Protein 3QR3 (pdb70)

Secondary structure (DSSP, 8-state):
---SEEEEEEESTTTTB-TTS-B-GGG---S-TTSSSSS-S--HHHHHHHHHHHH---EEEEEE-HHHHTTT-TT-PPPHHHHHHHHHHHHHHHHTT-EEEEEE-STTEETTEETTTTSS-HHHHHHHHHHHHHHHTT-TTEEEE--S---SS-HHHHHHHHHHHHHHHHHTT--SS-EEEE-SGGGBTTTTTTTSHHHHHTT---TTS--TTEEEEEE---STTSSS-SSS----SIIIIIHHHHHHHHHTT--EEEEEE---SSHHHHHHHHHHHHHHHTTTTTEEEEEEEEEET--TTSTT----EESSS-EE--HHIIIII----/---SEEEEEEESTTTTB-TTS-B-GGG---S-TTSSSSS-S--HHHHHHHHHHHH---EEEEEE-HHHHTTT-TT-PPPHHHHHHHHHHHHHHHHTT-EEEEEE-STTEETTEETTTTSS-HHHHHHHHHHHHHHHTT-TTEEEE--S---SS-HHHHHHHHHHHHHHHHHTT--SS-EEEE-SGGGBTTTTTTTSHHHHHTT---TTS--TTEEEEEE---STTSSS-SSS----SIIIIIHHHHHHHHHTT--EEEEEE---SSHHHHHHHHHHHHHHHTTTTTEEEEEEEEEET--TTSTT----EESSS-EE--HHIIIII----

Solvent-accessible surface area: 22667 Å² total; per-residue (Å²): 156,22,3,127,4,0,0,0,0,1,0,0,0,9,34,26,23,79,69,62,0,40,8,64,30,54,75,26,10,0,0,8,97,87,34,79,56,24,76,32,24,20,44,0,65,10,6,0,90,9,0,33,112,89,0,32,2,56,0,0,4,0,1,0,1,1,1,19,0,4,82,82,83,51,32,12,123,28,39,90,85,7,18,60,49,0,28,88,0,0,57,10,0,10,98,47,50,2,35,0,0,0,1,0,11,0,20,0,22,27,83,46,19,31,0,30,49,83,26,6,76,28,67,60,0,20,31,2,0,42,49,0,0,71,92,1,27,110,58,59,81,0,0,0,5,0,5,1,21,0,16,110,14,78,24,107,50,0,10,54,0,0,48,81,0,0,47,18,0,17,111,31,38,0,94,61,0,22,0,0,0,0,0,19,60,98,0,12,5,36,22,1,67,101,41,26,0,1,62,19,0,30,129,3,41,11,85,118,50,35,44,85,47,2,7,0,5,0,3,24,17,1,8,92,88,52,48,7,86,81,37,96,10,86,51,39,6,36,129,61,3,0,38,63,1,1,68,43,0,109,140,72,140,26,58,0,0,0,0,8,0,1,3,0,48,45,126,34,0,39,99,20,0,44,64,0,8,98,43,0,38,124,14,42,80,4,2,13,0,2,0,0,23,0,0,1,10,32,50,80,51,56,56,0,10,0,23,5,84,64,65,79,108,64,59,90,22,21,47,0,0,48,60,10,0,18,72,119,125,143,27,2,129,5,0,0,0,0,1,0,0,0,8,48,26,24,79,70,61,0,39,8,66,30,100,137,26,88,0,0,8,95,87,35,79,56,61,77,109,54,25,43,0,64,11,6,0,89,9,0,34,112,89,0,32,1,56,0,0,4,0,1,0,1,0,1,17,0,4,83,80,84,50,31,12,122,28,38,90,86,7,18,63,51,0,26,89,0,0,55,11,0,10,95,46,50,2,35,0,0,0,1,0,10,0,20,0,21,27,85,45,19,32,0,29,50,83,26,5,77,30,68,60,0,20,32,1,0,42,46,0,0,71,91,2,26,110,57,60,82,1,0,0,5,0,5,1,22,0,17,110,13,76,4,50,51,0,7,7,0,0,18,61,0,0,47,19,0,16,110,32,38,0,93,61,0,22,0,0,0,0,0,18,59,96,1,11,4,34,22,2,66,80,23,2,0,1,16,4,0,29,60,3,40,12,85,119,50,35,43,86,49,2,6,0,4,0,3,24,18,1,7,91,86,51,49,7,88,84,36,96,10,86,51,38,5,36,130,60,3,0,38,63,1,1,68,44,0,107,119,9,136,16,58,0,0,2,0,8,0,1,3,1,48,46,129,32,0,41,97,20,0,44,64,0,9,98,44,0,39,127,14,36,79,4,1,13,0,2,0,0,23,0,0,1,11,32,85,98,120,58,57,1,9,0,22,5,84,66,66,80,109,64,61,89,22,24,46,0,0,48,61,11,0,18,74,117,122

Sequence (658 aa):
MGVRFAGVNIAGFDFGCTTDGTCVTSKVYPPLKNFTGSNNYPDGIGQMQHFVNEDGMTIFRLPVGWQYLVNNNNLGGNLDSTSISKYDQLVQGCLSLGAYCCIVDIHNYARWNGGIIGQGGPTNAQFTSLWSQLASKYASQSRVWFGIMNEPHDVNINTWAATVQEVVTAIRNAGATSQFISLPGNDWQSAGAFISDGSAAALSQVTNPDGSTTNLIFDVHKYLDSDNSGTHAECTTNNIDGAFSPLATWLRQNNRQAILTETGGGNVQSCIQQDMCQQIQYLNQNSDVYLGYVGWGAGSFDSTYVLTETPTSSGNSWTDTSLVSSCCLARKGMGVRFAGVNIAGFDFGCTTDGTCVTSKVYPPLKNFTGSNNYPDGIGQMQHFVNEDGMTIFRLPVGWQYLVNNNNLGGNLDSTSISSKYDQLVQGCLSLGAYCCCIVDIHNYARWNGGIIGQGGPTNAQFTSLWSQLASKYASQSRVWFGIMNEPHDVNINTWAATVQEVVTAIRNAGATSQFISLPGNDWQSAGAFISDGSAAALSQVTNPDGSTTNLIFDVHKYLDSDNSGTHAECTTNNIDGAFSPLATWLRQNNRQAILTETGGGNVQSCIQDMCQQIQYLNQNSDVYLGYVGWGAGSFDSTYVLTETPTSSGNSWTDTSLVSSCLARKG

Radius of gyration: 28.32 Å; Cα contacts (8 Å, |Δi|>4): 1655; chains: 2; bounding box: 91×45×60 Å

B-factor: mean 22.94, std 7.59, range [8.27, 87.85]

Nearest PDB structures (foldseek):
  3qr3-assembly2_B  TM=1.003E+00  e=1.257E-78  Trichoderma reesei
  5d8z-assembly2_B  TM=9.867E-01  e=8.898E-56  Ganoderma lucidum
  5hpc-assembly1_A  TM=9.092E-01  e=4.263E-28  Xanthomonas citri pv. citri str. 306
  4w7w-assembly1_A  TM=8.686E-01  e=7.029E-28  Xanthomonas citri pv. citri str. 306
  5hnn-assembly2_B  TM=8.645E-01  e=1.233E-27  Xanthomonas citri pv. citri str. 306

Foldseek 3Di:
DFFQFFAAEQEFLQAQADLLQERDRVGGQFLPQCLPPPSHGHPSLVQLLCQVPFFVGAEYEYEHEPCQQCVNPQLDDGDPSSCVSSVVSVVSSVVSVHQYEDEHEGLCHHNNAHECHGGPDLNSLLSSLLNVLLVCLVPASYAYRSYFFHEPDDLLRVLVSVLSNLASSVVSNNPRHAYEQAGYPRQALLCCPVVCNCVNNVCRPYPVRHCPRYAYEGEAEFPPVRPQQAQAGDALCCVRGVVVSLVVCVVVVGAHEHAEYFHALDDRCLVSLQSNRVVNTVSNSRYNYHYYDHENNDDPPRRGYQHWDDDPNDTHTRNSCVRHRGDND/DFFQFFAAEQEFLQAQADLLQERDRVGGQFLPQCLPPPSHGHPSLLQLLCQVPFFVGAEYEYEHEPCQQCVNPQLDDGDPSSCVSSVVSVVSNVVSVHQYEDEHEGLCHHNNAHECHGGPDLNSLLSSLLNVLLVCLVPASYEYHSYFFHEPDDLLRVLVSVLSNLASSVVSNNPRHAYEQAGYPRQALLCCPVVCNVVNNVCRPYPVRHCPRYAYEGEAEFPPVRPQQAQAGDALCCVRGVVVSLVVQVVVVHAHEHAEYFHALDDRCLVSLQSNSVVNGVSNSRYNYHYYDHENNDDPPRRGYQHWDDDPNDTHTRNSCVRHRGDND

GO terms:
  GO:0008810 cellulase activity (F, EXP)

Structure (mmCIF, N/CA/C/O backbone):
data_3QR3
#
_entry.id   3QR3
#
_cell.length_a   82.953
_cell.length_b   84.593
_cell.length_c   90.113
_cell.angle_alpha   90.00
_cell.angle_beta   90.00
_cell.angle_gamma   90.00
#
_symmetry.space_group_name_H-M   'P 21 21 21'
#
loop_
_entity.id
_entity.type
_entity.pdbx_description
1 polymer 'Endoglucanase EG-II'
2 non-polymer 'SULFATE ION'
3 non-polymer 'MAGNESIUM ION'
4 water water
#
loop_
_atom_site.group_PDB
_atom_site.id
_atom_site.type_symbol
_atom_site.label_atom_id
_atom_site.label_alt_id
_atom_site.label_comp_id
_atom_site.label_asym_id
_atom_site.label_entity_id
_atom_site.label_seq_id
_atom_site.pdbx_PDB_ins_code
_atom_site.Cartn_x
_atom_site.Cartn_y
_atom_site.Cartn_z
_atom_site.occupancy
_atom_site.B_iso_or_equiv
_atom_site.auth_seq_id
_atom_site.auth_comp_id
_atom_site.auth_asym_id
_atom_site.auth_atom_id
_atom_site.pdbx_PDB_model_num
ATOM 1 N N . MET A 1 1 ? 8.408 37.436 39.851 1.00 47.18 0 MET A N 1
ATOM 2 C CA . MET A 1 1 ? 9.275 38.509 40.332 1.00 57.81 0 MET A CA 1
ATOM 3 C C . MET A 1 1 ? 10.244 39.002 39.249 1.00 59.04 0 MET A C 1
ATOM 4 O O . MET A 1 1 ? 11.283 39.598 39.547 1.00 54.24 0 MET A O 1
ATOM 6 N N . GLY A 1 2 ? 9.907 38.730 37.994 1.00 29.90 1 GLY A N 1
ATOM 7 C CA . GLY A 1 2 ? 10.590 39.346 36.867 1.00 25.35 1 GLY A CA 1
ATOM 8 C C . GLY A 1 2 ? 10.127 38.758 35.545 1.00 28.71 1 GLY A C 1
ATOM 9 O O . GLY A 1 2 ? 9.373 37.780 35.526 1.00 21.77 1 GLY A O 1
ATOM 10 N N . VAL A 1 3 ? 10.576 39.341 34.435 1.00 20.74 2 VAL A N 1
ATOM 11 C CA . VAL A 1 3 ? 10.188 38.837 33.129 1.00 18.07 2 VAL A CA 1
ATOM 12 C C . VAL A 1 3 ? 10.660 37.402 32.991 1.00 20.03 2 VAL A C 1
ATOM 13 O O . VAL A 1 3 ? 11.643 36.990 33.605 1.00 21.81 2 VAL A O 1
ATOM 17 N N . ARG A 1 4 ? 9.961 36.633 32.179 1.00 15.33 3 ARG A N 1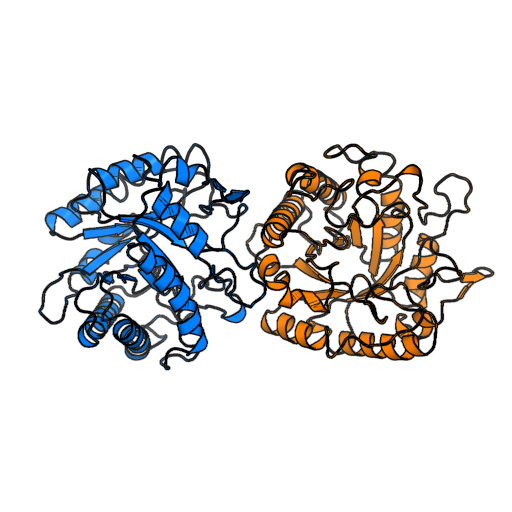
ATOM 18 C CA . ARG A 1 4 ? 10.309 35.228 32.037 1.00 17.14 3 ARG A CA 1
ATOM 19 C C . ARG A 1 4 ? 11.691 35.002 31.406 1.00 25.61 3 ARG A C 1
ATOM 20 O O . ARG A 1 4 ? 12.456 34.146 31.854 1.00 24.49 3 ARG A O 1
ATOM 28 N N . PHE A 1 5 ? 12.014 35.780 30.375 1.00 18.84 4 PHE A N 1
ATOM 29 C CA . PHE A 1 5 ? 13.222 35.546 29.606 1.00 22.12 4 PHE A CA 1
ATOM 30 C C . PHE A 1 5 ? 14.241 36.673 29.733 1.00 19.73 4 PHE A C 1
ATOM 31 O O . PHE A 1 5 ? 13.919 37.849 29.581 1.00 22.70 4 PHE A O 1
ATOM 39 N N . ALA A 1 6 ? 15.471 36.291 30.053 1.00 18.85 5 ALA A N 1
ATOM 40 C CA . ALA A 1 6 ? 16.585 37.220 30.134 1.00 20.20 5 ALA A CA 1
ATOM 41 C C . ALA A 1 6 ? 17.708 36.566 29.368 1.00 19.64 5 ALA A C 1
ATOM 42 O O . ALA A 1 6 ? 17.984 35.384 29.574 1.00 18.42 5 ALA A O 1
ATOM 44 N N . GLY A 1 7 ? 18.337 37.313 28.468 1.00 17.03 6 GLY A N 1
ATOM 45 C CA . GLY A 1 7 ? 19.443 36.765 27.710 1.00 18.93 6 GLY A CA 1
ATOM 46 C C . GLY A 1 7 ? 20.137 37.800 26.861 1.00 16.88 6 GLY A C 1
ATOM 47 O O . GLY A 1 7 ? 20.043 39.009 27.118 1.00 13.24 6 GLY A O 1
ATOM 48 N N . VAL A 1 8 ? 20.833 37.320 25.835 1.00 15.98 7 VAL A N 1
ATOM 49 C CA . VAL A 1 8 ? 21.672 38.180 25.019 1.00 16.50 7 VAL A CA 1
ATOM 50 C C . VAL A 1 8 ? 21.691 37.706 23.571 1.00 17.54 7 VAL A C 1
ATOM 51 O O . VAL A 1 8 ? 21.408 36.543 23.269 1.00 17.57 7 VAL A O 1
ATOM 55 N N . ASN A 1 9 ? 22.002 38.633 22.679 1.00 14.29 8 ASN A N 1
ATOM 56 C CA . ASN A 1 9 ? 22.233 38.321 21.278 1.00 13.51 8 ASN A CA 1
ATOM 57 C C . ASN A 1 9 ? 23.632 37.751 21.089 1.00 20.18 8 ASN A C 1
ATOM 58 O O . ASN A 1 9 ? 24.602 38.356 21.536 1.00 19.72 8 ASN A O 1
ATOM 63 N N . ILE A 1 10 ? 23.718 36.583 20.452 1.00 18.54 9 ILE A N 1
ATOM 64 C CA . ILE A 1 10 ? 24.989 35.933 20.126 1.00 18.03 9 ILE A CA 1
ATOM 65 C C . ILE A 1 10 ? 25.224 36.155 18.639 1.00 18.50 9 ILE A C 1
ATOM 66 O O . ILE A 1 10 ? 24.800 35.356 17.812 1.00 14.91 9 ILE A O 1
ATOM 71 N N . ALA A 1 11 ? 25.873 37.267 18.311 1.00 18.67 10 ALA A N 1
ATOM 72 C CA . ALA A 1 11 ? 25.955 37.747 16.931 1.00 22.33 10 ALA A CA 1
ATOM 73 C C . ALA A 1 11 ? 27.131 37.154 16.144 1.00 17.98 10 ALA A C 1
ATOM 74 O O . ALA A 1 11 ? 28.051 36.574 16.720 1.00 19.29 10 ALA A O 1
ATOM 76 N N . GLY A 1 12 ? 27.101 37.323 14.824 1.00 17.28 11 GLY A N 1
ATOM 77 C CA . GLY A 1 12 ? 28.180 36.857 13.969 1.00 15.59 11 GLY A CA 1
ATOM 78 C C . GLY A 1 12 ? 27.713 36.287 12.639 1.00 19.77 11 GLY A C 1
ATOM 79 O O . GLY A 1 12 ? 28.301 36.584 11.582 1.00 17.94 11 GLY A O 1
ATOM 80 N N . PHE A 1 13 ? 26.660 35.471 12.666 1.00 18.04 12 PHE A N 1
ATOM 81 C CA . PHE A 1 13 ? 26.084 34.966 11.413 1.00 14.84 12 PHE A CA 1
ATOM 82 C C . PHE A 1 13 ? 25.488 36.132 10.611 1.00 23.88 12 PHE A C 1
ATOM 83 O O . PHE A 1 13 ? 25.122 35.985 9.433 1.00 19.02 12 PHE A O 1
ATOM 91 N N . ASP A 1 14 ? 25.410 37.296 11.247 1.00 16.43 13 ASP A N 1
ATOM 92 C CA . ASP A 1 14 ? 24.855 38.479 10.602 1.00 18.83 13 ASP A CA 1
ATOM 93 C C . ASP A 1 14 ? 25.914 39.515 10.235 1.00 18.25 13 ASP A C 1
ATOM 94 O O . ASP A 1 14 ? 25.586 40.571 9.688 1.00 19.32 13 ASP A O 1
ATOM 99 N N . PHE A 1 15 ? 27.176 39.258 10.559 1.00 19.35 14 PHE A N 1
ATOM 100 C CA . PHE A 1 15 ? 28.203 40.219 10.179 1.00 14.93 14 PHE A CA 1
ATOM 101 C C . PHE A 1 15 ? 28.206 40.289 8.661 1.00 22.10 14 PHE A C 1
ATOM 102 O O . PHE A 1 15 ? 28.080 39.270 7.988 1.00 18.22 14 PHE A O 1
ATOM 110 N N . GLY A 1 16 ? 28.322 41.498 8.129 1.00 20.96 15 GLY A N 1
ATOM 111 C CA . GLY A 1 16 ? 28.217 41.694 6.698 1.00 24.04 15 GLY A CA 1
ATOM 112 C C . GLY A 1 16 ? 26.829 42.145 6.266 1.00 27.07 15 GLY A C 1
ATOM 113 O O . GLY A 1 16 ? 26.629 42.427 5.089 1.00 27.40 15 GLY A O 1
ATOM 114 N N . CYS A 1 17 ? 25.876 42.212 7.201 1.00 19.94 16 CYS A N 1
ATOM 115 C CA . CYS A 1 17 ? 24.543 42.731 6.891 1.00 18.34 16 CYS A CA 1
ATOM 116 C C . CYS A 1 17 ? 24.479 44.227 7.182 1.00 25.29 16 CYS A C 1
ATOM 117 O O . CYS A 1 17 ? 24.891 44.680 8.248 1.00 25.80 16 CYS A O 1
ATOM 120 N N . THR A 1 18 ? 23.958 44.995 6.238 1.00 21.06 17 THR A N 1
ATOM 121 C CA . THR A 1 18 ? 23.771 46.427 6.448 1.00 19.86 17 THR A CA 1
ATOM 122 C C . THR A 1 18 ? 22.278 46.763 6.469 1.00 19.15 17 THR A C 1
ATOM 123 O O . THR A 1 18 ? 21.450 45.906 6.178 1.00 19.13 17 THR A O 1
ATOM 127 N N . THR A 1 19 ? 21.937 48.007 6.805 1.00 19.89 18 THR A N 1
ATOM 128 C CA . THR A 1 19 ? 20.550 48.372 7.064 1.00 20.99 18 THR A CA 1
ATOM 129 C C . THR A 1 19 ? 19.675 48.426 5.808 1.00 21.35 18 THR A C 1
ATOM 130 O O . THR A 1 19 ? 18.466 48.607 5.909 1.00 22.00 18 THR A O 1
ATOM 134 N N . ASP A 1 20 ? 20.279 48.259 4.631 1.00 21.48 19 ASP A N 1
ATOM 135 C CA . ASP A 1 20 ? 19.518 48.210 3.378 1.00 17.76 19 ASP A CA 1
ATOM 136 C C . ASP A 1 20 ? 19.085 46.787 3.046 1.00 19.93 19 ASP A C 1
ATOM 137 O O . ASP A 1 20 ? 18.515 46.542 1.977 1.00 23.13 19 ASP A O 1
ATOM 142 N N . GLY A 1 21 ? 19.366 45.840 3.938 1.00 17.66 20 GLY A N 1
ATOM 143 C CA . GLY A 1 21 ? 19.025 44.451 3.664 1.00 18.53 20 GLY A CA 1
ATOM 144 C C . GLY A 1 21 ? 20.044 43.713 2.802 1.00 23.68 20 GLY A C 1
ATOM 145 O O . GLY A 1 21 ? 19.796 42.601 2.343 1.00 18.24 20 GLY A O 1
ATOM 146 N N . THR A 1 22 ? 21.195 44.330 2.562 1.00 17.72 21 THR A N 1
ATOM 147 C CA . THR A 1 22 ? 22.279 43.619 1.893 1.00 18.47 21 THR A CA 1
ATOM 148 C C . THR A 1 22 ? 23.115 42.874 2.919 1.00 25.47 21 THR A C 1
ATOM 149 O O . THR A 1 22 ? 23.704 43.485 3.815 1.00 22.58 21 THR A O 1
ATOM 153 N N . CYS A 1 23 ? 23.157 41.552 2.793 1.00 25.18 22 CYS A N 1
ATOM 154 C CA . CYS A 1 23 ? 24.081 40.742 3.583 1.00 22.37 22 CYS A CA 1
ATOM 155 C C . CYS A 1 23 ? 25.126 40.108 2.662 1.00 27.55 22 CYS A C 1
ATOM 156 O O . CYS A 1 23 ? 24.796 39.275 1.819 1.00 25.33 22 CYS A O 1
ATOM 159 N N . VAL A 1 24 ? 26.380 40.514 2.816 1.00 25.39 23 VAL A N 1
ATOM 160 C CA . VAL A 1 24 ? 27.477 39.953 2.035 1.00 17.88 23 VAL A CA 1
ATOM 161 C C . VAL A 1 24 ? 27.922 38.664 2.698 1.00 21.66 23 VAL A C 1
ATOM 162 O O . VAL A 1 24 ? 28.561 38.693 3.750 1.00 17.99 23 VAL A O 1
ATOM 166 N N . THR A 1 25 ? 27.604 37.524 2.098 1.00 17.80 24 THR A N 1
ATOM 167 C CA . THR A 1 25 ? 27.819 36.254 2.798 1.00 22.52 24 THR A CA 1
ATOM 168 C C . THR A 1 25 ? 29.285 35.921 3.051 1.00 25.97 24 THR A C 1
ATOM 169 O O . THR A 1 25 ? 29.610 35.179 3.975 1.00 20.56 24 THR A O 1
ATOM 173 N N . SER A 1 26 ? 30.178 36.465 2.234 1.00 22.37 25 SER A N 1
ATOM 174 C CA . SER A 1 26 ? 31.591 36.206 2.450 1.00 23.21 25 SER A CA 1
ATOM 175 C C . SER A 1 26 ? 32.083 36.853 3.751 1.00 23.93 25 SER A C 1
ATOM 176 O O . SER A 1 26 ? 33.143 36.495 4.267 1.00 21.26 25 SER A O 1
ATOM 179 N N . LYS A 1 27 ? 31.313 37.793 4.290 1.00 20.71 26 LYS A N 1
ATOM 180 C CA . LYS A 1 27 ? 31.756 38.518 5.482 1.00 20.21 26 LYS A CA 1
ATOM 181 C C . LYS A 1 27 ? 31.178 38.023 6.812 1.00 22.66 26 LYS A C 1
ATOM 182 O O . LYS A 1 27 ? 31.406 38.652 7.854 1.00 23.77 26 LYS A O 1
ATOM 188 N N . VAL A 1 28 ? 30.444 36.912 6.807 1.00 18.76 27 VAL A N 1
ATOM 189 C CA . VAL A 1 28 ? 29.949 36.381 8.088 1.00 19.90 27 VAL A CA 1
ATOM 190 C C . VAL A 1 28 ? 31.135 35.986 8.967 1.00 21.13 27 VAL A C 1
ATOM 191 O O . VAL A 1 28 ? 32.189 35.620 8.460 1.00 19.74 27 VAL A O 1
ATOM 195 N N . TYR A 1 29 ? 30.967 36.087 10.280 1.00 17.72 28 TYR A N 1
ATOM 196 C CA . TYR A 1 29 ? 32.004 35.667 11.224 1.00 15.82 28 TYR A CA 1
ATOM 197 C C . TYR A 1 29 ? 31.262 34.965 12.355 1.00 18.88 28 TYR A C 1
ATOM 198 O O . TYR A 1 29 ? 31.095 35.523 13.439 1.00 20.19 28 TYR A O 1
ATOM 207 N N . PRO A 1 30 ? 30.778 33.742 12.086 1.00 21.03 29 PRO A N 1
ATOM 208 C CA . PRO A 1 30 ? 29.861 33.071 13.015 1.00 15.35 29 PRO A CA 1
ATOM 209 C C . PRO A 1 30 ? 30.534 32.718 14.333 1.00 21.12 29 PRO A C 1
ATOM 210 O O . PRO A 1 30 ? 31.722 32.381 14.345 1.00 23.08 29 PRO A O 1
ATOM 214 N N . PRO A 1 31 ? 29.783 32.818 15.444 1.00 15.94 30 PRO A N 1
ATOM 215 C CA . PRO A 1 31 ? 30.289 32.492 16.782 1.00 13.84 30 PRO A CA 1
ATOM 216 C C . PRO A 1 31 ? 30.239 30.984 17.070 1.00 16.16 30 PRO A C 1
ATOM 217 O O . PRO A 1 31 ? 29.677 30.558 18.079 1.00 17.29 30 PRO A O 1
ATOM 221 N N . LEU A 1 32 ? 30.805 30.195 16.165 1.00 17.78 31 LEU A N 1
ATOM 222 C CA . LEU A 1 32 ? 31.014 28.770 16.390 1.00 19.90 31 LEU A CA 1
ATOM 223 C C . LEU A 1 32 ? 32.520 28.542 16.360 1.00 21.15 31 LEU A C 1
ATOM 224 O O . LEU A 1 32 ? 33.174 28.799 15.337 1.00 20.21 31 LEU A O 1
ATOM 229 N N . LYS A 1 33 ? 33.062 28.073 17.475 1.00 19.48 32 LYS A N 1
ATOM 230 C CA . LYS A 1 33 ? 34.510 28.010 17.649 1.00 22.92 32 LYS A CA 1
ATOM 231 C C . LYS A 1 33 ? 35.218 27.317 16.487 1.00 24.60 32 LYS A C 1
ATOM 232 O O . LYS A 1 33 ? 36.217 27.825 15.977 1.00 18.32 32 LYS A O 1
ATOM 238 N N . ASN A 1 34 ? 34.699 26.166 16.066 1.00 22.16 33 ASN A N 1
ATOM 239 C CA . ASN A 1 34 ? 35.350 25.400 15.005 1.00 26.83 33 ASN A CA 1
ATOM 240 C C . ASN A 1 34 ? 34.606 25.500 13.677 1.00 24.75 33 ASN A C 1
ATOM 241 O O . ASN A 1 34 ? 34.472 24.512 12.958 1.00 27.73 33 ASN A O 1
ATOM 246 N N . PHE A 1 35 ? 34.139 26.701 13.355 1.00 21.08 34 PHE A N 1
ATOM 247 C CA . PHE A 1 35 ? 33.401 26.958 12.110 1.00 23.69 34 PHE A CA 1
ATOM 248 C C . PHE A 1 35 ? 34.179 26.591 10.835 1.00 26.91 34 PHE A C 1
ATOM 249 O O . PHE A 1 35 ? 33.582 26.185 9.835 1.00 22.42 34 PHE A O 1
ATOM 257 N N . THR A 1 36 ? 35.502 26.753 10.860 1.00 22.06 35 THR A N 1
ATOM 258 C CA . THR A 1 36 ? 36.308 26.466 9.678 1.00 25.31 35 THR A CA 1
ATOM 259 C C . THR A 1 36 ? 37.358 25.379 9.875 1.00 33.17 35 THR A C 1
ATOM 260 O O . THR A 1 36 ? 38.019 24.984 8.914 1.00 33.19 35 THR A O 1
ATOM 264 N N . GLY A 1 37 ? 37.535 24.904 11.103 1.00 30.90 36 GLY A N 1
ATOM 265 C CA . GLY A 1 37 ? 38.601 23.954 11.368 1.00 32.20 36 GLY A CA 1
ATOM 266 C C . GLY A 1 37 ? 39.814 24.616 12.007 1.00 30.35 36 GLY A C 1
ATOM 267 O O . GLY A 1 37 ? 40.699 23.934 12.514 1.00 29.33 36 GLY A O 1
ATOM 268 N N . SER A 1 38 ? 39.857 25.946 11.983 1.00 23.94 37 SER A N 1
ATOM 269 C CA . SER A 1 38 ? 40.908 26.686 12.683 1.00 27.90 37 SER A CA 1
ATOM 270 C C . SER A 1 38 ? 40.713 26.574 14.192 1.00 26.66 37 SER A C 1
ATOM 271 O O . SER A 1 38 ? 41.643 26.796 14.975 1.00 23.40 37 SER A O 1
ATOM 274 N N . ASN A 1 39 ? 39.486 26.243 14.593 1.00 25.20 38 ASN A N 1
ATOM 275 C CA . ASN A 1 39 ? 39.118 26.151 16.009 1.00 17.89 38 ASN A CA 1
ATOM 276 C C . ASN A 1 39 ? 39.393 27.422 16.803 1.00 21.74 38 ASN A C 1
ATOM 277 O O . ASN A 1 39 ? 39.662 27.363 18.006 1.00 19.49 38 ASN A O 1
ATOM 282 N N . ASN A 1 40 ? 39.324 28.574 16.145 1.00 19.90 39 ASN A N 1
ATOM 283 C CA . ASN A 1 40 ? 39.500 29.824 16.874 1.00 20.57 39 ASN A CA 1
ATOM 284 C C . ASN A 1 40 ? 38.571 30.934 16.402 1.00 21.55 39 ASN A C 1
ATOM 285 O O . ASN A 1 40 ? 38.888 32.118 16.534 1.00 19.50 39 ASN A O 1
ATOM 290 N N . TYR A 1 41 ? 37.420 30.557 15.851 1.00 18.23 40 TYR A N 1
ATOM 291 C CA . TYR A 1 41 ? 36.342 31.524 15.699 1.00 19.53 40 TYR A CA 1
ATOM 292 C C . TYR A 1 41 ? 35.767 31.766 17.099 1.00 18.15 40 TYR A C 1
ATOM 293 O O . TYR A 1 41 ? 36.053 31.006 18.023 1.00 17.06 40 TYR A O 1
ATOM 302 N N . PRO A 1 42 ? 34.970 32.833 17.271 1.00 21.20 41 PRO A N 1
ATOM 303 C CA . PRO A 1 42 ? 34.409 33.132 18.596 1.00 18.44 41 PRO A CA 1
ATOM 304 C C . PRO A 1 42 ? 33.568 31.970 19.130 1.00 20.77 41 PRO A C 1
ATOM 305 O O . PRO A 1 42 ? 32.908 31.280 18.348 1.00 18.91 41 PRO A O 1
ATOM 309 N N . ASP A 1 43 ? 33.616 31.761 20.445 1.00 15.67 42 ASP A N 1
ATOM 310 C CA . ASP A 1 43 ? 33.033 30.584 21.074 1.00 20.16 42 ASP A CA 1
ATOM 311 C C . ASP A 1 43 ? 31.629 30.885 21.608 1.00 19.47 42 ASP A C 1
ATOM 312 O O . ASP A 1 43 ? 31.414 30.990 22.814 1.00 18.53 42 ASP A O 1
ATOM 317 N N . GLY A 1 44 ? 30.678 31.028 20.696 1.00 22.18 43 GLY A N 1
ATOM 318 C CA . GLY A 1 44 ? 29.316 31.381 21.065 1.00 17.16 43 GLY A CA 1
ATOM 319 C C . GLY A 1 44 ? 28.655 30.370 21.979 1.00 17.49 43 GLY A C 1
ATOM 320 O O . GLY A 1 44 ? 27.902 30.728 22.879 1.00 19.64 43 GLY A O 1
ATOM 321 N N . ILE A 1 45 ? 28.932 29.096 21.754 1.00 16.91 44 ILE A N 1
ATOM 322 C CA . ILE A 1 45 ? 28.302 28.053 22.540 1.00 22.21 44 ILE A CA 1
ATOM 323 C C . ILE A 1 45 ? 28.858 28.044 23.956 1.00 24.51 44 ILE A C 1
ATOM 324 O O . ILE A 1 45 ? 28.111 27.898 24.916 1.00 22.47 44 ILE A O 1
ATOM 329 N N . GLY A 1 46 ? 30.173 28.214 24.077 1.00 21.23 45 GLY A N 1
ATOM 330 C CA . GLY A 1 46 ? 30.803 28.373 25.372 1.00 23.83 45 GLY A CA 1
ATOM 331 C C . GLY A 1 46 ? 30.294 29.607 26.098 1.00 23.58 45 GLY A C 1
ATOM 332 O O . GLY A 1 46 ? 30.121 29.584 27.315 1.00 21.38 45 GLY A O 1
ATOM 333 N N . GLN A 1 47 ? 30.054 30.688 25.359 1.00 14.22 46 GLN A N 1
ATOM 334 C CA . GLN A 1 47 ? 29.488 31.891 25.972 1.00 18.93 46 GLN A CA 1
ATOM 335 C C . GLN A 1 47 ? 28.101 31.590 26.528 1.00 18.72 46 GLN A C 1
ATOM 336 O O . GLN A 1 47 ? 27.803 31.893 27.689 1.00 19.23 46 GLN A O 1
ATOM 342 N N . MET A 1 48 ? 27.250 30.996 25.701 1.00 16.30 47 MET A N 1
ATOM 343 C CA . MET A 1 48 ? 25.887 30.674 26.138 1.00 20.88 47 MET A CA 1
ATOM 344 C C . MET A 1 48 ? 25.882 29.806 27.401 1.00 19.75 47 MET A C 1
ATOM 345 O O . MET A 1 48 ? 25.074 30.014 28.303 1.00 19.08 47 MET A O 1
ATOM 350 N N . GLN A 1 49 ? 26.792 28.840 27.467 1.00 21.39 48 GLN A N 1
ATOM 351 C CA . GLN A 1 49 ? 26.840 27.945 28.621 1.00 20.62 48 GLN A CA 1
ATOM 352 C C . GLN A 1 49 ? 27.149 28.736 29.897 1.00 20.23 48 GLN A C 1
ATOM 353 O O . GLN A 1 49 ? 26.531 28.522 30.938 1.00 21.61 48 GLN A O 1
ATOM 359 N N . HIS A 1 50 ? 28.102 29.655 29.802 1.00 18.91 49 HIS A N 1
ATOM 360 C CA . HIS A 1 50 ? 28.395 30.578 30.893 1.00 23.01 49 HIS A CA 1
ATOM 361 C C . HIS A 1 50 ? 27.172 31.422 31.274 1.00 18.50 49 HIS A C 1
ATOM 362 O O . HIS A 1 50 ? 26.835 31.548 32.450 1.00 21.34 49 HIS A O 1
ATOM 369 N N . PHE A 1 51 ? 26.525 32.015 30.279 1.00 19.77 50 PHE A N 1
ATOM 370 C CA . PHE A 1 51 ? 25.356 32.852 30.523 1.00 18.24 50 PHE A CA 1
ATOM 371 C C . PHE A 1 51 ? 24.252 32.086 31.243 1.00 18.25 50 PHE A C 1
ATOM 372 O O . PHE A 1 51 ? 23.603 32.621 32.138 1.00 19.31 50 PHE A O 1
ATOM 380 N N . VAL A 1 52 ? 24.049 30.829 30.859 1.00 17.43 51 VAL A N 1
ATOM 381 C CA . VAL A 1 52 ? 22.988 30.023 31.451 1.00 19.49 51 VAL A CA 1
ATOM 382 C C . VAL A 1 52 ? 23.383 29.564 32.855 1.00 25.80 51 VAL A C 1
ATOM 383 O O . VAL A 1 52 ? 22.591 29.659 33.795 1.00 24.43 51 VAL A O 1
ATOM 387 N N . ASN A 1 53 ? 24.611 29.079 32.998 1.00 22.65 52 ASN A N 1
ATOM 388 C CA . ASN A 1 53 ? 25.051 28.478 34.257 1.00 22.74 52 ASN A CA 1
ATOM 389 C C . ASN A 1 53 ? 25.367 29.489 35.350 1.00 28.90 52 ASN A C 1
ATOM 390 O O . ASN A 1 53 ? 25.071 29.254 36.521 1.00 24.65 52 ASN A O 1
ATOM 395 N N . GLU A 1 54 ? 25.960 30.613 34.961 1.00 21.04 53 GLU A N 1
ATOM 396 C CA . GLU A 1 54 ? 26.428 31.599 35.924 1.00 20.73 53 GLU A CA 1
ATOM 397 C C . GLU A 1 54 ? 25.514 32.830 36.030 1.00 29.16 53 GLU A C 1
ATOM 398 O O . GLU A 1 54 ? 25.411 33.445 37.092 1.00 25.18 53 GLU A O 1
ATOM 404 N N . ASP A 1 55 ? 24.825 33.169 34.942 1.00 19.51 54 ASP A N 1
ATOM 405 C CA . ASP A 1 55 ? 24.088 34.430 34.866 1.00 18.04 54 ASP A CA 1
ATOM 406 C C . ASP A 1 55 ? 22.579 34.264 34.775 1.00 19.98 54 ASP A C 1
ATOM 407 O O . ASP A 1 55 ? 21.862 35.229 34.513 1.00 19.85 54 ASP A O 1
ATOM 412 N N . GLY A 1 56 ? 22.101 33.041 34.978 1.00 18.94 55 GLY A N 1
ATOM 413 C CA . GLY A 1 56 ? 20.676 32.782 35.072 1.00 21.86 55 GLY A CA 1
ATOM 414 C C . GLY A 1 56 ? 19.877 33.147 33.832 1.00 23.10 55 GLY A C 1
ATOM 415 O O . GLY A 1 56 ? 18.676 33.419 33.912 1.00 19.97 55 GLY A O 1
ATOM 416 N N . MET A 1 57 ? 20.533 33.142 32.679 1.00 23.65 56 MET A N 1
ATOM 417 C CA . MET A 1 57 ? 19.858 33.504 31.438 1.00 18.79 56 MET A CA 1
ATOM 418 C C . MET A 1 57 ? 19.105 32.339 30.820 1.00 21.33 56 MET A C 1
ATOM 419 O O . MET A 1 57 ? 19.529 31.185 30.912 1.00 19.16 56 MET A O 1
ATOM 424 N N . THR A 1 58 ? 17.990 32.653 30.172 1.00 16.66 57 THR A N 1
ATOM 425 C CA . THR A 1 58 ? 17.083 31.620 29.673 1.00 22.97 57 THR A CA 1
ATOM 426 C C . THR A 1 58 ? 16.705 31.791 28.202 1.00 20.63 57 THR A C 1
ATOM 427 O O . THR A 1 58 ? 15.938 30.997 27.645 1.00 19.97 57 THR A O 1
ATOM 431 N N . ILE A 1 59 ? 17.238 32.821 27.560 1.00 18.67 58 ILE A N 1
ATOM 432 C CA . ILE A 1 59 ? 16.972 33.007 26.140 1.00 17.85 58 ILE A CA 1
ATOM 433 C C . ILE A 1 59 ? 18.197 33.563 25.412 1.00 18.39 58 ILE A C 1
ATOM 434 O O . ILE A 1 59 ? 18.982 34.314 25.984 1.00 19.69 58 ILE A O 1
ATOM 439 N N . PHE A 1 60 ? 18.376 33.154 24.162 1.00 14.58 59 PHE A N 1
ATOM 440 C CA . PHE A 1 60 ? 19.385 33.764 23.292 1.00 16.86 59 PHE A CA 1
ATOM 441 C C . PHE A 1 60 ? 18.781 34.054 21.939 1.00 16.72 59 PHE A C 1
ATOM 442 O O . PHE A 1 60 ? 17.891 33.346 21.482 1.00 17.77 59 PHE A O 1
ATOM 450 N N . ARG A 1 61 ? 19.254 35.122 21.317 1.00 19.08 60 ARG A N 1
ATOM 451 C CA . ARG A 1 61 ? 18.814 35.490 19.989 1.00 14.18 60 ARG A CA 1
ATOM 452 C C . ARG A 1 61 ? 19.995 35.279 19.059 1.00 15.64 60 ARG A C 1
ATOM 453 O O . ARG A 1 61 ? 21.124 35.677 19.378 1.00 16.76 60 ARG A O 1
ATOM 461 N N . LEU A 1 62 ? 19.737 34.645 17.918 1.00 14.37 61 LEU A N 1
ATOM 462 C CA . LEU A 1 62 ? 20.806 34.238 17.005 1.00 17.45 61 LEU A CA 1
ATOM 463 C C . LEU A 1 62 ? 20.606 34.873 15.636 1.00 17.94 61 LEU A C 1
ATOM 464 O O . LEU A 1 62 ? 19.995 34.270 14.737 1.00 14.24 61 LEU A O 1
ATOM 469 N N . PRO A 1 63 ? 21.113 36.101 15.472 1.00 16.56 62 PRO A N 1
ATOM 470 C CA . PRO A 1 63 ? 20.958 36.858 14.230 1.00 16.26 62 PRO A CA 1
ATOM 471 C C . PRO A 1 63 ? 21.647 36.162 13.082 1.00 18.59 62 PRO A C 1
ATOM 472 O O . PRO A 1 63 ? 22.770 35.687 13.249 1.00 15.68 62 PRO A O 1
ATOM 476 N N . VAL A 1 64 ? 20.987 36.111 11.928 1.00 15.85 63 VAL A N 1
ATOM 477 C CA . VAL A 1 64 ? 21.606 35.535 10.740 1.00 18.06 63 VAL A CA 1
ATOM 478 C C . VAL A 1 64 ? 21.050 36.195 9.489 1.00 16.54 63 VAL A C 1
ATOM 479 O O . VAL A 1 64 ? 19.876 36.589 9.442 1.00 15.04 63 VAL A O 1
ATOM 483 N N . GLY A 1 65 ? 21.902 36.334 8.483 1.00 15.75 64 GLY A N 1
ATOM 484 C CA . GLY A 1 65 ? 21.490 36.945 7.236 1.00 17.19 64 GLY A CA 1
ATOM 485 C C . GLY A 1 65 ? 20.633 36.005 6.412 1.00 18.08 64 GLY A C 1
ATOM 486 O O . GLY A 1 65 ? 20.931 34.817 6.289 1.00 17.44 64 GLY A O 1
ATOM 487 N N . TRP A 1 66 ? 19.547 36.539 5.863 1.00 15.23 65 TRP A N 1
ATOM 488 C CA . TRP A 1 66 ? 18.715 35.805 4.912 1.00 19.11 65 TRP A CA 1
ATOM 489 C C . TRP A 1 66 ? 19.588 35.217 3.796 1.00 17.56 65 TRP A C 1
ATOM 490 O O . TRP A 1 66 ? 19.497 34.031 3.482 1.00 18.80 65 TRP A O 1
ATOM 501 N N . GLN A 1 67 ? 20.448 36.048 3.220 1.00 16.20 66 GLN A N 1
ATOM 502 C CA . GLN A 1 67 ? 21.286 35.626 2.093 1.00 19.74 66 GLN A CA 1
ATOM 503 C C . GLN A 1 67 ? 22.150 34.439 2.473 1.00 21.41 66 GLN A C 1
ATOM 504 O O . GLN A 1 67 ? 22.417 33.564 1.654 1.00 17.13 66 GLN A O 1
ATOM 510 N N . TYR A 1 68 ? 22.584 34.405 3.726 1.00 17.82 67 TYR A N 1
ATOM 511 C CA . TYR A 1 68 ? 23.419 33.307 4.188 1.00 19.40 67 TYR A CA 1
ATOM 512 C C . TYR A 1 68 ? 22.663 31.972 4.151 1.00 20.43 67 TYR A C 1
ATOM 513 O O . TYR A 1 68 ? 23.186 30.956 3.685 1.00 18.47 67 TYR A O 1
ATOM 522 N N . LEU A 1 69 ? 21.432 31.977 4.654 1.00 16.50 68 LEU A N 1
ATOM 523 C CA . LEU A 1 69 ? 20.675 30.738 4.811 1.00 16.18 68 LEU A CA 1
ATOM 524 C C . LEU A 1 69 ? 20.345 30.093 3.474 1.00 16.87 68 LEU A C 1
ATOM 525 O O . LEU A 1 69 ? 20.305 28.870 3.365 1.00 17.68 68 LEU A O 1
ATOM 530 N N . VAL A 1 70 ? 20.108 30.914 2.457 1.00 17.24 69 VAL A N 1
ATOM 531 C CA . VAL A 1 70 ? 19.782 30.393 1.140 1.00 18.09 69 VAL A CA 1
ATOM 532 C C . VAL A 1 70 ? 20.966 30.528 0.180 1.00 21.90 69 VAL A C 1
ATOM 533 O O . VAL A 1 70 ? 20.816 30.356 -1.021 1.00 22.55 69 VAL A O 1
ATOM 537 N N . ASN A 1 71 ? 22.141 30.831 0.725 1.00 22.19 70 ASN A N 1
ATOM 538 C CA . ASN A 1 71 ? 23.329 31.098 -0.088 1.00 19.52 70 ASN A CA 1
ATOM 539 C C . ASN A 1 71 ? 23.028 31.970 -1.310 1.00 20.34 70 ASN A C 1
ATOM 540 O O . ASN A 1 71 ? 23.348 31.601 -2.445 1.00 21.97 70 ASN A O 1
ATOM 545 N N . ASN A 1 72 ? 22.415 33.126 -1.072 1.00 19.24 71 ASN A N 1
ATOM 546 C CA . ASN A 1 72 ? 22.116 34.100 -2.131 1.00 20.56 71 ASN A CA 1
ATOM 547 C C . ASN A 1 72 ? 21.094 33.674 -3.185 1.00 20.57 71 ASN A C 1
ATOM 548 O O . ASN A 1 72 ? 20.893 34.387 -4.168 1.00 24.92 71 ASN A O 1
ATOM 553 N N . ASN A 1 73 ? 20.445 32.527 -2.979 1.00 20.13 72 ASN A N 1
ATOM 554 C CA A ASN A 1 73 ? 19.385 32.077 -3.888 0.39 23.42 72 ASN A CA 1
ATOM 555 C CA B ASN A 1 73 ? 19.389 32.065 -3.878 0.61 23.44 72 ASN A CA 1
ATOM 556 C C . ASN A 1 73 ? 18.018 32.499 -3.386 1.00 22.08 72 ASN A C 1
ATOM 557 O O . ASN A 1 73 ? 17.366 31.771 -2.639 1.00 18.35 72 ASN A O 1
ATOM 566 N N . LEU A 1 74 ? 17.595 33.684 -3.799 1.00 20.68 73 LEU A N 1
ATOM 567 C CA . LEU A 1 74 ? 16.334 34.223 -3.338 1.00 21.92 73 LEU A CA 1
ATOM 568 C C . LEU A 1 74 ? 15.197 33.264 -3.677 1.00 24.72 73 LEU A C 1
ATOM 569 O O . LEU A 1 74 ? 15.036 32.863 -4.826 1.00 24.75 73 LEU A O 1
ATOM 574 N N . GLY A 1 75 ? 14.418 32.889 -2.6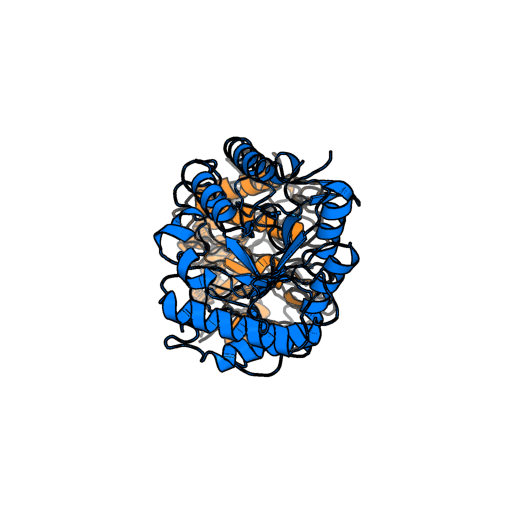67 1.00 20.90 74 GLY A N 1
ATOM 575 C CA . GLY A 1 75 ? 13.279 32.012 -2.867 1.00 23.06 74 GLY A CA 1
ATOM 576 C C . GLY A 1 75 ? 13.677 30.552 -3.007 1.00 24.38 74 GLY A C 1
ATOM 577 O O . GLY A 1 75 ? 12.826 29.694 -3.220 1.00 27.52 74 GLY A O 1
ATOM 578 N N . GLY A 1 76 ? 14.967 30.263 -2.880 1.00 21.38 75 GLY A N 1
ATOM 579 C CA . GLY A 1 76 ? 15.453 28.900 -3.049 1.00 21.76 75 GLY A CA 1
ATOM 580 C C . GLY A 1 76 ? 15.407 28.041 -1.798 1.00 28.07 75 GLY A C 1
ATOM 581 O O . GLY A 1 76 ? 14.927 28.471 -0.749 1.00 23.18 75 GLY A O 1
ATOM 582 N N . ASN A 1 77 ? 15.891 26.809 -1.913 1.00 20.49 76 ASN A N 1
ATOM 583 C CA . ASN A 1 77 ? 15.974 25.919 -0.768 1.00 25.44 76 ASN A CA 1
ATOM 584 C C . ASN A 1 77 ? 17.067 26.413 0.170 1.00 27.57 76 ASN A C 1
ATOM 585 O O . ASN A 1 77 ? 18.037 27.025 -0.273 1.00 23.97 76 ASN A O 1
ATOM 590 N N . LEU A 1 78 ? 16.903 26.185 1.467 1.00 23.50 77 LEU A N 1
ATOM 591 C CA . LEU A 1 78 ? 17.984 26.487 2.402 1.00 23.55 77 LEU A CA 1
ATOM 592 C C . LEU A 1 78 ? 19.238 25.768 1.910 1.00 27.26 77 LEU A C 1
ATOM 593 O O . LEU A 1 78 ? 19.172 24.597 1.510 1.00 23.15 77 LEU A O 1
ATOM 598 N N . ASP A 1 79 ? 20.371 26.465 1.927 1.00 25.02 78 ASP A N 1
ATOM 599 C CA . ASP A 1 79 ? 21.652 25.878 1.521 1.00 24.06 78 ASP A CA 1
ATOM 600 C C . ASP A 1 79 ? 22.092 24.885 2.587 1.00 25.67 78 ASP A C 1
ATOM 601 O O . ASP A 1 79 ? 22.125 25.217 3.770 1.00 27.36 78 ASP A O 1
ATOM 606 N N . SER A 1 80 ? 22.426 23.664 2.178 1.00 22.86 79 SER A N 1
ATOM 607 C CA . SER A 1 80 ? 22.683 22.598 3.140 1.00 22.55 79 SER A CA 1
ATOM 608 C C . SER A 1 80 ? 23.852 22.916 4.077 1.00 27.79 79 SER A C 1
ATOM 609 O O . SER A 1 80 ? 23.797 22.611 5.269 1.00 22.74 79 SER A O 1
ATOM 612 N N . THR A 1 81 ? 24.901 23.540 3.557 1.00 21.97 80 THR A N 1
ATOM 613 C CA . THR A 1 81 ? 26.007 23.914 4.424 1.00 24.52 80 THR A CA 1
ATOM 614 C C . THR A 1 81 ? 25.582 24.981 5.415 1.00 17.46 80 THR A C 1
ATOM 615 O O . THR A 1 81 ? 25.811 24.857 6.619 1.00 23.10 80 THR A O 1
ATOM 619 N N . SER A 1 82 ? 24.977 26.043 4.903 1.00 17.98 81 SER A N 1
ATOM 620 C CA . SER A 1 82 ? 24.607 27.178 5.742 1.00 22.10 81 SER A CA 1
ATOM 621 C C . SER A 1 82 ? 23.697 26.758 6.888 1.00 22.30 81 SER A C 1
ATOM 622 O O . SER A 1 82 ? 23.938 27.116 8.047 1.00 20.20 81 SER A O 1
ATOM 625 N N . ILE A 1 83 ? 22.653 25.995 6.575 1.00 18.63 82 ILE A N 1
ATOM 626 C CA . ILE A 1 83 ? 21.680 25.628 7.608 1.00 21.90 82 ILE A CA 1
ATOM 627 C C . ILE A 1 83 ? 22.316 24.657 8.601 1.00 21.85 82 ILE A C 1
ATOM 628 O O . ILE A 1 83 ? 22.034 24.700 9.786 1.00 23.39 82 ILE A O 1
ATOM 633 N N . SER A 1 84 ? 23.208 23.806 8.108 1.00 23.37 83 SER A N 1
ATOM 634 C CA . SER A 1 84 ? 23.945 22.876 8.955 1.00 27.17 83 SER A CA 1
ATOM 635 C C . SER A 1 84 ? 24.819 23.608 9.988 1.00 23.04 83 SER A C 1
ATOM 636 O O . SER A 1 84 ? 24.851 23.252 11.166 1.00 21.93 83 SER A O 1
ATOM 639 N N . LYS A 1 85 ? 25.540 24.626 9.533 1.00 24.58 84 LYS A N 1
ATOM 640 C CA . LYS A 1 85 ? 26.363 25.438 10.422 1.00 17.09 84 LYS A CA 1
ATOM 641 C C . LYS A 1 85 ? 25.487 26.223 11.403 1.00 20.91 84 LYS A C 1
ATOM 642 O O . LYS A 1 85 ? 25.713 26.199 12.605 1.00 19.13 84 LYS A O 1
ATOM 648 N N . TYR A 1 86 ? 24.486 26.926 10.888 1.00 18.70 85 TYR A N 1
ATOM 649 C CA . TYR A 1 86 ? 23.606 27.713 11.751 1.00 19.33 85 TYR A CA 1
ATOM 650 C C . TYR A 1 86 ? 22.886 26.838 12.770 1.00 17.62 85 TYR A C 1
ATOM 651 O O . TYR A 1 86 ? 22.731 27.215 13.933 1.00 16.01 85 TYR A O 1
ATOM 660 N N . ASP A 1 87 ? 22.474 25.649 12.350 1.00 18.07 86 ASP A N 1
ATOM 661 C CA . ASP A 1 87 ? 21.772 24.753 13.272 1.00 17.07 86 ASP A CA 1
ATOM 662 C C . ASP A 1 87 ? 22.643 24.322 14.449 1.00 19.73 86 ASP A C 1
ATOM 663 O O . ASP A 1 87 ? 22.129 24.018 15.529 1.00 18.83 86 ASP A O 1
ATOM 668 N N . GLN A 1 88 ? 23.961 24.295 14.260 1.00 17.58 87 GLN A N 1
ATOM 669 C CA . GLN A 1 88 ? 24.840 23.939 15.369 1.00 20.84 87 GLN A CA 1
ATOM 670 C C . GLN A 1 88 ? 24.700 24.960 16.488 1.00 15.94 87 GLN A C 1
ATOM 671 O O . GLN A 1 88 ? 24.716 24.609 17.665 1.00 19.37 87 GLN A O 1
ATOM 677 N N . LEU A 1 89 ? 24.578 26.227 16.120 1.00 15.57 88 LEU A N 1
ATOM 678 C CA . LEU A 1 89 ? 24.433 27.279 17.121 1.00 16.14 88 LEU A CA 1
ATOM 679 C C . LEU A 1 89 ? 23.039 27.185 17.775 1.00 15.43 88 LEU A C 1
ATOM 680 O O . LEU A 1 89 ? 22.892 27.311 18.993 1.00 15.33 88 LEU A O 1
ATOM 685 N N . VAL A 1 90 ? 22.030 26.928 16.958 1.00 17.42 89 VAL A N 1
ATOM 686 C CA . VAL A 1 90 ? 20.665 26.733 17.457 1.00 22.42 89 VAL A CA 1
ATOM 687 C C . VAL A 1 90 ? 20.559 25.580 18.464 1.00 20.64 89 VAL A C 1
ATOM 688 O O . VAL A 1 90 ? 19.994 25.745 19.542 1.00 19.51 89 VAL A O 1
ATOM 692 N N . GLN A 1 91 ? 21.102 24.415 18.111 1.00 18.01 90 GLN A N 1
ATOM 693 C CA . GLN A 1 91 ? 21.073 23.271 19.016 1.00 17.22 90 GLN A CA 1
ATOM 694 C C . GLN A 1 91 ? 21.895 23.511 20.281 1.00 18.97 90 GLN A C 1
ATOM 695 O O . GLN A 1 91 ? 21.534 23.041 21.353 1.00 22.87 90 GLN A O 1
ATOM 701 N N . GLY A 1 92 ? 22.983 24.264 20.166 1.00 22.66 91 GLY A N 1
ATOM 702 C CA . GLY A 1 92 ? 23.793 24.562 21.331 1.00 21.43 91 GLY A CA 1
ATOM 703 C C . GLY A 1 92 ? 22.984 25.365 22.328 1.00 28.14 91 GLY A C 1
ATOM 704 O O . GLY A 1 92 ? 23.048 25.156 23.542 1.00 27.88 91 GLY A O 1
ATOM 705 N N . CYS A 1 93 ? 22.207 26.295 21.795 1.00 20.97 92 CYS A N 1
ATOM 706 C CA . CYS A 1 93 ? 21.330 27.126 22.605 1.00 21.24 92 CYS A CA 1
ATOM 707 C C . CYS A 1 93 ? 20.225 26.270 23.238 1.00 21.06 92 CYS A C 1
ATOM 708 O O . CYS A 1 93 ? 19.969 26.345 24.440 1.00 20.83 92 CYS A O 1
ATOM 711 N N . LEU A 1 94 ? 19.591 25.433 22.426 1.00 21.34 93 LEU A N 1
ATOM 712 C CA . LEU A 1 94 ? 18.483 24.598 22.905 1.00 27.84 93 LEU A CA 1
ATOM 713 C C . LEU A 1 94 ? 18.942 23.544 23.921 1.00 23.64 93 LEU A C 1
ATOM 714 O O . LEU A 1 94 ? 18.195 23.179 24.819 1.00 22.21 93 LEU A O 1
ATOM 719 N N . SER A 1 95 ? 20.171 23.066 23.768 1.00 26.34 94 SER A N 1
ATOM 720 C CA . SER A 1 95 ? 20.724 22.034 24.646 1.00 23.01 94 SER A CA 1
ATOM 721 C C . SER A 1 95 ? 20.893 22.516 26.072 1.00 26.30 94 SER A C 1
ATOM 722 O O . SER A 1 95 ? 20.985 21.716 27.003 1.00 27.33 94 SER A O 1
ATOM 725 N N . LEU A 1 96 ? 20.943 23.832 26.233 1.00 23.15 95 LEU A N 1
ATOM 726 C CA . LEU A 1 96 ? 21.092 24.452 27.540 1.00 21.18 95 LEU A CA 1
ATOM 727 C C . LEU A 1 96 ? 19.739 24.690 28.208 1.00 29.00 95 LEU A C 1
ATOM 728 O O . LEU A 1 96 ? 19.670 25.296 29.274 1.00 23.32 95 LEU A O 1
ATOM 733 N N . GLY A 1 97 ? 18.667 24.220 27.572 1.00 19.70 96 GLY A N 1
ATOM 734 C CA . GLY A 1 97 ? 17.320 24.426 28.081 1.00 26.13 96 GLY A CA 1
ATOM 735 C C . GLY A 1 97 ? 16.757 25.814 27.788 1.00 25.68 96 GLY A C 1
ATOM 736 O O . GLY A 1 97 ? 15.641 26.138 28.187 1.00 26.05 96 GLY A O 1
ATOM 737 N N . ALA A 1 98 ? 17.529 26.643 27.094 1.00 22.65 97 ALA A N 1
ATOM 738 C CA . ALA A 1 98 ? 17.088 28.000 26.774 1.00 21.43 97 ALA A CA 1
ATOM 739 C C . ALA A 1 98 ? 16.097 28.009 25.620 1.00 21.01 97 ALA A C 1
ATOM 740 O O . ALA A 1 98 ? 15.974 27.030 24.889 1.00 20.02 97 ALA A O 1
ATOM 742 N N . TYR A 1 99 ? 15.382 29.121 25.484 1.00 18.20 98 TYR A N 1
ATOM 743 C CA . TYR A 1 99 ? 14.650 29.444 24.267 1.00 15.42 98 TYR A CA 1
ATOM 744 C C . TYR A 1 99 ? 15.612 30.116 23.313 1.00 19.28 98 TYR A C 1
ATOM 745 O O . TYR A 1 99 ? 16.517 30.836 23.745 1.00 18.77 98 TYR A O 1
ATOM 754 N N . CYS A 1 100 ? 15.413 29.890 22.018 1.00 18.25 99 CYS A N 1
ATOM 755 C CA A CYS A 1 100 ? 16.363 30.353 21.020 0.52 15.21 99 CYS A CA 1
ATOM 756 C CA B CYS A 1 100 ? 16.362 30.343 21.013 0.48 15.14 99 CYS A CA 1
ATOM 757 C C . CYS A 1 100 ? 15.667 31.075 19.877 1.00 19.83 99 CYS A C 1
ATOM 758 O O . CYS A 1 100 ? 14.894 30.478 19.127 1.00 15.65 99 CYS A O 1
ATOM 763 N N . ILE A 1 101 ? 15.954 32.367 19.751 1.00 16.52 100 ILE A N 1
ATOM 764 C CA . ILE A 1 101 ? 15.314 33.187 18.730 1.00 15.18 100 ILE A CA 1
ATOM 765 C C . ILE A 1 101 ? 16.106 33.179 17.433 1.00 19.12 100 ILE A C 1
ATOM 766 O O . ILE A 1 101 ? 17.261 33.641 17.380 1.00 17.62 100 ILE A O 1
ATOM 771 N N . VAL A 1 102 ? 15.491 32.627 16.395 1.00 17.75 101 VAL A N 1
ATOM 772 C CA . VAL A 1 102 ? 16.059 32.663 15.055 1.00 16.95 101 VAL A CA 1
ATOM 773 C C . VAL A 1 102 ? 15.693 34.019 14.473 1.00 17.71 101 VAL A C 1
ATOM 774 O O . VAL A 1 102 ? 14.517 34.324 14.291 1.00 18.35 101 VAL A O 1
ATOM 778 N N . ASP A 1 103 ? 16.695 34.855 14.230 1.00 19.40 102 ASP A N 1
ATOM 779 C CA . ASP A 1 103 ? 16.450 36.242 13.818 1.00 18.81 102 ASP A CA 1
ATOM 780 C C . ASP A 1 103 ? 17.003 36.495 12.428 1.00 16.59 102 ASP A C 1
ATOM 781 O O . ASP A 1 103 ? 18.216 36.431 12.217 1.00 18.97 102 ASP A O 1
ATOM 786 N N . ILE A 1 104 ? 16.113 36.767 11.478 1.00 17.93 103 ILE A N 1
ATOM 787 C CA . ILE A 1 104 ? 16.530 37.103 10.118 1.00 15.45 103 ILE A CA 1
ATOM 788 C C . ILE A 1 104 ? 16.898 38.585 10.094 1.00 16.13 103 ILE A C 1
ATOM 789 O O . ILE A 1 104 ? 16.036 39.439 10.219 1.00 17.03 103 ILE A O 1
ATOM 794 N N . HIS A 1 105 ? 18.188 38.884 9.961 1.00 14.54 104 HIS A N 1
ATOM 795 C CA . HIS A 1 105 ? 18.683 40.231 10.240 1.00 15.53 104 HIS A CA 1
ATOM 796 C C . HIS A 1 105 ? 18.668 41.088 8.961 1.00 17.07 104 HIS A C 1
ATOM 797 O O . HIS A 1 105 ? 19.717 41.517 8.485 1.00 19.32 104 HIS A O 1
ATOM 804 N N . ASN A 1 106 ? 17.483 41.343 8.406 1.00 18.70 105 ASN A N 1
ATOM 805 C CA . ASN A 1 106 ? 17.416 41.928 7.063 1.00 16.69 105 ASN A CA 1
ATOM 806 C C . ASN A 1 106 ? 16.655 43.238 6.838 1.00 15.62 105 ASN A C 1
ATOM 807 O O . ASN A 1 106 ? 16.525 43.681 5.701 1.00 17.02 105 ASN A O 1
ATOM 812 N N . TYR A 1 107 ? 16.153 43.845 7.904 1.00 15.18 106 TYR A N 1
ATOM 813 C CA . TYR A 1 107 ? 15.526 45.158 7.818 1.00 18.49 106 TYR A CA 1
ATOM 814 C C . TYR A 1 107 ? 14.385 45.187 6.796 1.00 19.66 106 TYR A C 1
ATOM 815 O O . TYR A 1 107 ? 14.146 46.210 6.154 1.00 14.01 106 TYR A O 1
ATOM 824 N N . ALA A 1 108 ? 13.701 44.052 6.662 1.00 13.78 107 ALA A N 1
ATOM 825 C CA . ALA A 1 108 ? 12.546 43.896 5.768 1.00 14.98 107 ALA A CA 1
ATOM 826 C C . ALA A 1 108 ? 12.946 44.026 4.306 1.00 18.22 107 ALA A C 1
ATOM 827 O O . ALA A 1 108 ? 12.119 44.326 3.450 1.00 19.40 107 ALA A O 1
ATOM 829 N N . ARG A 1 109 ? 14.216 43.772 4.027 1.00 16.71 108 ARG A N 1
ATOM 830 C CA . ARG A 1 109 ? 14.765 44.032 2.712 1.00 20.68 108 ARG A CA 1
ATOM 831 C C . ARG A 1 109 ? 15.667 42.908 2.219 1.00 19.49 108 ARG A C 1
ATOM 832 O O . ARG A 1 109 ? 16.192 42.116 3.000 1.00 17.25 108 ARG A O 1
ATOM 840 N N . TRP A 1 110 ? 15.834 42.845 0.905 1.00 18.39 109 TRP A N 1
ATOM 841 C CA . TRP A 1 110 ? 16.849 41.999 0.303 1.00 20.66 109 TRP A CA 1
ATOM 842 C C . TRP A 1 110 ? 17.598 42.862 -0.705 1.00 20.04 109 TRP A C 1
ATOM 843 O O . TRP A 1 110 ? 17.020 43.295 -1.704 1.00 17.76 109 TRP A O 1
ATOM 854 N N . ASN A 1 111 ? 18.869 43.147 -0.417 1.00 20.69 110 ASN A N 1
ATOM 855 C CA . ASN A 1 111 ? 19.694 43.973 -1.304 1.00 23.78 110 ASN A CA 1
ATOM 856 C C . ASN A 1 111 ? 19.009 45.274 -1.733 1.00 23.99 110 ASN A C 1
ATOM 857 O O . ASN A 1 111 ? 19.004 45.630 -2.910 1.00 23.88 110 ASN A O 1
ATOM 862 N N . GLY A 1 112 ? 18.437 45.986 -0.774 1.00 17.68 111 GLY A N 1
ATOM 863 C CA . GLY A 1 112 ? 17.839 47.277 -1.058 1.00 21.26 111 GLY A CA 1
ATOM 864 C C . GLY A 1 112 ? 16.363 47.239 -1.428 1.00 19.36 111 GLY A C 1
ATOM 865 O O . GLY A 1 112 ? 15.712 48.281 -1.455 1.00 23.86 111 GLY A O 1
ATOM 866 N N . GLY A 1 113 ? 15.834 46.054 -1.722 1.00 19.00 112 GLY A N 1
ATOM 867 C CA . GLY A 1 113 ? 14.429 45.927 -2.101 1.00 17.30 112 GLY A CA 1
ATOM 868 C C . GLY A 1 113 ? 13.556 45.513 -0.924 1.00 18.75 112 GLY A C 1
ATOM 869 O O . GLY A 1 113 ? 13.896 44.591 -0.186 1.00 20.28 112 GLY A O 1
ATOM 870 N N . ILE A 1 114 ? 12.426 46.183 -0.742 1.00 17.97 113 ILE A N 1
ATOM 871 C CA . ILE A 1 114 ? 11.551 45.890 0.395 1.00 19.52 113 ILE A CA 1
ATOM 872 C C . ILE A 1 114 ? 10.647 44.695 0.109 1.00 20.72 113 ILE A C 1
ATOM 873 O O . ILE A 1 114 ? 9.984 44.640 -0.919 1.00 19.83 113 ILE A O 1
ATOM 878 N N . ILE A 1 115 ? 10.640 43.731 1.019 1.00 18.87 114 ILE A N 1
ATOM 879 C CA . ILE A 1 115 ? 9.789 42.559 0.883 1.00 18.32 114 ILE A CA 1
ATOM 880 C C . ILE A 1 115 ? 8.335 42.984 0.654 1.00 19.53 114 ILE A C 1
ATOM 881 O O . ILE A 1 115 ? 7.756 43.707 1.463 1.00 18.13 114 ILE A O 1
ATOM 886 N N . GLY A 1 116 ? 7.768 42.547 -0.464 1.00 15.84 115 GLY A N 1
ATOM 887 C CA . GLY A 1 116 ? 6.376 42.805 -0.780 1.00 21.21 115 GLY A CA 1
ATOM 888 C C . GLY A 1 116 ? 6.096 44.224 -1.236 1.00 20.21 115 GLY A C 1
ATOM 889 O O . GLY A 1 116 ? 4.948 44.586 -1.466 1.00 21.62 115 GLY A O 1
ATOM 890 N N . GLN A 1 117 ? 7.142 45.031 -1.360 1.00 19.09 116 GLN A N 1
ATOM 891 C CA . GLN A 1 117 ? 6.980 46.435 -1.725 1.00 21.97 116 GLN A CA 1
ATOM 892 C C . GLN A 1 117 ? 8.054 46.875 -2.728 1.00 19.29 116 GLN A C 1
ATOM 893 O O . GLN A 1 117 ? 8.659 47.942 -2.589 1.00 18.14 116 GLN A O 1
ATOM 899 N N . GLY A 1 118 ? 8.271 46.046 -3.746 1.00 18.71 117 GLY A N 1
ATOM 900 C CA . GLY A 1 118 ? 9.263 46.346 -4.766 1.00 24.98 117 GLY A CA 1
ATOM 901 C C . GLY A 1 118 ? 10.431 45.372 -4.772 1.00 24.00 117 GLY A C 1
ATOM 902 O O . GLY A 1 118 ? 11.036 45.141 -5.810 1.00 26.51 117 GLY A O 1
ATOM 903 N N . GLY A 1 119 ? 10.747 44.806 -3.608 1.00 19.24 118 GLY A N 1
ATOM 904 C CA . GLY A 1 119 ? 11.800 43.807 -3.493 1.00 21.48 118 GLY A CA 1
ATOM 905 C C . GLY A 1 119 ? 11.209 42.418 -3.663 1.00 26.66 118 GLY A C 1
ATOM 906 O O . GLY A 1 119 ? 10.308 42.231 -4.473 1.00 26.06 118 GLY A O 1
ATOM 907 N N . PRO A 1 120 ? 11.707 41.434 -2.899 1.00 21.39 119 PRO A N 1
ATOM 908 C CA . PRO A 1 120 ? 11.163 40.070 -2.960 1.00 19.41 119 PRO A CA 1
ATOM 909 C C . PRO A 1 120 ? 9.641 40.057 -2.792 1.00 21.51 119 PRO A C 1
ATOM 910 O O . PRO A 1 120 ? 9.096 40.956 -2.170 1.00 20.94 119 PRO A O 1
ATOM 914 N N . THR A 1 121 ? 8.969 39.062 -3.358 1.00 19.82 120 THR A N 1
ATOM 915 C CA . THR A 1 121 ? 7.524 38.925 -3.194 1.00 22.45 120 THR A CA 1
ATOM 916 C C . THR A 1 121 ? 7.281 38.280 -1.854 1.00 21.41 120 THR A C 1
ATOM 917 O O . THR A 1 121 ? 8.213 37.708 -1.277 1.00 20.46 120 THR A O 1
ATOM 921 N N . ASN A 1 122 ? 6.047 38.363 -1.355 1.00 20.06 121 ASN A N 1
ATOM 922 C CA . ASN A 1 122 ? 5.708 37.707 -0.096 1.00 23.43 121 ASN A CA 1
ATOM 923 C C . ASN A 1 122 ? 6.062 36.229 -0.171 1.00 21.83 121 ASN A C 1
ATOM 924 O O . ASN A 1 122 ? 6.561 35.663 0.795 1.00 17.97 121 ASN A O 1
ATOM 929 N N . ALA A 1 123 ? 5.804 35.605 -1.323 1.00 16.87 122 ALA A N 1
ATOM 930 C CA . ALA A 1 123 ? 6.066 34.171 -1.467 1.00 20.27 122 ALA A CA 1
ATOM 931 C C . ALA A 1 123 ? 7.555 33.833 -1.349 1.00 19.14 122 ALA A C 1
ATOM 932 O O . ALA A 1 123 ? 7.925 32.757 -0.864 1.00 20.60 122 ALA A O 1
ATOM 934 N N . GLN A 1 124 ? 8.418 34.734 -1.799 1.00 20.42 123 GLN A N 1
ATOM 935 C CA . GLN A 1 124 ? 9.854 34.459 -1.732 1.00 14.69 123 GLN A CA 1
ATOM 936 C C . GLN A 1 124 ? 10.353 34.526 -0.274 1.00 18.75 123 GLN A C 1
ATOM 937 O O . GLN A 1 124 ? 11.357 33.908 0.080 1.00 21.74 123 GLN A O 1
ATOM 943 N N . PHE A 1 125 ? 9.633 35.276 0.557 1.00 19.90 124 PHE A N 1
ATOM 944 C CA . PHE A 1 125 ? 9.968 35.436 1.972 1.00 16.14 124 PHE A CA 1
ATOM 945 C C . PHE A 1 125 ? 9.305 34.344 2.807 1.00 18.94 124 PHE A C 1
ATOM 946 O O . PHE A 1 125 ? 9.928 33.794 3.711 1.00 19.20 124 PHE A O 1
ATOM 954 N N . THR A 1 126 ? 8.050 34.015 2.504 1.00 15.89 125 THR A N 1
ATOM 955 C CA . THR A 1 126 ? 7.357 32.987 3.278 1.00 17.90 125 THR A CA 1
ATOM 956 C C . THR A 1 126 ? 8.016 31.631 3.001 1.00 19.17 125 THR A C 1
ATOM 957 O O . THR A 1 126 ? 8.045 30.746 3.856 1.00 18.54 125 THR A O 1
ATOM 961 N N . SER A 1 127 ? 8.539 31.473 1.791 1.00 18.97 126 SER A N 1
ATOM 962 C CA . SER A 1 127 ? 9.297 30.276 1.435 1.00 21.89 126 SER A CA 1
ATOM 963 C C . SER A 1 127 ? 10.488 30.045 2.377 1.00 20.28 126 SER A C 1
ATOM 964 O O . SER A 1 127 ? 10.801 28.907 2.734 1.00 20.50 126 SER A O 1
ATOM 967 N N . LEU A 1 128 ? 11.149 31.126 2.776 1.00 17.98 127 LEU A N 1
ATOM 968 C CA . LEU A 1 128 ? 12.239 31.021 3.743 1.00 19.47 127 LEU A CA 1
ATOM 969 C C . LEU A 1 128 ? 11.686 30.512 5.076 1.00 21.30 127 LEU A C 1
ATOM 970 O O . LEU A 1 128 ? 12.170 29.531 5.630 1.00 16.09 127 LEU A O 1
ATOM 975 N N . TRP A 1 129 ? 10.640 31.163 5.569 1.00 20.33 128 TRP A N 1
ATOM 976 C CA . TRP A 1 129 ? 10.094 30.815 6.873 1.00 20.03 128 TRP A CA 1
ATOM 977 C C . TRP A 1 129 ? 9.394 29.460 6.893 1.00 19.69 128 TRP A C 1
ATOM 978 O O . TRP A 1 129 ? 9.395 28.770 7.908 1.00 18.90 128 TRP A O 1
ATOM 989 N N . SER A 1 130 ? 8.819 29.062 5.767 1.00 16.71 129 SER A N 1
ATOM 990 C CA . SER A 1 130 ? 8.150 27.768 5.705 1.00 21.39 129 SER A CA 1
ATOM 991 C C . SER A 1 130 ? 9.183 26.658 5.922 1.00 22.30 129 SER A C 1
ATOM 992 O O . SER A 1 130 ? 8.946 25.687 6.647 1.00 19.40 129 SER A O 1
ATOM 995 N N . GLN A 1 131 ? 10.349 26.819 5.307 1.00 17.87 130 GLN A N 1
ATOM 996 C CA . GLN A 1 131 ? 11.415 25.842 5.457 1.00 20.40 130 GLN A CA 1
ATOM 997 C C . GLN A 1 131 ? 11.973 25.792 6.873 1.00 18.11 130 GLN A C 1
ATOM 998 O O . GLN A 1 131 ? 12.188 24.711 7.418 1.00 20.72 130 GLN A O 1
ATOM 1004 N N . LEU A 1 132 ? 12.213 26.955 7.468 1.00 20.30 131 LEU A N 1
ATOM 1005 C CA . LEU A 1 132 ? 12.696 26.998 8.844 1.00 20.29 131 LEU A CA 1
ATOM 1006 C C . LEU A 1 132 ? 11.676 26.373 9.797 1.00 20.26 131 LEU A C 1
ATOM 1007 O O . LEU A 1 132 ? 12.033 25.614 10.687 1.00 21.91 131 LEU A O 1
ATOM 1012 N N . ALA A 1 133 ? 10.405 26.692 9.597 1.00 14.69 132 ALA A N 1
ATOM 1013 C CA . ALA A 1 133 ? 9.348 26.144 10.437 1.00 17.84 132 ALA A CA 1
ATOM 1014 C C . ALA A 1 133 ? 9.289 24.624 10.314 1.00 17.59 132 ALA A C 1
ATOM 1015 O O . ALA A 1 133 ? 9.139 23.922 11.307 1.00 21.03 132 ALA A O 1
ATOM 1017 N N . SER A 1 134 ? 9.393 24.117 9.090 1.00 21.20 133 SER A N 1
ATOM 1018 C CA . SER A 1 134 ? 9.403 22.674 8.875 1.00 22.15 133 SER A CA 1
ATOM 1019 C C . SER A 1 134 ? 10.582 22.023 9.601 1.00 23.77 133 SER A C 1
ATOM 1020 O O . SER A 1 134 ? 10.432 20.983 10.249 1.00 24.76 133 SER A O 1
ATOM 1023 N N . LYS A 1 135 ? 11.755 22.643 9.506 1.00 20.64 134 LYS A N 1
ATOM 1024 C CA . LYS A 1 135 ? 12.934 22.103 10.177 1.00 20.46 134 LYS A CA 1
ATOM 1025 C C . LYS A 1 135 ? 12.733 22.065 11.690 1.00 22.98 134 LYS A C 1
ATOM 1026 O O . LYS A 1 135 ? 13.089 21.094 12.346 1.00 23.45 134 LYS A O 1
ATOM 1032 N N . TYR A 1 136 ? 12.146 23.124 12.237 1.00 16.94 135 TYR A N 1
ATOM 1033 C CA . TYR A 1 136 ? 12.086 23.291 13.683 1.00 20.23 135 TYR A CA 1
ATOM 1034 C C . TYR A 1 136 ? 10.729 22.970 14.307 1.00 21.89 135 TYR A C 1
ATOM 1035 O O . TYR A 1 136 ? 10.526 23.193 15.497 1.00 20.62 135 TYR A O 1
ATOM 1044 N N . ALA A 1 137 ? 9.814 22.435 13.504 1.00 19.28 136 ALA A N 1
ATOM 1045 C CA . ALA A 1 137 ? 8.441 22.202 13.956 1.00 22.36 136 ALA A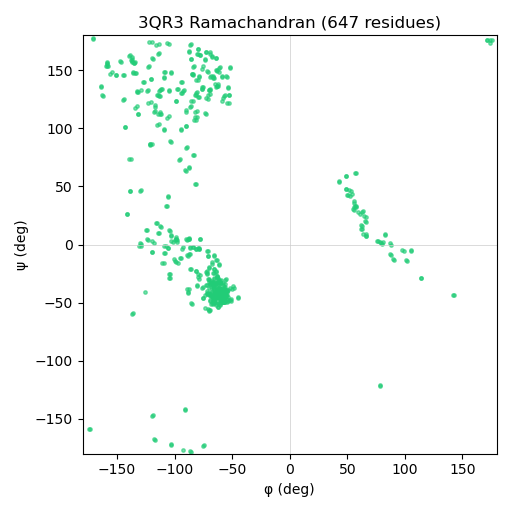 CA 1
ATOM 1046 C C . ALA A 1 137 ? 8.351 21.450 15.285 1.00 24.15 136 ALA A C 1
ATOM 1047 O O . ALA A 1 137 ? 7.499 21.758 16.113 1.00 24.55 136 ALA A O 1
ATOM 1049 N N . SER A 1 138 ? 9.229 20.472 15.489 1.00 23.60 137 SER A N 1
ATOM 1050 C CA . SER A 1 138 ? 9.142 19.613 16.668 1.00 28.34 137 SER A CA 1
ATOM 1051 C C . SER A 1 138 ? 9.870 20.185 17.881 1.00 27.91 137 SER A C 1
ATOM 1052 O O . SER A 1 138 ? 9.837 19.591 18.951 1.00 25.56 137 SER A O 1
ATOM 1055 N N . GLN A 1 139 ? 10.522 21.335 17.720 1.00 25.52 138 GLN A N 1
ATOM 1056 C CA . GLN A 1 139 ? 11.280 21.937 18.825 1.00 20.41 138 GLN A CA 1
ATOM 1057 C C . GLN A 1 139 ? 10.595 23.194 19.356 1.00 26.72 138 GLN A C 1
ATOM 1058 O O . GLN A 1 139 ? 10.728 24.276 18.784 1.00 21.64 138 GLN A O 1
ATOM 1064 N N . SER A 1 140 ? 9.852 23.042 20.451 1.00 22.03 139 SER A N 1
ATOM 1065 C CA . SER A 1 140 ? 8.973 24.105 20.928 1.00 20.30 139 SER A CA 1
ATOM 1066 C C . SER A 1 140 ? 9.708 25.314 21.518 1.00 20.82 139 SER A C 1
ATOM 1067 O O . SER A 1 140 ? 9.090 26.346 21.786 1.00 19.71 139 SER A O 1
ATOM 1070 N N . ARG A 1 141 ? 11.015 25.203 21.723 1.00 15.64 140 ARG A N 1
ATOM 1071 C CA . ARG A 1 141 ? 11.752 26.319 22.324 1.00 17.25 140 ARG A CA 1
ATOM 1072 C C . ARG A 1 141 ? 12.478 27.175 21.283 1.00 19.35 140 ARG A C 1
ATOM 1073 O O . ARG A 1 141 ? 13.215 28.105 21.624 1.00 19.51 140 ARG A O 1
ATOM 1081 N N . VAL A 1 142 ? 12.267 26.855 20.012 1.00 14.64 141 VAL A N 1
ATOM 1082 C CA . VAL A 1 142 ? 12.711 27.734 18.941 1.00 17.20 141 VAL A CA 1
ATOM 1083 C C . VAL A 1 142 ? 11.668 28.846 18.800 1.00 19.42 141 VAL A C 1
ATOM 1084 O O . VAL A 1 142 ? 10.467 28.592 18.762 1.00 21.69 141 VAL A O 1
ATOM 1088 N N . TRP A 1 143 ? 12.136 30.081 18.751 1.00 20.91 142 TRP A N 1
ATOM 1089 C CA . TRP A 1 143 ? 11.257 31.244 18.714 1.00 15.27 142 TRP A CA 1
ATOM 1090 C C . TRP A 1 143 ? 11.483 31.870 17.338 1.00 17.87 142 TRP A C 1
ATOM 1091 O O . TRP A 1 143 ? 12.634 32.100 16.957 1.00 17.35 142 TRP A O 1
ATOM 1102 N N . PHE A 1 144 ? 10.414 32.115 16.577 1.00 16.56 143 PHE A N 1
ATOM 1103 C CA . PHE A 1 144 ? 10.562 32.592 15.195 1.00 17.65 143 PHE A CA 1
ATOM 1104 C C . PHE A 1 144 ? 10.607 34.128 15.107 1.00 19.33 143 PHE A C 1
ATOM 1105 O O . PHE A 1 144 ? 9.575 34.797 15.200 1.00 17.08 143 PHE A O 1
ATOM 1113 N N . GLY A 1 145 ? 11.812 34.671 14.945 1.00 13.96 144 GLY A N 1
ATOM 1114 C CA . GLY A 1 145 ? 12.030 36.111 14.868 1.00 15.60 144 GLY A CA 1
ATOM 1115 C C . GLY A 1 145 ? 11.933 36.606 13.436 1.00 20.26 144 GLY A C 1
ATOM 1116 O O . GLY A 1 145 ? 12.943 36.767 12.717 1.00 18.87 144 GLY A O 1
ATOM 1117 N N . ILE A 1 146 ? 10.697 36.846 13.023 1.00 13.06 145 ILE A N 1
ATOM 1118 C CA . ILE A 1 146 ? 10.355 37.062 11.614 1.00 15.38 145 ILE A CA 1
ATOM 1119 C C . ILE A 1 146 ? 11.291 37.996 10.851 1.00 15.42 145 ILE A C 1
ATOM 1120 O O . ILE A 1 146 ? 11.711 37.688 9.729 1.00 17.63 145 ILE A O 1
ATOM 1125 N N . MET A 1 147 ? 11.628 39.129 11.453 1.00 17.60 146 MET A N 1
ATOM 1126 C CA . MET A 1 147 ? 12.439 40.121 10.766 1.00 18.71 146 MET A CA 1
ATOM 1127 C C . MET A 1 147 ? 13.032 41.142 11.723 1.00 20.62 146 MET A C 1
ATOM 1128 O O . MET A 1 147 ? 12.352 41.658 12.597 1.00 18.33 146 MET A O 1
ATOM 1133 N N . ASN A 1 148 ? 14.313 41.433 11.533 1.00 16.31 147 ASN A N 1
ATOM 1134 C CA . ASN A 1 148 ? 14.987 42.441 12.324 1.00 17.73 147 ASN A CA 1
ATOM 1135 C C . ASN A 1 148 ? 14.756 43.839 11.741 1.00 17.53 147 ASN A C 1
ATOM 1136 O O . ASN A 1 148 ? 15.028 44.086 10.564 1.00 18.91 147 ASN A O 1
ATOM 1141 N N . GLU A 1 149 ? 14.223 44.732 12.565 1.00 14.63 148 GLU A N 1
ATOM 1142 C CA . GLU A 1 149 ? 14.177 46.173 12.280 1.00 16.10 148 GLU A CA 1
ATOM 1143 C C . GLU A 1 149 ? 13.662 46.623 10.907 1.00 19.22 148 GLU A C 1
ATOM 1144 O O . GLU A 1 149 ? 14.377 47.314 10.167 1.00 16.27 148 GLU A O 1
ATOM 1150 N N . PRO A 1 150 ? 12.406 46.258 10.573 1.00 16.64 149 PRO A N 1
ATOM 1151 C CA . PRO A 1 150 ? 11.785 46.921 9.429 1.00 15.87 149 PRO A CA 1
ATOM 1152 C C . PRO A 1 150 ? 11.833 48.419 9.648 1.00 19.09 149 PRO A C 1
ATOM 1153 O O . PRO A 1 150 ? 11.704 48.876 10.792 1.00 17.11 149 PRO A O 1
ATOM 1157 N N . HIS A 1 151 ? 12.021 49.170 8.569 1.00 13.65 150 HIS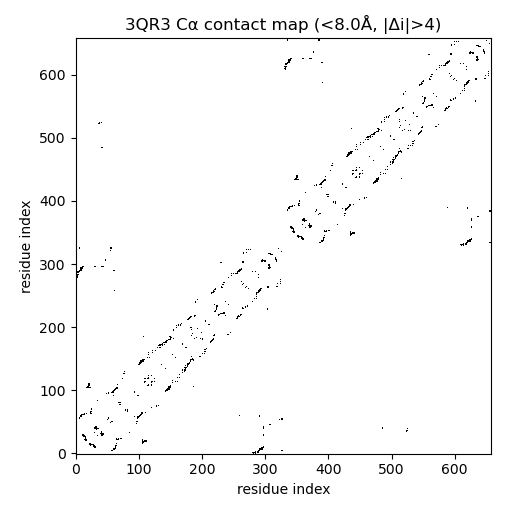 A N 1
ATOM 1158 C CA . HIS A 1 151 ? 12.018 50.623 8.644 1.00 17.91 150 HIS A CA 1
ATOM 1159 C C . HIS A 1 151 ? 11.623 51.216 7.299 1.00 15.93 150 HIS A C 1
ATOM 1160 O O . HIS A 1 151 ? 11.922 50.648 6.249 1.00 17.85 150 HIS A O 1
ATOM 1167 N N . ASP A 1 152 ? 10.963 52.366 7.344 1.00 19.80 151 ASP A N 1
ATOM 1168 C CA . ASP A 1 152 ? 10.552 53.052 6.135 1.00 22.63 151 ASP A CA 1
ATOM 1169 C C . ASP A 1 152 ? 9.824 52.105 5.183 1.00 23.22 151 ASP A C 1
ATOM 1170 O O . ASP A 1 152 ? 10.070 52.119 3.985 1.00 26.79 151 ASP A O 1
ATOM 1175 N N . VAL A 1 153 ? 8.941 51.267 5.722 1.00 19.32 152 VAL A N 1
ATOM 1176 C CA . VAL A 1 153 ? 8.071 50.455 4.874 1.00 15.86 152 VAL A CA 1
ATOM 1177 C C . VAL A 1 153 ? 6.611 50.885 5.062 1.00 21.25 152 VAL A C 1
ATOM 1178 O O . VAL A 1 153 ? 6.292 51.599 6.011 1.00 20.79 152 VAL A O 1
ATOM 1182 N N . ASN A 1 154 ? 5.740 50.477 4.141 1.00 22.63 153 ASN A N 1
ATOM 1183 C CA . ASN A 1 154 ? 4.297 50.648 4.313 1.00 18.47 153 ASN A CA 1
ATOM 1184 C C . ASN A 1 154 ? 3.832 49.649 5.359 1.00 18.83 153 ASN A C 1
ATOM 1185 O O . ASN A 1 154 ? 3.877 48.438 5.128 1.00 20.01 153 ASN A O 1
ATOM 1190 N N . ILE A 1 155 ? 3.402 50.145 6.515 1.00 17.03 154 ILE A N 1
ATOM 1191 C CA . ILE A 1 155 ? 3.071 49.262 7.620 1.00 18.39 154 ILE A CA 1
ATOM 1192 C C . ILE A 1 155 ? 1.869 48.365 7.331 1.00 21.96 154 ILE A C 1
ATOM 1193 O O . ILE A 1 155 ? 1.778 47.259 7.870 1.00 21.64 154 ILE A O 1
ATOM 1198 N N . ASN A 1 156 ? 0.946 48.830 6.492 1.00 16.01 155 ASN A N 1
ATOM 1199 C CA . ASN A 1 156 ? -0.236 48.034 6.178 1.00 21.90 155 ASN A CA 1
ATOM 1200 C C . ASN A 1 156 ? 0.168 46.829 5.348 1.00 20.47 155 ASN A C 1
ATOM 1201 O O . ASN A 1 156 ? -0.215 45.697 5.633 1.00 16.65 155 ASN A O 1
ATOM 1206 N N . THR A 1 157 ? 0.960 47.082 4.317 1.00 18.97 156 THR A N 1
ATOM 1207 C CA . THR A 1 157 ? 1.458 46.000 3.484 1.00 17.50 156 THR A CA 1
ATOM 1208 C C . THR A 1 157 ? 2.365 45.061 4.281 1.00 15.59 156 THR A C 1
ATOM 1209 O O . THR A 1 157 ? 2.256 43.840 4.162 1.00 16.68 156 THR A O 1
ATOM 1213 N N . TRP A 1 158 ? 3.241 45.628 5.110 1.00 16.78 157 TRP A N 1
ATOM 1214 C CA . TRP A 1 158 ? 4.107 44.803 5.972 1.00 18.04 157 TRP A CA 1
ATOM 1215 C C . TRP A 1 158 ? 3.315 43.851 6.891 1.00 21.21 157 TRP A C 1
ATOM 1216 O O . TRP A 1 158 ? 3.650 42.669 7.004 1.00 19.37 157 TRP A O 1
ATOM 1227 N N . ALA A 1 159 ? 2.266 44.355 7.542 1.00 16.63 158 ALA A N 1
ATOM 1228 C CA . ALA A 1 159 ? 1.435 43.507 8.403 1.00 18.04 158 ALA A CA 1
ATOM 1229 C C . ALA A 1 159 ? 0.830 42.317 7.654 1.00 20.10 158 ALA A C 1
ATOM 1230 O O . ALA A 1 159 ? 0.717 41.223 8.205 1.00 20.60 158 ALA A O 1
ATOM 1232 N N . ALA A 1 160 ? 0.420 42.539 6.406 1.00 20.68 159 ALA A N 1
ATOM 1233 C CA . ALA A 1 160 ? -0.075 41.460 5.556 1.00 16.39 159 ALA A CA 1
ATOM 1234 C C . ALA A 1 160 ? 1.022 40.427 5.312 1.00 17.01 159 ALA A C 1
ATOM 1235 O O . ALA A 1 160 ? 0.787 39.220 5.409 1.00 19.80 159 ALA A O 1
ATOM 1237 N N . THR A 1 161 ? 2.221 40.912 4.996 1.00 19.57 160 THR A N 1
ATOM 1238 C CA . THR A 1 161 ? 3.384 40.043 4.805 1.00 18.80 160 THR A CA 1
ATOM 1239 C C . THR A 1 161 ? 3.612 39.221 6.064 1.00 15.35 160 THR A C 1
ATOM 1240 O O . THR A 1 161 ? 3.782 37.990 6.010 1.00 16.13 160 THR A O 1
ATOM 1244 N N . VAL A 1 162 ? 3.607 39.901 7.207 1.00 14.59 161 VAL A N 1
ATOM 1245 C CA . VAL A 1 162 ? 3.802 39.215 8.480 1.00 13.82 161 VAL A CA 1
ATOM 1246 C C . VAL A 1 162 ? 2.739 38.134 8.691 1.00 17.26 161 VAL A C 1
ATOM 1247 O O . VAL A 1 162 ? 3.052 37.029 9.143 1.00 12.47 161 VAL A O 1
ATOM 1251 N N . GLN A 1 163 ? 1.484 38.450 8.362 1.00 17.61 162 GLN A N 1
ATOM 1252 C CA . GLN A 1 163 ? 0.398 37.470 8.465 1.00 14.62 162 GLN A CA 1
ATOM 1253 C C . GLN A 1 163 ? 0.661 36.238 7.589 1.00 17.55 162 GLN A C 1
ATOM 1254 O O . GLN A 1 163 ? 0.458 35.100 8.016 1.00 15.94 162 GLN A O 1
ATOM 1260 N N . GLU A 1 164 ? 1.106 36.461 6.356 1.00 14.46 163 GLU A N 1
ATOM 1261 C CA . GLU A 1 164 ? 1.438 35.348 5.470 1.00 21.47 163 GLU A CA 1
ATOM 1262 C C . GLU A 1 164 ? 2.554 34.473 6.075 1.00 17.81 163 GLU A C 1
ATOM 1263 O O . GLU A 1 164 ? 2.540 33.250 5.963 1.00 16.95 163 GLU A O 1
ATOM 1269 N N . VAL A 1 165 ? 3.529 35.099 6.711 1.00 15.28 164 VAL A N 1
ATOM 1270 C CA . VAL A 1 165 ? 4.596 34.329 7.360 1.00 16.23 164 VAL A CA 1
ATOM 1271 C C . VAL A 1 165 ? 4.060 33.498 8.528 1.00 15.56 164 VAL A C 1
ATOM 1272 O O . VAL A 1 165 ? 4.317 32.298 8.619 1.00 16.81 164 VAL A O 1
ATOM 1276 N N . VAL A 1 166 ? 3.298 34.125 9.415 1.00 16.14 165 VAL A N 1
ATOM 1277 C CA . VAL A 1 166 ? 2.698 33.375 10.523 1.00 19.66 165 VAL A CA 1
ATOM 1278 C C . VAL A 1 166 ? 1.885 32.177 10.012 1.00 19.22 165 VAL A C 1
ATOM 1279 O O . VAL A 1 166 ? 1.981 31.068 10.541 1.00 19.35 165 VAL A O 1
ATOM 1283 N N . THR A 1 167 ? 1.103 32.392 8.964 1.00 18.44 166 THR A N 1
ATOM 1284 C CA . THR A 1 167 ? 0.321 31.300 8.399 1.00 24.86 166 THR A CA 1
ATOM 1285 C C . THR A 1 167 ? 1.231 30.189 7.889 1.00 17.70 166 THR A C 1
ATOM 1286 O O . THR A 1 167 ? 0.965 29.006 8.106 1.00 19.28 166 THR A O 1
ATOM 1290 N N . ALA A 1 168 ? 2.318 30.571 7.227 1.00 19.60 167 ALA A N 1
ATOM 1291 C CA . ALA A 1 168 ? 3.248 29.576 6.699 1.00 25.79 167 ALA A CA 1
ATOM 1292 C C . ALA A 1 168 ? 3.899 28.771 7.817 1.00 21.55 167 ALA A C 1
ATOM 1293 O O . ALA A 1 168 ? 4.077 27.556 7.703 1.00 20.17 167 ALA A O 1
ATOM 1295 N N . ILE A 1 169 ? 4.257 29.452 8.898 1.00 16.72 168 ILE A N 1
ATOM 1296 C CA . ILE A 1 169 ? 4.961 28.795 9.988 1.00 19.15 168 ILE A CA 1
ATOM 1297 C C . ILE A 1 169 ? 4.045 27.761 10.648 1.00 19.34 168 ILE A C 1
ATOM 1298 O O . ILE A 1 169 ? 4.458 26.640 10.917 1.00 21.47 168 ILE A O 1
ATOM 1303 N N . ARG A 1 170 ? 2.798 28.148 10.892 1.00 16.84 169 ARG A N 1
ATOM 1304 C CA . ARG A 1 170 ? 1.829 27.262 11.528 1.00 20.97 169 ARG A CA 1
ATOM 1305 C C . ARG A 1 170 ? 1.459 26.078 10.625 1.00 22.79 169 ARG A C 1
ATOM 1306 O O . ARG A 1 170 ? 1.383 24.937 11.087 1.00 21.84 169 ARG A O 1
ATOM 1314 N N . ASN A 1 171 ? 1.219 26.362 9.344 1.00 19.16 170 ASN A N 1
ATOM 1315 C CA . ASN A 1 171 ? 0.888 25.326 8.370 1.00 25.70 170 ASN A CA 1
ATOM 1316 C C . ASN A 1 171 ? 2.014 24.320 8.149 1.00 25.76 170 ASN A C 1
ATOM 1317 O O . ASN A 1 171 ? 1.765 23.200 7.709 1.00 21.97 170 ASN A O 1
ATOM 1322 N N . ALA A 1 172 ? 3.248 24.717 8.451 1.00 19.60 171 ALA A N 1
ATOM 1323 C CA . ALA A 1 172 ? 4.390 23.813 8.310 1.00 20.26 171 ALA A CA 1
ATOM 1324 C C . ALA A 1 172 ? 4.523 22.880 9.510 1.00 28.14 171 ALA A C 1
ATOM 1325 O O . ALA A 1 172 ? 5.403 22.021 9.542 1.00 27.09 171 ALA A O 1
ATOM 1327 N N . GLY A 1 173 ? 3.663 23.061 10.506 1.00 21.51 172 GLY A N 1
ATOM 1328 C CA . GLY A 1 173 ? 3.680 22.193 11.674 1.00 20.47 172 GLY A CA 1
ATOM 1329 C C . GLY A 1 173 ? 4.270 22.817 12.928 1.00 19.94 172 GLY A C 1
ATOM 1330 O O . GLY A 1 173 ? 4.248 22.203 13.996 1.00 22.74 172 GLY A O 1
ATOM 1331 N N . ALA A 1 174 ? 4.798 24.036 12.817 1.00 23.63 173 ALA A N 1
ATOM 1332 C CA . ALA A 1 174 ? 5.349 24.716 13.994 1.00 18.83 173 ALA A CA 1
ATOM 1333 C C . ALA A 1 174 ? 4.240 25.427 14.759 1.00 24.53 173 ALA A C 1
ATOM 1334 O O . ALA A 1 174 ? 4.091 26.651 14.686 1.00 21.34 173 ALA A O 1
ATOM 1336 N N . THR A 1 175 ? 3.467 24.647 15.503 1.00 21.51 174 THR A N 1
ATOM 1337 C CA . THR A 1 175 ? 2.232 25.139 16.088 1.00 26.98 174 THR A CA 1
ATOM 1338 C C . THR A 1 175 ? 2.377 25.511 17.555 1.00 22.76 174 THR A C 1
ATOM 1339 O O . THR A 1 175 ? 1.507 26.184 18.104 1.00 23.16 174 THR A O 1
ATOM 1343 N N . SER A 1 176 ? 3.468 25.084 18.187 1.00 18.42 175 SER A N 1
ATOM 1344 C CA . SER A 1 176 ? 3.641 25.323 19.619 1.00 22.38 175 SER A CA 1
ATOM 1345 C C . SER A 1 176 ? 4.502 26.553 19.921 1.00 27.63 175 SER A C 1
ATOM 1346 O O . SER A 1 176 ? 4.502 27.047 21.041 1.00 22.17 175 SER A O 1
ATOM 1349 N N . GLN A 1 177 ? 5.233 27.042 18.923 1.00 20.50 176 GLN A N 1
ATOM 1350 C CA . GLN A 1 177 ? 6.308 28.002 19.167 1.00 20.78 176 GLN A CA 1
ATOM 1351 C C . GLN A 1 177 ? 5.835 29.447 19.283 1.00 19.39 176 GLN A C 1
ATOM 1352 O O . GLN A 1 177 ? 4.812 29.818 18.714 1.00 16.84 176 GLN A O 1
ATOM 1358 N N . PHE A 1 178 ? 6.596 30.263 20.011 1.00 15.77 177 PHE A N 1
ATOM 1359 C CA . PHE A 1 178 ? 6.439 31.716 19.957 1.00 15.19 177 PHE A CA 1
ATOM 1360 C C . PHE A 1 178 ? 6.838 32.249 18.582 1.00 19.03 177 PHE A C 1
ATOM 1361 O O . PHE A 1 178 ? 7.791 31.757 17.958 1.00 18.07 177 PHE A O 1
ATOM 1369 N N . ILE A 1 179 ? 6.135 33.281 18.130 1.00 17.50 178 ILE A N 1
ATOM 1370 C CA . ILE A 1 179 ? 6.474 33.964 16.888 1.00 17.24 178 ILE A CA 1
ATOM 1371 C C . ILE A 1 179 ? 6.492 35.474 17.148 1.00 20.65 178 ILE A C 1
ATOM 1372 O O . ILE A 1 179 ? 5.570 36.007 17.745 1.00 17.99 178 ILE A O 1
ATOM 1377 N N . SER A 1 180 ? 7.553 36.152 16.716 1.00 20.11 179 SER A N 1
ATOM 1378 C CA . SER A 1 180 ? 7.668 37.601 16.868 1.00 16.69 179 SER A CA 1
ATOM 1379 C C . SER A 1 180 ? 6.884 38.354 15.810 1.00 21.09 179 SER A C 1
ATOM 1380 O O . SER A 1 180 ? 6.867 37.954 14.645 1.00 24.09 179 SER A O 1
ATOM 1383 N N . LEU A 1 181 ? 6.260 39.461 16.212 1.00 15.26 180 LEU A N 1
ATOM 1384 C CA . LEU A 1 181 ? 5.649 40.395 15.270 1.00 20.94 180 LEU A CA 1
ATOM 1385 C C . LEU A 1 181 ? 6.414 41.726 15.325 1.00 18.99 180 LEU A C 1
ATOM 1386 O O . LEU A 1 181 ? 6.251 42.498 16.270 1.00 17.22 180 LEU A O 1
ATOM 1391 N N . PRO A 1 182 ? 7.269 41.995 14.321 1.00 22.00 181 PRO A N 1
ATOM 1392 C CA . PRO A 1 182 ? 8.055 43.237 14.355 1.00 19.06 181 PRO A CA 1
ATOM 1393 C C . PRO A 1 182 ? 7.427 44.397 13.585 1.00 18.58 181 PRO A C 1
ATOM 1394 O O . PRO A 1 182 ? 6.900 44.202 12.485 1.00 21.05 181 PRO A O 1
ATOM 1398 N N . GLY A 1 183 ? 7.509 45.597 14.151 1.00 17.89 182 GLY A N 1
ATOM 1399 C CA . GLY A 1 183 ? 6.919 46.776 13.543 1.00 15.05 182 GLY A CA 1
ATOM 1400 C C . GLY A 1 183 ? 7.916 47.700 12.861 1.00 26.39 182 GLY A C 1
ATOM 1401 O O . GLY A 1 183 ? 9.101 47.365 12.720 1.00 18.58 182 GLY A O 1
ATOM 1402 N N . ASN A 1 184 ? 7.426 48.873 12.454 1.0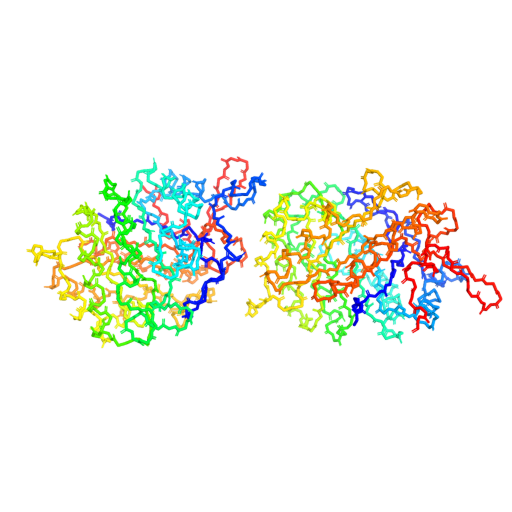0 19.16 183 ASN A N 1
ATOM 1403 C CA . ASN A 1 184 ? 8.201 49.878 11.720 1.00 19.17 183 ASN A CA 1
ATOM 1404 C C . ASN A 1 184 ? 9.173 50.645 12.618 1.00 18.48 183 ASN A C 1
ATOM 1405 O O . ASN A 1 184 ? 9.331 50.329 13.796 1.00 16.70 183 ASN A O 1
ATOM 1410 N N . ASP A 1 185 ? 9.815 51.665 12.059 1.00 16.98 184 ASP A N 1
ATOM 1411 C CA . ASP A 1 185 ? 10.735 52.507 12.820 1.00 23.09 184 ASP A CA 1
ATOM 1412 C C . ASP A 1 185 ? 11.811 51.703 13.556 1.00 21.22 184 ASP A C 1
ATOM 1413 O O . ASP A 1 185 ? 12.083 51.942 14.728 1.00 18.01 184 ASP A O 1
ATOM 1418 N N . TRP A 1 186 ? 12.421 50.758 12.852 1.00 21.63 185 TRP A N 1
ATOM 1419 C CA . TRP A 1 186 ? 13.499 49.952 13.404 1.00 16.89 185 TRP A CA 1
ATOM 1420 C C . TRP A 1 186 ? 13.029 49.217 14.659 1.00 17.57 185 TRP A C 1
ATOM 1421 O O . TRP A 1 186 ? 13.803 49.000 15.593 1.00 15.20 185 TRP A O 1
ATOM 1432 N N . GLN A 1 187 ? 11.756 48.837 14.676 1.00 17.46 186 GLN A N 1
ATOM 1433 C CA . GLN A 1 187 ? 11.184 48.146 15.831 1.00 18.57 186 GLN A CA 1
ATOM 1434 C C . GLN A 1 187 ? 11.192 48.955 17.127 1.00 16.20 186 GLN A C 1
ATOM 1435 O O . GLN A 1 187 ? 11.010 48.395 18.205 1.00 14.05 186 GLN A O 1
ATOM 1441 N N . SER A 1 188 ? 11.383 50.262 17.042 1.00 15.54 187 SER A N 1
ATOM 1442 C CA . SER A 1 188 ? 11.456 51.058 18.266 1.00 17.66 187 SER A CA 1
ATOM 1443 C C . SER A 1 188 ? 10.223 50.934 19.151 1.00 17.07 187 SER A C 1
ATOM 1444 O O . SER A 1 188 ? 9.084 51.119 18.702 1.00 17.69 187 SER A O 1
ATOM 1447 N N . ALA A 1 189 ? 10.460 50.617 20.419 1.00 16.39 188 ALA A N 1
ATOM 1448 C CA . ALA A 1 189 ? 9.392 50.533 21.400 1.00 15.45 188 ALA A CA 1
ATOM 1449 C C . ALA A 1 189 ? 8.710 51.892 21.560 1.00 17.76 188 ALA A C 1
ATOM 1450 O O . ALA A 1 189 ? 7.534 51.969 21.898 1.00 18.27 188 ALA A O 1
ATOM 1452 N N . GLY A 1 190 ? 9.459 52.964 21.327 1.00 19.26 189 GLY A N 1
ATOM 1453 C CA . GLY A 1 190 ? 8.917 54.309 21.464 1.00 21.64 189 GLY A CA 1
ATOM 1454 C C . GLY A 1 190 ? 7.911 54.694 20.389 1.00 24.22 189 GLY A C 1
ATOM 1455 O O . GLY A 1 190 ? 7.004 55.492 20.633 1.00 23.63 189 GLY A O 1
ATOM 1456 N N . ALA A 1 191 ? 8.058 54.125 19.198 1.00 21.40 190 ALA A N 1
ATOM 1457 C CA . ALA A 1 191 ? 7.205 54.486 18.064 1.00 19.18 190 ALA A CA 1
ATOM 1458 C C . ALA A 1 191 ? 6.167 53.410 17.755 1.00 18.69 190 ALA A C 1
ATOM 1459 O O . ALA A 1 191 ? 5.344 53.579 16.857 1.00 18.44 190 ALA A O 1
ATOM 1461 N N . PHE A 1 192 ? 6.223 52.307 18.496 1.00 17.11 191 PHE A N 1
ATOM 1462 C CA . PHE A 1 192 ? 5.460 51.111 18.157 1.00 20.18 191 PHE A CA 1
ATOM 1463 C C . PHE A 1 192 ? 3.955 51.374 18.047 1.00 21.43 191 PHE A C 1
ATOM 1464 O O . PHE A 1 192 ? 3.296 50.877 17.133 1.00 21.02 191 PHE A O 1
ATOM 1472 N N . ILE A 1 193 ? 3.413 52.168 18.961 1.00 18.32 192 ILE A N 1
ATOM 1473 C CA . ILE A 1 193 ? 1.982 52.473 18.916 1.00 20.05 192 ILE A CA 1
ATOM 1474 C C . ILE A 1 193 ? 1.710 53.657 17.995 1.00 21.22 192 ILE A C 1
ATOM 1475 O O . ILE A 1 193 ? 0.859 53.586 17.106 1.00 21.48 192 ILE A O 1
ATOM 1480 N N . SER A 1 194 ? 2.447 54.743 18.199 1.00 17.06 193 SER A N 1
ATOM 1481 C CA . SER A 1 194 ? 2.188 55.981 17.467 1.00 19.95 193 SER A CA 1
ATOM 1482 C C . SER A 1 194 ? 2.358 55.859 15.945 1.00 24.22 193 SER A C 1
ATOM 1483 O O . SER A 1 194 ? 1.685 56.563 15.204 1.00 20.62 193 SER A O 1
ATOM 1486 N N . ASP A 1 195 ? 3.250 54.986 15.473 1.00 21.22 194 ASP A N 1
ATOM 1487 C CA . ASP A 1 195 ? 3.442 54.835 14.022 1.00 21.66 194 ASP A CA 1
ATOM 1488 C C . ASP A 1 195 ? 2.486 53.823 13.392 1.00 19.23 194 ASP A C 1
ATOM 1489 O O . ASP A 1 195 ? 2.592 53.520 12.198 1.00 17.69 194 ASP A O 1
ATOM 1494 N N . GLY A 1 196 ? 1.561 53.299 14.198 1.00 18.74 195 GLY A N 1
ATOM 1495 C CA . GLY A 1 196 ? 0.512 52.431 13.686 1.00 16.34 195 GLY A CA 1
ATOM 1496 C C . GLY A 1 196 ? 0.861 50.954 13.597 1.00 16.61 195 GLY A C 1
ATOM 1497 O O . GLY A 1 196 ? 0.044 50.152 13.163 1.00 17.74 195 GLY A O 1
ATOM 1498 N N . SER A 1 197 ? 2.071 50.592 14.009 1.00 15.29 196 SER A N 1
ATOM 1499 C CA . SER A 1 197 ? 2.516 49.198 13.957 1.00 19.88 196 SER A CA 1
ATOM 1500 C C . SER A 1 197 ? 1.722 48.321 14.912 1.00 15.67 196 SER A C 1
ATOM 1501 O O . SER A 1 197 ? 1.316 47.215 14.568 1.00 19.21 196 SER A O 1
ATOM 1504 N N . ALA A 1 198 ? 1.526 48.806 16.134 1.00 16.44 197 ALA A N 1
ATOM 1505 C CA . ALA A 1 198 ? 0.760 48.052 17.114 1.00 22.08 197 ALA A CA 1
ATOM 1506 C C . ALA A 1 198 ? -0.620 47.678 16.561 1.00 19.54 197 ALA A C 1
ATOM 1507 O O . ALA A 1 198 ? -1.022 46.509 16.599 1.00 19.70 197 ALA A O 1
ATOM 1509 N N . ALA A 1 199 ? -1.330 48.659 16.015 1.00 18.54 198 ALA A N 1
ATOM 1510 C CA . ALA A 1 199 ? -2.690 48.398 15.525 1.00 22.26 198 ALA A CA 1
ATOM 1511 C C . ALA A 1 199 ? -2.683 47.422 14.351 1.00 21.36 198 ALA A C 1
ATOM 1512 O O . ALA A 1 199 ? -3.448 46.449 14.332 1.00 18.06 198 ALA A O 1
ATOM 1514 N N . ALA A 1 200 ? -1.816 47.673 13.375 1.00 19.70 199 ALA A N 1
ATOM 1515 C CA . ALA A 1 200 ? -1.755 46.807 12.202 1.00 16.29 199 ALA A CA 1
ATOM 1516 C C . ALA A 1 200 ? -1.389 45.366 12.586 1.00 19.26 199 ALA A C 1
ATOM 1517 O O . ALA A 1 200 ? -2.022 44.414 12.137 1.00 11.61 199 ALA A O 1
ATOM 1519 N N . LEU A 1 201 ? -0.360 45.208 13.415 1.00 17.45 200 LEU A N 1
ATOM 1520 C CA . LEU A 1 201 ? 0.103 43.872 13.784 1.00 15.28 200 LEU A CA 1
ATOM 1521 C C . LEU A 1 201 ? -0.861 43.140 14.719 1.00 15.46 200 LEU A C 1
ATOM 1522 O O . LEU A 1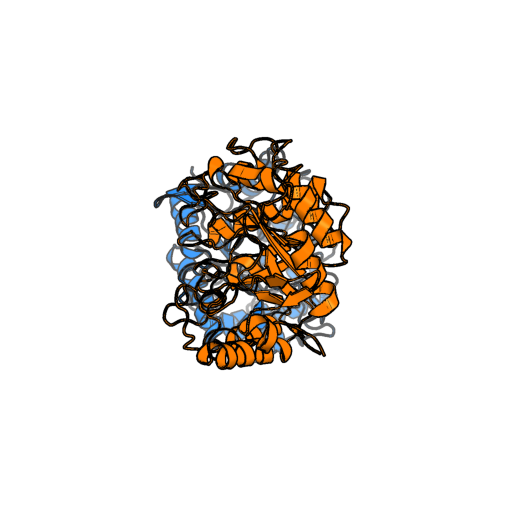 201 ? -0.845 41.908 14.801 1.00 15.10 200 LEU A O 1
ATOM 1527 N N . SER A 1 202 ? -1.692 43.895 15.433 1.00 16.02 201 SER A N 1
ATOM 1528 C CA . SER A 1 202 ? -2.705 43.292 16.292 1.00 15.81 201 SER A CA 1
ATOM 1529 C C . SER A 1 202 ? -3.719 42.444 15.523 1.00 20.56 201 SER A C 1
ATOM 1530 O O . SER A 1 202 ? -4.426 41.630 16.122 1.00 19.59 201 SER A O 1
ATOM 1533 N N . GLN A 1 203 ? -3.793 42.633 14.206 1.00 18.83 202 GLN A N 1
ATOM 1534 C CA . GLN A 1 203 ? -4.779 41.929 13.380 1.00 19.47 202 GLN A CA 1
ATOM 1535 C C . GLN A 1 203 ? -4.260 40.567 12.912 1.00 27.50 202 GLN A C 1
ATOM 1536 O O . GLN A 1 203 ? -5.003 39.780 12.327 1.00 23.79 202 GLN A O 1
ATOM 1542 N N . VAL A 1 204 ? -2.981 40.297 13.161 1.00 17.16 203 VAL A N 1
ATOM 1543 C CA . VAL A 1 204 ? -2.363 39.048 12.725 1.00 15.69 203 VAL A CA 1
ATOM 1544 C C . VAL A 1 204 ? -2.813 37.918 13.641 1.00 17.74 203 VAL A C 1
ATOM 1545 O O . VAL A 1 204 ? -2.822 38.075 14.845 1.00 16.32 203 VAL A O 1
ATOM 1549 N N . THR A 1 205 ? -3.207 36.785 13.068 1.00 18.45 204 THR A N 1
ATOM 1550 C CA . THR A 1 205 ? -3.674 35.670 13.870 1.00 16.50 204 THR A CA 1
ATOM 1551 C C . THR A 1 205 ? -3.122 34.347 13.379 1.00 13.97 204 THR A C 1
ATOM 1552 O O . THR A 1 205 ? -2.699 34.238 12.242 1.00 15.89 204 THR A O 1
ATOM 1556 N N . ASN A 1 206 ? -3.167 33.342 14.245 1.00 15.41 205 ASN A N 1
ATOM 1557 C CA . ASN A 1 206 ? -2.957 31.956 13.853 1.00 15.52 205 ASN A CA 1
ATOM 1558 C C . ASN A 1 206 ? -4.128 31.509 12.981 1.00 21.94 205 ASN A C 1
ATOM 1559 O O . ASN A 1 206 ? -5.183 32.138 12.998 1.00 21.21 205 ASN A O 1
ATOM 1564 N N . PRO A 1 207 ? -3.953 30.413 12.232 1.00 21.67 206 PRO A N 1
ATOM 1565 C CA . PRO A 1 207 ? -5.033 29.866 11.399 1.00 21.65 206 PRO A CA 1
ATOM 1566 C C . PRO A 1 207 ? -6.352 29.699 12.149 1.00 31.27 206 PRO A C 1
ATOM 1567 O O . PRO A 1 207 ? -7.411 29.909 11.549 1.00 28.04 206 PRO A O 1
ATOM 1571 N N . ASP A 1 208 ? -6.298 29.332 13.427 1.00 28.97 207 ASP A N 1
ATOM 1572 C CA . ASP A 1 208 ? -7.524 29.122 14.202 1.00 29.12 207 ASP A CA 1
ATOM 1573 C C . ASP A 1 208 ? -8.175 30.427 14.663 1.00 26.02 207 ASP A C 1
ATOM 1574 O O . ASP A 1 208 ? -9.157 30.405 15.394 1.00 30.68 207 ASP A O 1
ATOM 1579 N N . GLY A 1 209 ? -7.623 31.560 14.240 1.00 28.51 208 GLY A N 1
ATOM 1580 C CA . GLY A 1 209 ? -8.165 32.856 14.615 1.00 22.19 208 GLY A CA 1
ATOM 1581 C C . GLY A 1 209 ? -7.655 33.449 15.924 1.00 26.66 208 GLY A C 1
ATOM 1582 O O . GLY A 1 209 ? -7.959 34.602 16.245 1.00 24.75 208 GLY A O 1
ATOM 1583 N N . SER A 1 210 ? -6.891 32.673 16.689 1.00 28.63 209 SER A N 1
ATOM 1584 C CA . SER A 1 210 ? -6.328 33.155 17.957 1.00 30.35 209 SER A CA 1
ATOM 1585 C C . SER A 1 210 ? -5.083 34.016 17.730 1.00 21.87 209 SER A C 1
ATOM 1586 O O . SER A 1 210 ? -4.546 34.056 16.623 1.00 22.42 209 SER A O 1
ATOM 1589 N N . THR A 1 211 ? -4.632 34.707 18.777 1.00 22.76 210 THR A N 1
ATOM 1590 C CA . THR A 1 211 ? -3.350 35.411 18.733 1.00 21.46 210 THR A CA 1
ATOM 1591 C C . THR A 1 211 ? -2.353 34.739 19.662 1.00 24.75 210 THR A C 1
ATOM 1592 O O . THR A 1 211 ? -1.292 35.297 19.990 1.00 21.70 210 THR A O 1
ATOM 1596 N N . THR A 1 212 ? -2.690 33.522 20.067 1.00 22.29 211 THR A N 1
ATOM 1597 C CA . THR A 1 212 ? -1.861 32.755 20.988 1.00 23.55 211 THR A CA 1
ATOM 1598 C C . THR A 1 212 ? -0.405 32.643 20.517 1.00 18.55 211 THR A C 1
ATOM 1599 O O . THR A 1 212 ? -0.125 32.261 19.370 1.00 17.58 211 THR A O 1
ATOM 1603 N N . ASN A 1 213 ? 0.510 32.990 21.413 1.00 19.53 212 ASN A N 1
ATOM 1604 C CA . ASN A 1 213 ? 1.950 32.873 21.172 1.00 15.06 212 ASN A CA 1
ATOM 1605 C C . ASN A 1 213 ? 2.503 33.783 20.078 1.00 17.19 212 ASN A C 1
ATOM 1606 O O . ASN A 1 213 ? 3.592 33.552 19.540 1.00 24.67 212 ASN A O 1
ATOM 1611 N N . LEU A 1 214 ? 1.755 34.832 19.764 1.00 17.87 213 LEU A N 1
ATOM 1612 C CA . LEU A 1 214 ? 2.197 35.827 18.806 1.00 17.33 213 LEU A CA 1
ATOM 1613 C C . LEU A 1 214 ? 2.562 37.034 19.635 1.00 15.07 213 LEU A C 1
ATOM 1614 O O . LEU A 1 214 ? 1.697 37.690 20.213 1.00 19.12 213 LEU A O 1
ATOM 1619 N N . ILE A 1 215 ? 3.861 37.305 19.715 1.00 16.87 214 ILE A N 1
ATOM 1620 C CA . ILE A 1 215 ? 4.384 38.259 20.673 1.00 12.94 214 ILE A CA 1
ATOM 1621 C C . ILE A 1 215 ? 4.926 39.470 19.946 1.00 19.07 214 ILE A C 1
ATOM 1622 O O . ILE A 1 215 ? 5.659 39.324 18.973 1.00 16.80 214 ILE A O 1
ATOM 1627 N N . PHE A 1 216 ? 4.568 40.667 20.404 1.00 14.86 215 PHE A N 1
ATOM 1628 C CA . PHE A 1 216 ? 5.105 41.866 19.775 1.00 15.41 215 PHE A CA 1
ATOM 1629 C C . PHE A 1 216 ? 6.597 41.984 20.083 1.00 17.75 215 PHE A C 1
ATOM 1630 O O . PHE A 1 216 ? 7.018 41.815 21.217 1.00 17.94 215 PHE A O 1
ATOM 1638 N N . ASP A 1 217 ? 7.393 42.265 19.060 1.00 16.22 216 ASP A N 1
ATOM 1639 C CA . ASP A 1 217 ? 8.857 42.261 19.198 1.00 18.44 216 ASP A CA 1
ATOM 1640 C C . ASP A 1 217 ? 9.354 43.698 19.060 1.00 17.18 216 ASP A C 1
ATOM 1641 O O . ASP A 1 217 ? 9.259 44.275 17.981 1.00 14.48 216 ASP A O 1
ATOM 1646 N N . VAL A 1 218 ? 9.869 44.286 20.139 1.00 16.91 217 VAL A N 1
ATOM 1647 C CA . VAL A 1 218 ? 10.394 45.653 20.061 1.00 14.32 217 VAL A CA 1
ATOM 1648 C C . VAL A 1 218 ? 11.876 45.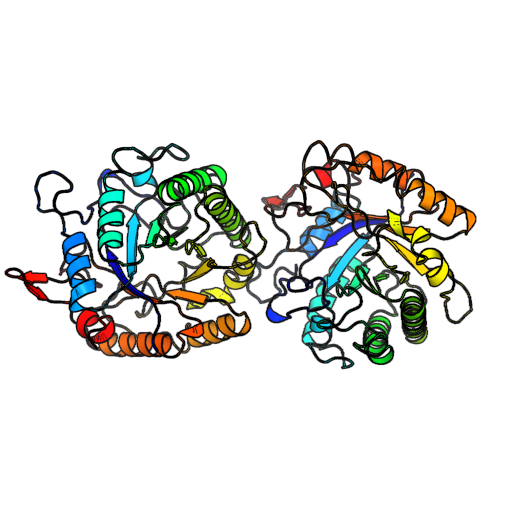743 20.407 1.00 17.75 217 VAL A C 1
ATOM 1649 O O . VAL A 1 218 ? 12.424 44.841 21.032 1.00 12.85 217 VAL A O 1
ATOM 1653 N N . HIS A 1 219 ? 12.503 46.842 19.977 1.00 14.25 218 HIS A N 1
ATOM 1654 C CA . HIS A 1 219 ? 13.882 47.180 20.286 1.00 15.16 218 HIS A CA 1
ATOM 1655 C C . HIS A 1 219 ? 13.908 48.550 20.951 1.00 21.65 218 HIS A C 1
ATOM 1656 O O . HIS A 1 219 ? 13.046 49.382 20.691 1.00 17.70 218 HIS A O 1
ATOM 1663 N N . LYS A 1 220 ? 14.907 48.806 21.786 1.00 14.86 219 LYS A N 1
ATOM 1664 C CA . LYS A 1 220 ? 15.080 50.153 22.321 1.00 16.54 219 LYS A CA 1
ATOM 1665 C C . LYS A 1 220 ? 16.476 50.329 22.882 1.00 20.08 219 LYS A C 1
ATOM 1666 O O . LYS A 1 220 ? 16.934 49.521 23.693 1.00 21.32 219 LYS A O 1
ATOM 1672 N N . TYR A 1 221 ? 17.149 51.387 22.443 1.00 16.61 220 TYR A N 1
ATOM 1673 C CA . TYR A 1 221 ? 18.464 51.728 22.963 1.00 18.79 220 TYR A CA 1
ATOM 1674 C C . TYR A 1 221 ? 18.385 52.925 23.899 1.00 21.02 220 TYR A C 1
ATOM 1675 O O . TYR A 1 221 ? 17.327 53.541 24.060 1.00 17.72 220 TYR A O 1
ATOM 1684 N N . LEU A 1 222 ? 19.497 53.226 24.552 1.00 16.65 221 LEU A N 1
ATOM 1685 C CA . LEU A 1 222 ? 19.461 54.161 25.668 1.00 22.07 221 LEU A CA 1
ATOM 1686 C C . LEU A 1 222 ? 20.306 55.401 25.418 1.00 23.37 221 LEU A C 1
ATOM 1687 O O . LEU A 1 222 ? 20.388 56.277 26.275 1.00 25.27 221 LEU A O 1
ATOM 1692 N N . ASP A 1 223 ? 20.921 55.482 24.244 1.00 21.22 222 ASP A N 1
ATOM 1693 C CA . ASP A 1 223 ? 21.703 56.662 23.907 1.00 24.86 222 ASP A CA 1
ATOM 1694 C C . ASP A 1 223 ? 20.827 57.764 23.311 1.00 23.39 222 ASP A C 1
ATOM 1695 O O . ASP A 1 223 ? 19.640 57.556 23.049 1.00 26.43 222 ASP A O 1
ATOM 1700 N N . SER A 1 224 ? 21.423 58.937 23.113 1.00 23.13 223 SER A N 1
ATOM 1701 C CA . SER A 1 224 ? 20.684 60.144 22.733 1.00 28.03 223 SER A CA 1
ATOM 1702 C C . SER A 1 224 ? 19.827 60.035 21.462 1.00 30.87 223 SER A C 1
ATOM 1703 O O . SER A 1 224 ? 18.794 60.701 21.354 1.00 33.29 223 SER A O 1
ATOM 1706 N N . ASP A 1 225 ? 20.242 59.208 20.503 1.00 29.44 224 ASP A N 1
ATOM 1707 C CA . ASP A 1 225 ? 19.485 59.068 19.255 1.00 24.67 224 ASP A CA 1
ATOM 1708 C C . ASP A 1 225 ? 18.900 57.667 19.042 1.00 27.91 224 ASP A C 1
ATOM 1709 O O . ASP A 1 225 ? 18.546 57.301 17.922 1.00 25.61 224 ASP A O 1
ATOM 1714 N N . ASN A 1 226 ? 18.804 56.885 20.113 1.00 25.83 225 ASN A N 1
ATOM 1715 C CA . ASN A 1 226 ? 18.196 55.557 20.035 1.00 18.10 225 ASN A CA 1
ATOM 1716 C C . ASN A 1 226 ? 18.832 54.649 18.989 1.00 24.39 225 ASN A C 1
ATOM 1717 O O . ASN A 1 226 ? 18.142 53.866 18.345 1.00 25.98 225 ASN A O 1
ATOM 1722 N N . SER A 1 227 ? 20.148 54.762 18.822 1.00 23.47 226 SER A N 1
ATOM 1723 C CA . SER A 1 227 ? 20.860 54.032 17.780 1.00 24.44 226 SER A CA 1
ATOM 1724 C C . SER A 1 227 ? 21.736 52.914 18.347 1.00 23.63 226 SER A C 1
ATOM 1725 O O . SER A 1 227 ? 22.195 52.041 17.617 1.00 24.18 226 SER A O 1
ATOM 1728 N N . GLY A 1 228 ? 21.990 52.960 19.650 1.00 21.65 227 GLY A N 1
ATOM 1729 C CA . GLY A 1 228 ? 22.918 52.023 20.261 1.00 22.02 227 GLY A CA 1
ATOM 1730 C C . GLY A 1 228 ? 24.346 52.132 19.737 1.00 23.55 227 GLY A C 1
ATOM 1731 O O . GLY A 1 228 ? 25.086 51.146 19.742 1.00 21.56 227 GLY A O 1
ATOM 1732 N N . THR A 1 229 ? 24.741 53.324 19.289 1.00 19.90 228 THR A N 1
ATOM 1733 C CA . THR A 1 229 ? 26.091 53.523 18.751 1.00 25.03 228 THR A CA 1
ATOM 1734 C C . THR A 1 229 ? 26.998 54.341 19.671 1.00 29.68 228 THR A C 1
ATOM 1735 O O . THR A 1 229 ? 28.184 54.480 19.402 1.00 24.77 228 THR A O 1
ATOM 1739 N N . HIS A 1 230 ? 26.442 54.889 20.747 1.00 26.40 229 HIS A N 1
ATOM 1740 C CA . HIS A 1 230 ? 27.235 55.654 21.702 1.00 27.88 229 HIS A CA 1
ATOM 1741 C C . HIS A 1 230 ? 27.368 54.872 22.994 1.00 26.32 229 HIS A C 1
ATOM 1742 O O . HIS A 1 230 ? 26.467 54.122 23.367 1.00 24.53 229 HIS A O 1
ATOM 1749 N N . ALA A 1 231 ? 28.495 55.056 23.670 1.00 18.94 230 ALA A N 1
ATOM 1750 C CA . ALA A 1 231 ? 28.746 54.409 24.950 1.00 27.53 230 ALA A CA 1
ATOM 1751 C C . ALA A 1 231 ? 27.799 54.913 26.033 1.00 29.03 230 ALA A C 1
ATOM 1752 O O . ALA A 1 231 ? 27.259 54.121 26.803 1.00 27.54 230 ALA A O 1
ATOM 1754 N N . GLU A 1 232 ? 27.580 56.226 26.077 1.00 22.08 231 GLU A N 1
ATOM 1755 C CA . GLU A 1 232 ? 26.843 56.830 27.187 1.00 21.58 231 GLU A CA 1
ATOM 1756 C C . GLU A 1 232 ? 25.334 56.642 27.046 1.00 26.42 231 GLU A C 1
ATOM 1757 O O . GLU A 1 232 ? 24.806 56.653 25.938 1.00 28.88 231 GLU A O 1
ATOM 1763 N N . CYS A 1 233 ? 24.650 56.448 28.172 1.00 20.44 232 CYS A N 1
ATOM 1764 C CA . CYS A 1 233 ? 23.193 56.377 28.168 1.00 23.24 232 CYS A CA 1
ATOM 1765 C C . CYS A 1 233 ? 22.586 57.681 28.682 1.00 29.59 232 CYS A C 1
ATOM 1766 O O . CYS A 1 233 ? 23.162 58.356 29.534 1.00 24.66 232 CYS A O 1
ATOM 1769 N N . THR A 1 234 ? 21.422 58.030 28.150 1.00 26.19 233 THR A N 1
ATOM 1770 C CA . THR A 1 234 ? 20.800 59.312 28.438 1.00 20.68 233 THR A CA 1
ATOM 1771 C C . THR A 1 234 ? 19.341 59.138 28.862 1.00 24.32 233 THR A C 1
ATOM 1772 O O . THR A 1 234 ? 18.655 60.116 29.162 1.00 26.58 233 THR A O 1
ATOM 1776 N N . THR A 1 235 ? 18.863 57.898 28.884 1.00 19.60 234 THR A N 1
ATOM 1777 C CA . THR A 1 235 ? 17.463 57.644 29.233 1.00 24.63 234 THR A CA 1
ATOM 1778 C C . THR A 1 235 ? 17.283 56.210 29.717 1.00 25.23 234 THR A C 1
ATOM 1779 O O . THR A 1 235 ? 18.065 55.321 29.358 1.00 21.92 234 THR A O 1
ATOM 1783 N N . ASN A 1 236 ? 16.264 55.992 30.544 1.00 19.43 235 ASN A N 1
ATOM 1784 C CA . ASN A 1 236 ? 15.867 54.640 30.926 1.00 19.61 235 ASN A CA 1
ATOM 1785 C C . ASN A 1 236 ? 14.628 54.164 30.156 1.00 17.58 235 ASN A C 1
ATOM 1786 O O . ASN A 1 236 ? 14.137 53.055 30.378 1.00 15.97 235 ASN A O 1
ATOM 1791 N N . ASN A 1 237 ? 14.135 55.013 29.252 1.00 18.28 236 ASN A N 1
ATOM 1792 C CA . ASN A 1 237 ? 13.046 54.664 28.331 1.00 18.52 236 ASN A CA 1
ATOM 1793 C C . ASN A 1 237 ? 11.678 54.402 28.953 1.00 22.59 236 ASN A C 1
ATOM 1794 O O . ASN A 1 237 ? 10.763 53.956 28.266 1.00 20.23 236 ASN A O 1
ATOM 1799 N N . ILE A 1 238 ? 11.530 54.656 30.244 1.00 21.21 237 ILE A N 1
ATOM 1800 C CA . ILE A 1 238 ? 10.267 54.345 30.903 1.00 18.69 237 ILE A CA 1
ATOM 1801 C C . ILE A 1 238 ? 9.116 55.279 30.503 1.00 22.37 237 ILE A C 1
ATOM 1802 O O . ILE A 1 238 ? 8.060 54.818 30.056 1.00 21.17 237 ILE A O 1
ATOM 1807 N N . ASP A 1 239 ? 9.315 56.581 30.669 1.00 23.25 238 ASP A N 1
ATOM 1808 C CA . ASP A 1 239 ? 8.272 57.548 30.336 1.00 26.12 238 ASP A CA 1
ATOM 1809 C C . ASP A 1 239 ? 7.985 57.564 28.841 1.00 23.17 238 ASP A C 1
ATOM 1810 O O . ASP A 1 239 ? 6.835 57.617 28.423 1.00 28.03 238 ASP A O 1
ATOM 1815 N N . GLY A 1 240 ? 9.043 57.511 28.039 1.00 25.02 239 GLY A N 1
ATOM 1816 C CA . GLY A 1 240 ? 8.919 57.664 26.603 1.00 27.98 239 GLY A CA 1
ATOM 1817 C C . GLY A 1 240 ? 8.488 56.422 25.846 1.00 35.00 239 GLY A C 1
ATOM 1818 O O . GLY A 1 240 ? 7.951 56.528 24.747 1.00 39.79 239 GLY A O 1
ATOM 1819 N N . ALA A 1 241 ? 8.708 55.242 26.414 1.00 26.65 240 ALA A N 1
ATOM 1820 C CA . ALA A 1 241 ? 8.393 54.027 25.677 1.00 22.47 240 ALA A CA 1
ATOM 1821 C C . ALA A 1 241 ? 7.678 52.953 26.488 1.00 21.96 240 ALA A C 1
ATOM 1822 O O . ALA A 1 241 ? 6.577 52.534 26.141 1.00 21.25 240 ALA A O 1
ATOM 1824 N N . PHE A 1 242 ? 8.302 52.494 27.566 1.00 19.25 241 PHE A N 1
ATOM 1825 C CA . PHE A 1 242 ? 7.828 51.262 28.183 1.00 17.33 241 PHE A CA 1
ATOM 1826 C C . PHE A 1 242 ? 6.600 51.401 29.091 1.00 21.06 241 PHE A C 1
ATOM 1827 O O . PHE A 1 242 ? 5.867 50.440 29.272 1.00 16.50 241 PHE A O 1
ATOM 1835 N N . SER A 1 243 ? 6.375 52.582 29.658 1.00 19.99 242 SER A N 1
ATOM 1836 C CA . SER A 1 243 ? 5.151 52.806 30.434 1.00 23.83 242 SER A CA 1
ATOM 1837 C C . SER A 1 243 ? 3.912 52.834 29.520 1.00 22.62 242 SER A C 1
ATOM 1838 O O . SER A 1 243 ? 2.979 52.049 29.718 1.00 22.42 242 SER A O 1
ATOM 1841 N N . PRO A 1 244 ? 3.904 53.716 28.502 1.00 23.75 243 PRO A N 1
ATOM 1842 C CA . PRO A 1 244 ? 2.773 53.731 27.562 1.00 22.52 243 PRO A CA 1
ATOM 1843 C C . PRO A 1 244 ? 2.571 52.372 26.899 1.00 23.79 243 PRO A C 1
ATOM 1844 O O . PRO A 1 244 ? 1.436 51.969 26.648 1.00 20.81 243 PRO A O 1
ATOM 1848 N N . LEU A 1 245 ? 3.658 51.668 26.597 1.00 18.35 244 LEU A N 1
ATOM 1849 C CA . LEU A 1 245 ? 3.520 50.365 25.954 1.00 19.74 244 LEU A CA 1
ATOM 1850 C C . LEU A 1 245 ? 2.896 49.345 26.911 1.00 17.77 244 LEU A C 1
ATOM 1851 O O . LEU A 1 245 ? 2.011 48.588 26.527 1.00 18.77 244 LEU A O 1
ATOM 1856 N N . ALA A 1 246 ? 3.361 49.322 28.158 1.00 19.48 245 ALA A N 1
ATOM 1857 C CA . ALA A 1 246 ? 2.799 48.410 29.157 1.00 16.46 245 ALA A CA 1
ATOM 1858 C C . ALA A 1 246 ? 1.281 48.580 29.279 1.00 19.05 245 ALA A C 1
ATOM 1859 O O . ALA A 1 246 ? 0.528 47.600 29.298 1.00 18.80 245 ALA A O 1
ATOM 1861 N N . THR A 1 247 ? 0.847 49.831 29.378 1.00 17.76 246 THR A N 1
ATOM 1862 C CA . THR A 1 247 ? -0.571 50.154 29.491 1.00 24.06 246 THR A CA 1
ATOM 1863 C C . THR A 1 247 ? -1.343 49.602 28.306 1.00 25.10 246 THR A C 1
ATOM 1864 O O . THR A 1 247 ? -2.368 48.935 28.477 1.00 25.29 246 THR A O 1
ATOM 1868 N N . TRP A 1 248 ? -0.839 49.885 27.105 1.00 22.98 247 TRP A N 1
ATOM 1869 C CA . TRP A 1 248 ? -1.461 49.407 25.876 1.00 21.07 247 TRP A CA 1
ATOM 1870 C C . TRP A 1 248 ? -1.527 47.875 25.836 1.00 22.20 247 TRP A C 1
ATOM 1871 O O . TRP A 1 248 ? -2.575 47.289 25.557 1.00 20.36 247 TRP A O 1
ATOM 1882 N N . LEU A 1 249 ? -0.403 47.233 26.125 1.00 13.39 248 LEU A N 1
ATOM 1883 C CA . LEU A 1 249 ? -0.347 45.781 26.148 1.00 17.69 248 LEU A CA 1
ATOM 1884 C C . LEU A 1 249 ? -1.349 45.198 27.128 1.00 21.03 248 LEU A C 1
ATOM 1885 O O . LEU A 1 249 ? -2.011 44.196 26.844 1.00 19.34 248 LEU A O 1
ATOM 1890 N N . ARG A 1 250 ? -1.441 45.815 28.301 1.00 21.92 249 ARG A N 1
ATOM 1891 C CA . ARG A 1 250 ? -2.222 45.240 29.383 1.00 19.12 249 ARG A CA 1
ATOM 1892 C C . ARG A 1 250 ? -3.709 45.367 29.077 1.00 20.89 249 ARG A C 1
ATOM 1893 O O . ARG A 1 250 ? -4.481 44.431 29.295 1.00 22.58 249 ARG A O 1
ATOM 1901 N N . GLN A 1 251 ? -4.107 46.528 28.571 1.00 20.01 250 GLN A N 1
ATOM 1902 C CA . GLN A 1 251 ? -5.497 46.732 28.166 1.00 26.07 250 GLN A CA 1
ATOM 1903 C C . GLN A 1 251 ? -5.909 45.774 27.061 1.00 30.72 250 GLN A C 1
ATOM 1904 O O . GLN A 1 251 ? -7.078 45.380 26.976 1.00 25.45 250 GLN A O 1
ATOM 1910 N N . ASN A 1 252 ? -4.952 45.391 26.219 1.00 22.32 251 ASN A N 1
ATOM 1911 C CA . ASN A 1 252 ? -5.254 44.517 25.087 1.00 21.25 251 ASN A CA 1
ATOM 1912 C C . ASN A 1 252 ? -4.949 43.057 25.347 1.00 25.47 251 ASN A C 1
ATOM 1913 O O . ASN A 1 252 ? -5.104 42.222 24.453 1.00 18.37 251 ASN A O 1
ATOM 1918 N N . ASN A 1 253 ? -4.534 42.752 26.576 1.00 19.45 252 ASN A N 1
ATOM 1919 C CA . ASN A 1 253 ? -4.189 41.382 26.944 1.00 25.81 252 ASN A CA 1
ATOM 1920 C C . ASN A 1 253 ? -3.181 40.758 25.979 1.00 20.55 252 ASN A C 1
ATOM 1921 O O . ASN A 1 253 ? -3.289 39.586 25.600 1.00 19.53 252 ASN A O 1
ATOM 1926 N N . ARG A 1 254 ? -2.191 41.550 25.591 1.00 18.28 253 ARG A N 1
ATOM 1927 C CA . ARG A 1 254 ? -1.123 41.052 24.742 1.00 16.16 253 ARG A CA 1
ATOM 1928 C C . ARG A 1 254 ? 0.234 41.191 25.434 1.00 21.25 253 ARG A C 1
ATOM 1929 O O . ARG A 1 254 ? 0.334 41.762 26.521 1.00 16.26 253 ARG A O 1
ATOM 1937 N N . GLN A 1 255 ? 1.276 40.658 24.806 1.00 16.56 254 GLN A N 1
ATOM 1938 C CA . GLN A 1 255 ? 2.611 40.671 25.403 1.00 14.13 254 GLN A CA 1
ATOM 1939 C C . GLN A 1 255 ? 3.654 41.078 24.378 1.00 17.42 254 GLN A C 1
ATOM 1940 O O . GLN A 1 255 ? 3.432 40.925 23.172 1.00 13.02 254 GLN A O 1
ATOM 1946 N N . ALA A 1 256 ? 4.783 41.592 24.867 1.00 16.78 255 ALA A N 1
ATOM 1947 C CA . ALA A 1 256 ? 5.896 42.002 24.016 1.00 17.68 255 ALA A CA 1
ATOM 1948 C C . ALA A 1 256 ? 7.208 41.489 24.594 1.00 21.79 255 ALA A C 1
ATOM 1949 O O . ALA A 1 256 ? 7.308 41.212 25.790 1.00 19.87 255 ALA A O 1
ATOM 1951 N N . ILE A 1 257 ? 8.208 41.363 23.735 1.00 18.73 256 ILE A N 1
ATOM 1952 C CA . ILE A 1 257 ? 9.555 41.040 24.167 1.00 17.73 256 ILE A CA 1
ATOM 1953 C C . ILE A 1 257 ? 10.499 42.083 23.585 1.00 20.49 256 ILE A C 1
ATOM 1954 O O . ILE A 1 257 ? 10.332 42.510 22.445 1.00 19.82 256 ILE A O 1
ATOM 1959 N N . LEU A 1 258 ? 11.467 42.508 24.387 1.00 18.58 257 LEU A N 1
ATOM 1960 C CA . LEU A 1 258 ? 12.488 43.452 23.960 1.00 17.80 257 LEU A CA 1
ATOM 1961 C C . LEU A 1 258 ? 13.692 42.636 23.492 1.00 20.83 257 LEU A C 1
ATOM 1962 O O . LEU A 1 258 ? 14.477 42.158 24.318 1.00 18.20 257 LEU A O 1
ATOM 1967 N N . THR A 1 259 ? 13.826 42.463 22.177 1.00 20.15 258 THR A N 1
ATOM 1968 C CA . THR A 1 259 ? 14.852 41.574 21.624 1.00 17.88 258 THR A CA 1
ATOM 1969 C C . THR A 1 259 ? 16.189 42.248 21.354 1.00 17.60 258 THR A C 1
ATOM 1970 O O . THR A 1 259 ? 17.166 41.573 21.028 1.00 15.64 258 THR A O 1
ATOM 1974 N N . GLU A 1 260 ? 16.233 43.572 21.467 1.00 15.30 259 GLU A N 1
ATOM 1975 C CA . GLU A 1 260 ? 17.513 44.276 21.426 1.00 22.61 259 GLU A CA 1
ATOM 1976 C C . GLU A 1 260 ? 17.510 45.469 22.361 1.00 22.02 259 GLU A C 1
ATOM 1977 O O . GLU A 1 260 ? 16.638 46.336 22.284 1.00 17.43 259 GLU A O 1
ATOM 1983 N N . THR A 1 261 ? 18.490 45.501 23.249 1.00 18.13 260 THR A N 1
ATOM 1984 C CA . THR A 1 261 ? 18.714 46.662 24.084 1.00 20.36 260 THR A CA 1
ATOM 1985 C C . THR A 1 261 ? 20.153 46.573 24.558 1.00 15.93 260 THR A C 1
ATOM 1986 O O . THR A 1 261 ? 20.732 45.490 24.572 1.00 18.57 260 THR A O 1
ATOM 1990 N N . GLY A 1 262 ? 20.749 47.701 24.910 1.00 19.91 261 GLY A N 1
ATOM 1991 C CA . GLY A 1 262 ? 22.146 47.674 25.319 1.00 19.74 261 GLY A CA 1
ATOM 1992 C C . GLY A 1 262 ? 22.707 49.051 25.581 1.00 20.21 261 GLY A C 1
ATOM 1993 O O . GLY A 1 262 ? 22.021 50.047 25.389 1.00 23.34 261 GLY A O 1
ATOM 1994 N N . GLY A 1 263 ? 23.956 49.103 26.033 1.00 18.52 262 GLY A N 1
ATOM 1995 C CA . GLY A 1 263 ? 24.637 50.364 26.227 1.00 22.23 262 GLY A CA 1
ATOM 1996 C C . GLY A 1 263 ? 26.107 50.149 26.525 1.00 21.54 262 GLY A C 1
ATOM 1997 O O . GLY A 1 263 ? 26.579 49.011 26.611 1.00 17.67 262 GLY A O 1
ATOM 1998 N N . GLY A 1 264 ? 26.839 51.244 26.683 1.00 21.00 263 GLY A N 1
ATOM 1999 C CA . GLY A 1 264 ? 28.245 51.145 27.015 1.00 18.00 263 GLY A CA 1
ATOM 2000 C C . GLY A 1 264 ? 28.452 50.508 28.378 1.00 25.02 263 GLY A C 1
ATOM 2001 O O . GLY A 1 264 ? 27.538 50.456 29.207 1.00 20.97 263 GLY A O 1
ATOM 2002 N N . ASN A 1 265 ? 29.660 50.008 28.616 1.00 20.88 264 ASN A N 1
ATOM 2003 C CA . ASN A 1 265 ? 29.997 49.488 29.931 1.00 19.32 264 ASN A CA 1
ATOM 2004 C C . ASN A 1 265 ? 30.513 50.631 30.804 1.00 24.27 264 ASN A C 1
ATOM 2005 O O . ASN A 1 265 ? 31.683 50.674 31.161 1.00 24.41 264 ASN A O 1
ATOM 2010 N N . VAL A 1 266 ? 29.618 51.567 31.106 1.00 23.85 265 VAL A N 1
ATOM 2011 C CA . VAL A 1 266 ? 29.946 52.801 31.806 1.00 23.92 265 VAL A CA 1
ATOM 2012 C C . VAL A 1 266 ? 28.838 53.130 32.813 1.00 27.02 265 VAL A C 1
ATOM 2013 O O . VAL A 1 266 ? 27.715 52.618 32.707 1.00 21.18 265 VAL A O 1
ATOM 2017 N N . GLN A 1 267 ? 29.152 53.997 33.773 1.00 23.56 266 GLN A N 1
ATOM 2018 C CA . GLN A 1 267 ? 28.237 54.297 34.879 1.00 19.87 266 GLN A CA 1
ATOM 2019 C C . GLN A 1 267 ? 26.852 54.771 34.439 1.00 19.45 266 GLN A C 1
ATOM 2020 O O . GLN A 1 267 ? 25.842 54.342 35.004 1.00 24.16 266 GLN A O 1
ATOM 2026 N N . SER A 1 268 ? 26.791 55.661 33.449 1.00 21.17 267 SER A N 1
ATOM 2027 C CA . SER A 1 268 ? 25.495 56.168 32.975 1.00 22.73 267 SER A CA 1
ATOM 2028 C C . SER A 1 268 ? 24.548 55.046 32.548 1.00 20.21 267 SER A C 1
ATOM 2029 O O . SER A 1 268 ? 23.343 55.106 32.807 1.00 21.73 267 SER A O 1
ATOM 2032 N N . CYS A 1 269 ? 25.096 54.023 31.891 1.00 21.45 268 CYS A N 1
ATOM 2033 C CA . CYS A 1 269 ? 24.285 52.897 31.426 1.00 20.18 268 CYS A CA 1
ATOM 2034 C C . CYS A 1 269 ? 23.996 51.903 32.542 1.00 23.09 268 CYS A C 1
ATOM 2035 O O . CYS A 1 269 ? 22.920 51.302 32.583 1.00 25.82 268 CYS A O 1
ATOM 2038 N N . ILE A 1 270 ? 24.957 51.718 33.441 1.00 22.55 269 ILE A N 1
ATOM 2039 C CA . ILE A 1 270 ? 24.727 50.878 34.610 1.00 21.44 269 ILE A CA 1
ATOM 2040 C C . ILE A 1 270 ? 23.526 51.408 35.379 1.00 26.14 269 ILE A C 1
ATOM 2041 O O . ILE A 1 270 ? 22.708 50.638 35.872 1.00 30.93 269 ILE A O 1
ATOM 2046 N N . GLN A 1 271 ? 23.397 52.729 35.452 1.00 26.85 270 GLN A N 1
ATOM 2047 C CA A GLN A 1 271 ? 22.237 53.315 36.113 0.60 23.65 270 GLN A CA 1
ATOM 2048 C CA B GLN A 1 271 ? 22.248 53.353 36.097 0.40 23.71 270 GLN A CA 1
ATOM 2049 C C . GLN A 1 271 ? 20.972 53.198 35.263 1.00 27.81 270 GLN A C 1
ATOM 2050 O O . GLN A 1 271 ? 19.966 52.665 35.729 1.00 22.48 270 GLN A O 1
ATOM 2061 N N . ASP A 1 272 ? 21.022 53.677 34.020 1.00 24.97 271 ASP A N 1
ATOM 2062 C CA . ASP A 1 272 ? 19.840 53.702 33.156 1.00 19.48 271 ASP A CA 1
ATOM 2063 C C . ASP A 1 272 ? 19.338 52.322 32.741 1.00 18.05 271 ASP A C 1
ATOM 2064 O O . ASP A 1 272 ? 18.131 52.082 32.689 1.00 21.46 271 ASP A O 1
ATOM 2069 N N . MET A 1 273 ? 20.253 51.414 32.436 1.00 19.65 272 MET A N 1
ATOM 2070 C CA . MET A 1 273 ? 19.844 50.077 32.035 1.00 20.79 272 MET A CA 1
ATOM 2071 C C . MET A 1 273 ? 19.195 49.346 33.194 1.00 22.47 272 MET A C 1
ATOM 2072 O O . MET A 1 273 ? 18.247 48.586 33.004 1.00 21.82 272 MET A O 1
ATOM 2077 N N . CYS A 1 274 ? 19.706 49.565 34.401 1.00 18.48 273 CYS A N 1
ATOM 2078 C CA . CYS A 1 274 ? 19.148 48.869 35.542 1.00 20.65 273 CYS A CA 1
ATOM 2079 C C . CYS A 1 274 ? 17.745 49.398 35.849 1.00 21.19 273 CYS A C 1
ATOM 2080 O O . CYS A 1 274 ? 16.867 48.629 36.200 1.00 18.32 273 CYS A O 1
ATOM 2083 N N . GLN A 1 275 ? 17.538 50.702 35.689 1.00 18.40 274 GLN A N 1
ATOM 2084 C CA . GLN A 1 275 ? 16.202 51.282 35.813 1.00 21.30 274 GLN A CA 1
ATOM 2085 C C . GLN A 1 275 ? 15.263 50.704 34.761 1.00 20.24 274 GLN A C 1
ATOM 2086 O O . GLN A 1 275 ? 14.126 50.367 35.060 1.00 19.73 274 GLN A O 1
ATOM 2092 N N . GLN A 1 276 ? 15.752 50.578 33.530 1.00 17.54 275 GLN A N 1
ATOM 2093 C CA . GLN A 1 276 ? 14.934 50.051 32.453 1.00 20.75 275 GLN A CA 1
ATOM 2094 C C . GLN A 1 276 ? 14.504 48.621 32.758 1.00 17.18 275 GLN A C 1
ATOM 2095 O O . GLN A 1 276 ? 13.322 48.282 32.672 1.00 14.79 275 GLN A O 1
ATOM 2101 N N . ILE A 1 277 ? 15.479 47.791 33.108 1.00 16.52 276 ILE A N 1
ATOM 2102 C CA . ILE A 1 277 ? 15.241 46.385 33.400 1.00 16.73 276 ILE A CA 1
ATOM 2103 C C . ILE A 1 277 ? 14.306 46.228 34.593 1.00 21.79 276 ILE A C 1
ATOM 2104 O O . ILE A 1 277 ? 13.443 45.349 34.608 1.00 18.08 276 ILE A O 1
ATOM 2109 N N . GLN A 1 278 ? 14.479 47.080 35.597 1.00 20.63 277 GLN A N 1
ATOM 2110 C CA . GLN A 1 278 ? 13.637 46.988 36.775 1.00 23.96 277 GLN A CA 1
ATOM 2111 C C . GLN A 1 278 ? 12.177 47.224 36.387 1.00 19.92 277 GLN A C 1
ATOM 2112 O O . GLN A 1 278 ? 11.282 46.524 36.861 1.00 20.90 277 GLN A O 1
ATOM 2118 N N . TYR A 1 279 ? 11.946 48.200 35.513 1.00 21.47 278 TYR A N 1
ATOM 2119 C CA . TYR A 1 279 ? 10.586 48.504 35.089 1.00 19.98 278 TYR A CA 1
ATOM 2120 C C . TYR A 1 279 ? 9.978 47.350 34.297 1.00 21.14 278 TYR A C 1
ATOM 2121 O O . TYR A 1 279 ? 8.791 47.050 34.435 1.00 19.12 278 TYR A O 1
ATOM 2130 N N . LEU A 1 280 ? 10.782 46.700 33.463 1.00 15.91 279 LEU A N 1
ATOM 2131 C CA . LEU A 1 280 ? 10.288 45.543 32.731 1.00 17.21 279 LEU A CA 1
ATOM 2132 C C . LEU A 1 280 ? 9.932 44.433 33.709 1.00 20.61 279 LEU A C 1
ATOM 2133 O O . LEU A 1 280 ? 8.886 43.789 33.584 1.00 21.33 279 LEU A O 1
ATOM 2138 N N . ASN A 1 281 ? 10.800 44.209 34.687 1.00 19.39 280 ASN A N 1
ATOM 2139 C CA . ASN A 1 281 ? 10.543 43.182 35.695 1.00 18.22 280 ASN A CA 1
ATOM 2140 C C . ASN A 1 281 ? 9.291 43.467 36.539 1.00 19.33 280 ASN A C 1
ATOM 2141 O O . ASN A 1 281 ? 8.608 42.540 36.961 1.00 20.42 280 ASN A O 1
ATOM 2146 N N . GLN A 1 282 ? 9.002 44.741 36.785 1.00 16.72 281 GLN A N 1
ATOM 2147 C CA . GLN A 1 282 ? 7.786 45.123 37.520 1.00 20.62 281 GLN A CA 1
ATOM 2148 C C . GLN A 1 282 ? 6.537 45.092 36.651 1.00 25.71 281 GLN A C 1
ATOM 2149 O O . GLN A 1 282 ? 5.427 45.347 37.140 1.00 23.61 281 GLN A O 1
ATOM 2155 N N . ASN A 1 283 ? 6.724 44.807 35.359 1.00 16.58 282 ASN A N 1
ATOM 2156 C CA . ASN A 1 283 ? 5.610 44.682 34.425 1.00 19.66 282 ASN A CA 1
ATOM 2157 C C . ASN A 1 283 ? 5.710 43.387 33.638 1.00 21.71 282 ASN A C 1
ATOM 2158 O O . ASN A 1 283 ? 5.556 43.374 32.411 1.00 18.68 282 ASN A O 1
ATOM 2163 N N . SER A 1 284 ? 5.973 42.297 34.353 1.00 20.29 283 SER A N 1
ATOM 2164 C CA . SER A 1 284 ? 6.268 41.014 33.719 1.00 17.53 283 SER A CA 1
ATOM 2165 C C . SER A 1 284 ? 5.019 40.299 33.257 1.00 18.32 283 SER A C 1
ATOM 2166 O O . SER A 1 284 ? 5.106 39.222 32.675 1.00 20.23 283 SER A O 1
ATOM 2169 N N . ASP A 1 285 ? 3.854 40.880 33.529 1.00 21.11 284 ASP A N 1
ATOM 2170 C CA . ASP A 1 285 ? 2.621 40.335 32.968 1.00 25.92 284 ASP A CA 1
ATOM 2171 C C . ASP A 1 285 ? 2.529 40.641 31.466 1.00 21.12 284 ASP A C 1
ATOM 2172 O O . ASP A 1 285 ? 2.019 39.840 30.691 1.00 23.12 284 ASP A O 1
ATOM 2177 N N . VAL A 1 286 ? 3.033 41.802 31.062 1.00 16.93 285 VAL A N 1
ATOM 2178 C CA . VAL A 1 286 ? 3.014 42.181 29.643 1.00 19.38 285 VAL A CA 1
ATOM 2179 C C . VAL A 1 286 ? 4.375 42.045 28.942 1.00 18.75 285 VAL A C 1
ATOM 2180 O O . VAL A 1 286 ? 4.442 41.871 27.720 1.00 21.68 285 VAL A O 1
ATOM 2184 N N . TYR A 1 287 ? 5.464 42.130 29.699 1.00 16.59 286 TYR A N 1
ATOM 2185 C CA . TYR A 1 287 ? 6.784 41.916 29.097 1.00 19.90 286 TYR A CA 1
ATOM 2186 C C . TYR A 1 287 ? 7.280 40.494 29.351 1.00 20.18 286 TYR A C 1
ATOM 2187 O O . TYR A 1 287 ? 7.364 40.055 30.498 1.00 20.05 286 TYR A O 1
ATOM 2196 N N . LEU A 1 288 ? 7.589 39.778 28.271 1.00 14.96 287 LEU A N 1
ATOM 2197 C CA . LEU A 1 288 ? 8.022 38.383 28.358 1.00 17.36 287 LEU A CA 1
ATOM 2198 C C . LEU A 1 288 ? 9.521 38.250 28.579 1.00 17.20 287 LEU A C 1
ATOM 2199 O O . LEU A 1 288 ? 9.998 37.216 29.035 1.00 17.80 287 LEU A O 1
ATOM 2204 N N . GLY A 1 289 ? 10.273 39.291 28.239 1.00 17.82 288 GLY A N 1
ATOM 2205 C CA . GLY A 1 289 ? 11.709 39.224 28.418 1.00 23.48 288 GLY A CA 1
ATOM 2206 C C . GLY A 1 289 ? 12.498 40.364 27.814 1.00 19.89 288 GLY A C 1
ATOM 2207 O O . GLY A 1 289 ? 11.946 41.260 27.170 1.00 16.34 288 GLY A O 1
ATOM 2208 N N . TYR A 1 290 ? 13.803 40.336 28.051 1.00 17.46 289 TYR A N 1
ATOM 2209 C CA . TYR A 1 290 ? 14.726 41.295 27.450 1.00 19.94 289 TYR A CA 1
ATOM 2210 C C . TYR A 1 290 ? 15.962 40.561 26.955 1.00 18.70 289 TYR A C 1
ATOM 2211 O O . TYR A 1 290 ? 16.379 39.561 27.548 1.00 15.49 289 TYR A O 1
ATOM 2220 N N . VAL A 1 291 ? 16.542 41.058 25.867 1.00 13.88 290 VAL A N 1
ATOM 2221 C CA . VAL A 1 291 ? 17.736 40.452 25.281 1.00 15.37 290 VAL A CA 1
ATOM 2222 C C . VAL A 1 291 ? 18.783 41.520 24.966 1.00 17.50 290 VAL A C 1
ATOM 2223 O O . VAL A 1 291 ? 18.541 42.418 24.169 1.00 17.86 290 VAL A O 1
ATOM 2227 N N . GLY A 1 292 ? 19.948 41.418 25.587 1.00 15.74 291 GLY A N 1
ATOM 2228 C CA . GLY A 1 292 ? 20.981 42.430 25.429 1.00 17.43 291 GLY A CA 1
ATOM 2229 C C . GLY A 1 292 ? 21.698 42.318 24.098 1.00 16.24 291 GLY A C 1
ATOM 2230 O O . GLY A 1 292 ? 21.784 41.229 23.529 1.00 14.70 291 GLY A O 1
ATOM 2231 N N . TRP A 1 293 ? 22.192 43.451 23.598 1.00 17.29 292 TRP A N 1
ATOM 2232 C CA . TRP A 1 293 ? 23.044 43.500 22.401 1.00 15.72 292 TRP A CA 1
ATOM 2233 C C . TRP A 1 293 ? 24.395 44.127 22.775 1.00 18.66 292 TRP A C 1
ATOM 2234 O O . TRP A 1 293 ? 24.432 45.256 23.263 1.00 21.61 292 TRP A O 1
ATOM 2245 N N . GLY A 1 294 ? 25.504 43.418 22.553 1.00 22.21 293 GLY A N 1
ATOM 2246 C CA . GLY A 1 294 ? 25.516 42.108 21.923 1.00 19.23 293 GLY A CA 1
ATOM 2247 C C . GLY A 1 294 ? 26.788 41.344 22.266 1.00 21.75 293 GLY A C 1
ATOM 2248 O O . GLY A 1 294 ? 27.824 41.941 22.573 1.00 20.63 293 GLY A O 1
ATOM 2249 N N . ALA A 1 295 ? 26.705 40.017 22.238 1.00 22.02 294 ALA A N 1
ATOM 2250 C CA . ALA A 1 295 ? 27.866 39.166 22.492 1.00 21.97 294 ALA A CA 1
ATOM 2251 C C . ALA A 1 295 ? 28.126 38.311 21.246 1.00 20.24 294 ALA A C 1
ATOM 2252 O O . ALA A 1 295 ? 27.860 38.753 20.127 1.00 16.65 294 ALA A O 1
ATOM 2254 N N . GLY A 1 296 ? 28.619 37.090 21.429 1.00 17.54 295 GLY A N 1
ATOM 2255 C CA . GLY A 1 296 ? 28.947 36.249 20.293 1.00 12.51 295 GLY A CA 1
ATOM 2256 C C . GLY A 1 296 ? 30.285 36.705 19.724 1.00 17.70 295 GLY A C 1
ATOM 2257 O O . GLY A 1 296 ? 31.288 36.724 20.440 1.00 19.94 295 GLY A O 1
ATOM 2258 N N . SER A 1 297 ? 30.294 37.102 18.453 1.00 17.10 296 SER A N 1
ATOM 2259 C CA . SER A 1 297 ? 31.537 37.430 17.751 1.00 17.22 296 SER A CA 1
ATOM 2260 C C . SER A 1 297 ? 32.029 38.865 17.970 1.00 15.87 296 SER A C 1
ATOM 2261 O O . SER A 1 297 ? 33.093 39.234 17.483 1.00 22.03 296 SER A O 1
ATOM 2264 N N . PHE A 1 298 ? 31.274 39.665 18.715 1.00 17.13 297 PHE A N 1
ATOM 2265 C CA . PHE A 1 298 ? 31.779 40.968 19.153 1.00 20.34 297 PHE A CA 1
ATOM 2266 C C . PHE A 1 298 ? 32.891 40.747 20.169 1.00 21.79 297 PHE A C 1
ATOM 2267 O O . PHE A 1 298 ? 32.834 39.797 20.949 1.00 23.99 297 PHE A O 1
ATOM 2275 N N . ASP A 1 299 ? 33.911 41.599 20.158 1.00 24.30 298 ASP A N 1
ATOM 2276 C CA . ASP A 1 299 ? 34.984 41.468 21.143 1.00 23.89 298 ASP A CA 1
ATOM 2277 C C . ASP A 1 299 ? 35.071 42.686 22.054 1.00 23.86 298 ASP A C 1
ATOM 2278 O O . ASP A 1 299 ? 34.167 43.516 22.077 1.00 20.08 298 ASP A O 1
ATOM 2283 N N . SER A 1 300 ? 36.152 42.781 22.815 1.00 22.05 299 SER A N 1
ATOM 2284 C CA . SER A 1 300 ? 36.256 43.774 23.880 1.00 19.31 299 SER A CA 1
ATOM 2285 C C . SER A 1 300 ? 36.224 45.215 23.364 1.00 24.46 299 SER A C 1
ATOM 2286 O O . SER A 1 300 ? 36.052 46.153 24.144 1.00 20.17 299 SER A O 1
ATOM 2289 N N . THR A 1 301 ? 36.389 45.396 22.056 1.00 17.15 300 THR A N 1
ATOM 2290 C CA . THR A 1 301 ? 36.510 46.738 21.500 1.00 17.33 300 THR A CA 1
ATOM 2291 C C . THR A 1 301 ? 35.175 47.288 21.004 1.00 22.94 300 THR A C 1
ATOM 2292 O O . THR A 1 301 ? 35.051 48.472 20.695 1.00 21.43 300 THR A O 1
ATOM 2296 N N . TYR A 1 302 ? 34.173 46.426 20.923 1.00 19.44 301 TYR A N 1
ATOM 2297 C CA . TYR A 1 302 ? 32.864 46.862 20.476 1.00 15.40 301 TYR A CA 1
ATOM 2298 C C . TYR A 1 302 ? 32.223 47.746 21.543 1.00 20.13 301 TYR A C 1
ATOM 2299 O O . TYR A 1 302 ? 32.219 47.401 22.729 1.00 17.63 301 TYR A O 1
ATOM 2308 N N . VAL A 1 303 ? 31.674 48.883 21.126 1.00 19.16 302 VAL A N 1
ATOM 2309 C CA . VAL A 1 303 ? 31.139 49.858 22.075 1.00 19.21 302 VAL A CA 1
ATOM 2310 C C . VAL A 1 303 ? 29.998 49.311 22.940 1.00 20.87 302 VAL A C 1
ATOM 2311 O O . VAL A 1 303 ? 29.856 49.699 24.098 1.00 22.25 302 VAL A O 1
ATOM 2315 N N . LEU A 1 304 ? 29.188 48.410 22.394 1.00 19.49 303 LEU A N 1
ATOM 2316 C CA . LEU A 1 304 ? 28.132 47.795 23.195 1.00 17.74 303 LEU A CA 1
ATOM 2317 C C . LEU A 1 304 ? 28.435 46.344 23.547 1.00 19.60 303 LEU A C 1
ATOM 2318 O O . LEU A 1 304 ? 27.518 45.522 23.657 1.00 17.10 303 LEU A O 1
ATOM 2323 N N . THR A 1 305 ? 29.713 46.018 23.727 1.00 18.10 304 THR A N 1
ATOM 2324 C CA . THR A 1 305 ? 30.067 44.622 23.931 1.00 16.45 304 THR A CA 1
ATOM 2325 C C . THR A 1 305 ? 29.451 44.060 25.217 1.00 19.83 304 THR A C 1
ATOM 2326 O O . THR A 1 305 ? 29.449 44.721 26.264 1.00 19.27 304 THR A O 1
ATOM 2330 N N . GLU A 1 306 ? 28.917 42.845 25.115 1.00 17.77 305 GLU A N 1
ATOM 2331 C CA . GLU A 1 306 ? 28.442 42.086 26.267 1.00 13.27 305 GLU A CA 1
ATOM 2332 C C . GLU A 1 306 ? 29.135 40.730 26.297 1.00 17.21 305 GLU A C 1
ATOM 2333 O O . GLU A 1 306 ? 28.739 39.844 27.045 1.00 16.61 305 GLU A O 1
ATOM 2339 N N . THR A 1 307 ? 30.178 40.577 25.479 1.00 18.77 306 THR A N 1
ATOM 2340 C CA . THR A 1 307 ? 30.897 39.307 25.383 1.00 16.25 306 THR A CA 1
ATOM 2341 C C . THR A 1 307 ? 31.728 39.077 26.634 1.00 18.93 306 THR A C 1
ATOM 2342 O O . THR A 1 307 ? 32.535 39.926 27.009 1.00 18.37 306 THR A O 1
ATOM 2346 N N . PRO A 1 308 ? 31.539 37.923 27.286 1.00 18.18 307 PRO A N 1
ATOM 2347 C CA . PRO A 1 308 ? 32.353 37.628 28.469 1.00 17.37 307 PRO A CA 1
ATOM 2348 C C . PRO A 1 308 ? 33.775 37.276 28.041 1.00 26.27 307 PRO A C 1
ATOM 2349 O O . PRO A 1 308 ? 33.998 36.913 26.886 1.00 22.83 307 PRO A O 1
ATOM 2353 N N . THR A 1 309 ? 34.722 37.383 28.964 1.00 27.93 308 THR A N 1
ATOM 2354 C CA . THR A 1 309 ? 36.112 37.025 28.682 1.00 30.53 308 THR A CA 1
ATOM 2355 C C . THR A 1 309 ? 36.474 35.684 29.321 1.00 30.21 308 THR A C 1
ATOM 2356 O O . THR A 1 309 ? 36.185 35.450 30.490 1.00 31.94 308 THR A O 1
ATOM 2360 N N . SER A 1 310 ? 37.099 34.800 28.550 1.00 37.07 309 SER A N 1
ATOM 2361 C CA . SER A 1 310 ? 37.546 33.519 29.085 1.00 40.53 309 SER A CA 1
ATOM 2362 C C . SER A 1 310 ? 38.993 33.612 29.556 1.00 44.60 309 SER A C 1
ATOM 2363 O O . SER A 1 310 ? 39.862 34.084 28.829 1.00 49.21 309 SER A O 1
ATOM 2366 N N . SER A 1 311 ? 39.243 33.159 30.779 1.00 52.83 310 SER A N 1
ATOM 2367 C CA . SER A 1 311 ? 40.590 33.146 31.334 1.00 59.58 310 SER A CA 1
ATOM 2368 C C . SER A 1 311 ? 40.785 31.901 32.184 1.00 59.48 310 SER A C 1
ATOM 2369 O O . SER A 1 311 ? 40.329 31.847 33.325 1.00 66.87 310 SER A O 1
ATOM 2371 N N . GLY A 1 312 ? 41.452 30.898 31.620 1.00 61.89 311 GLY A N 1
ATOM 2372 C CA . GLY A 1 312 ? 41.695 29.655 32.328 1.00 62.51 311 GLY A CA 1
ATOM 2373 C C . GLY A 1 312 ? 40.419 28.985 32.813 1.00 70.25 311 GLY A C 1
ATOM 2374 O O . GLY A 1 312 ? 40.221 28.808 34.019 1.00 64.45 311 GLY A O 1
ATOM 2375 N N . ASN A 1 313 ? 39.555 28.613 31.870 1.00 60.32 312 ASN A N 1
ATOM 2376 C CA . ASN A 1 313 ? 38.304 27.928 32.193 1.00 62.49 312 ASN A CA 1
ATOM 2377 C C . ASN A 1 313 ? 37.372 28.769 33.063 1.00 64.51 312 ASN A C 1
ATOM 2378 O O . ASN A 1 313 ? 36.409 28.257 33.637 1.00 67.60 312 ASN A O 1
ATOM 2380 N N . SER A 1 314 ? 37.670 30.060 33.167 1.00 59.65 313 SER A N 1
ATOM 2381 C CA . SER A 1 314 ? 36.790 30.991 33.861 1.00 47.94 313 SER A CA 1
ATOM 2382 C C . SER A 1 314 ? 36.330 32.090 32.924 1.00 48.53 313 SER A C 1
ATOM 2383 O O . SER A 1 314 ? 37.097 32.560 32.086 1.00 45.85 313 SER A O 1
ATOM 2386 N N . TRP A 1 315 ? 35.074 32.500 33.067 1.00 37.38 314 TRP A N 1
ATOM 2387 C CA . TRP A 1 315 ? 34.562 33.626 32.301 1.00 31.66 314 TRP A CA 1
ATOM 2388 C C . TRP A 1 315 ? 34.341 34.822 33.209 1.00 34.28 314 TRP A C 1
ATOM 2389 O O . TRP A 1 315 ? 33.938 34.670 34.361 1.00 39.40 314 TRP A O 1
ATOM 2400 N N . THR A 1 316 ? 34.612 36.010 32.683 1.00 27.65 315 THR A N 1
ATOM 2401 C CA . THR A 1 316 ? 34.293 37.254 33.369 1.00 28.00 315 THR A CA 1
ATOM 2402 C C . THR A 1 316 ? 33.391 38.091 32.467 1.00 26.55 315 THR A C 1
ATOM 2403 O O . THR A 1 316 ? 33.681 38.240 31.281 1.00 25.35 315 THR A O 1
ATOM 2407 N N . ASP A 1 317 ? 32.307 38.631 33.027 1.00 23.89 316 ASP A N 1
ATOM 2408 C CA . ASP A 1 317 ? 31.335 39.409 32.252 1.00 27.93 316 ASP A CA 1
ATOM 2409 C C . ASP A 1 317 ? 31.736 40.866 32.139 1.00 23.59 316 ASP A C 1
ATOM 2410 O O . ASP A 1 317 ? 32.520 41.349 32.940 1.00 22.75 316 ASP A O 1
ATOM 2415 N N . THR A 1 318 ? 31.187 41.572 31.153 1.00 20.25 317 THR A N 1
ATOM 2416 C CA . THR A 1 318 ? 31.380 43.015 31.084 1.00 21.89 317 THR A CA 1
ATOM 2417 C C . THR A 1 318 ? 30.613 43.642 32.244 1.00 20.54 317 THR A C 1
ATOM 2418 O O . THR A 1 318 ? 29.795 42.982 32.875 1.00 19.45 317 THR A O 1
ATOM 2422 N N . SER A 1 319 ? 30.876 44.906 32.540 1.00 17.49 318 SER A N 1
ATOM 2423 C CA . SER A 1 319 ? 30.240 45.526 33.691 1.00 22.28 318 SER A CA 1
ATOM 2424 C C . SER A 1 319 ? 28.717 45.693 33.523 1.00 19.26 318 SER A C 1
ATOM 2425 O O . SER A 1 319 ? 27.958 45.540 34.487 1.00 21.04 318 SER A O 1
ATOM 2428 N N . LEU A 1 320 ? 28.260 45.977 32.309 1.00 19.27 319 LEU A N 1
ATOM 2429 C CA . LEU A 1 320 ? 26.822 46.160 32.104 1.00 19.24 319 LEU A CA 1
ATOM 2430 C C . LEU A 1 320 ? 26.077 44.836 32.262 1.00 21.21 319 LEU A C 1
ATOM 2431 O O . LEU A 1 320 ? 25.011 44.781 32.878 1.00 23.55 319 LEU A O 1
ATOM 2436 N N . VAL A 1 321 ? 26.629 43.762 31.709 1.00 23.07 320 VAL A N 1
ATOM 2437 C CA . VAL A 1 321 ? 26.009 42.448 31.868 1.00 21.60 320 VAL A CA 1
ATOM 2438 C C . VAL A 1 321 ? 25.979 42.058 33.351 1.00 22.26 320 VAL A C 1
ATOM 2439 O O . VAL A 1 321 ? 24.918 41.740 33.907 1.00 20.08 320 VAL A O 1
ATOM 2443 N N . SER A 1 322 ? 27.150 42.106 33.983 1.00 20.94 321 SER A N 1
ATOM 2444 C CA . SER A 1 322 ? 27.296 41.713 35.376 1.00 24.25 321 SER A CA 1
ATOM 2445 C C . SER A 1 322 ? 26.387 42.527 36.290 1.00 24.68 321 SER A C 1
ATOM 2446 O O . SER A 1 322 ? 25.710 41.969 37.156 1.00 28.41 321 SER A O 1
ATOM 2449 N N . SER A 1 323 ? 26.365 43.844 36.087 1.00 24.44 322 SER A N 1
ATOM 2450 C CA . SER A 1 323 ? 25.601 44.739 36.954 1.00 22.10 322 SER A CA 1
ATOM 2451 C C . SER A 1 323 ? 24.098 44.795 36.645 1.00 31.21 322 SER A C 1
ATOM 2452 O O . SER A 1 323 ? 23.312 45.054 37.543 1.00 24.01 322 SER A O 1
ATOM 2455 N N . CYS A 1 324 ? 23.688 44.557 35.396 1.00 22.95 323 CYS A N 1
ATOM 2456 C CA A CYS A 1 324 ? 22.307 44.849 35.000 0.80 21.71 323 CYS A CA 1
ATOM 2457 C CA B CYS A 1 324 ? 22.308 44.850 35.000 0.20 21.91 323 CYS A CA 1
ATOM 2458 C C . CYS A 1 324 ? 21.528 43.717 34.336 1.00 26.76 323 CYS A C 1
ATOM 2459 O O . CYS A 1 324 ? 20.341 43.536 34.608 1.00 31.70 323 CYS A O 1
ATOM 2462 N N . LEU A 1 325 ? 22.170 42.972 33.448 1.00 20.61 324 LEU A N 1
ATOM 2463 C CA . LEU A 1 325 ? 21.446 41.955 32.695 1.00 22.25 324 LEU A CA 1
ATOM 2464 C C . LEU A 1 325 ? 21.393 40.615 33.406 1.00 23.04 324 LEU A C 1
ATOM 2465 O O . LEU A 1 325 ? 20.372 39.923 33.356 1.00 21.75 324 LEU A O 1
ATOM 2470 N N . ALA A 1 326 ? 22.495 40.258 34.060 1.00 23.69 325 ALA A N 1
ATOM 2471 C CA . ALA A 1 326 ? 22.646 38.952 34.683 1.00 23.70 325 ALA A CA 1
ATOM 2472 C C . ALA A 1 326 ? 21.635 38.750 35.800 1.00 27.36 325 ALA A C 1
ATOM 2473 O O . ALA A 1 326 ? 21.212 39.702 36.445 1.00 23.74 325 ALA A O 1
ATOM 2475 N N . ARG A 1 327 ? 21.246 37.500 36.020 1.00 22.70 326 ARG A N 1
ATOM 2476 C CA . ARG A 1 327 ? 20.401 37.153 37.149 1.00 22.95 326 ARG A CA 1
ATOM 2477 C C . ARG A 1 327 ? 21.137 36.138 37.991 1.00 30.12 326 ARG A C 1
ATOM 2478 O O . ARG A 1 327 ? 20.972 34.937 37.794 1.00 29.61 326 ARG A O 1
ATOM 2486 N N . LYS A 1 328 ? 21.968 36.615 38.914 1.00 26.79 327 LYS A N 1
ATOM 2487 C CA . LYS A 1 328 ? 22.733 35.712 39.763 1.00 28.77 327 LYS A CA 1
ATOM 2488 C C . LYS A 1 328 ? 21.998 35.435 41.073 1.00 30.44 327 LYS A C 1
ATOM 2489 O O . LYS A 1 328 ? 22.456 34.636 41.892 1.00 37.84 327 LYS A O 1
ATOM 2495 N N . GLY A 1 329 ? 20.859 36.096 41.265 1.00 35.08 328 GLY A N 1
ATOM 2496 C CA . GLY A 1 329 ? 20.052 35.893 42.452 1.00 41.33 328 GLY A CA 1
ATOM 2497 C C . GLY A 1 329 ? 19.416 34.515 42.497 1.00 45.88 328 GLY A C 1
ATOM 2498 O O . GLY A 1 329 ? 19.019 34.043 43.564 1.00 58.70 328 GLY A O 1
ATOM 2499 N N . MET B 1 1 ? 49.401 48.235 -13.864 1.00 44.09 0 MET B N 1
ATOM 2500 C CA . MET B 1 1 ? 49.878 47.000 -14.486 1.00 56.20 0 MET B CA 1
ATOM 2501 C C . MET B 1 1 ? 50.279 45.996 -13.417 1.00 52.55 0 MET B C 1
ATOM 2502 O O . MET B 1 1 ? 49.558 45.027 -13.160 1.00 55.46 0 MET B O 1
ATOM 2504 N N . GLY B 1 2 ? 51.437 46.246 -12.809 1.00 31.50 1 GLY B N 1
ATOM 2505 C CA . GLY B 1 2 ? 51.945 45.485 -11.674 1.00 25.53 1 GLY B CA 1
ATOM 2506 C C . GLY B 1 2 ? 51.541 46.098 -10.339 1.00 28.25 1 GLY B C 1
ATOM 2507 O O . GLY B 1 2 ? 50.804 47.088 -10.294 1.00 19.09 1 GLY B O 1
ATOM 2508 N N . VAL B 1 3 ? 52.013 45.510 -9.243 1.00 22.05 2 VAL B N 1
ATOM 2509 C CA . VAL B 1 3 ? 51.632 45.991 -7.919 1.00 18.00 2 VAL B CA 1
ATOM 2510 C C . VAL B 1 3 ? 52.106 47.419 -7.760 1.00 19.12 2 VAL B C 1
ATOM 2511 O O . VAL B 1 3 ? 53.089 47.830 -8.372 1.00 23.59 2 VAL B O 1
ATOM 2515 N N . ARG B 1 4 ? 51.409 48.186 -6.942 1.00 17.11 3 ARG B N 1
ATOM 2516 C CA . ARG B 1 4 ? 51.758 49.588 -6.777 1.00 16.87 3 ARG B CA 1
ATOM 2517 C C . ARG B 1 4 ? 53.141 49.795 -6.147 1.00 26.10 3 ARG B C 1
ATOM 2518 O O . ARG B 1 4 ? 53.917 50.657 -6.582 1.00 25.27 3 ARG B O 1
ATOM 2526 N N . PHE B 1 5 ? 53.461 48.992 -5.137 1.00 20.86 4 PHE B N 1
ATOM 2527 C CA . PHE B 1 5 ? 54.665 49.223 -4.345 1.00 22.75 4 PHE B CA 1
ATOM 2528 C C . PHE B 1 5 ? 55.689 48.100 -4.479 1.00 21.88 4 PHE B C 1
ATOM 2529 O O . PHE B 1 5 ? 55.368 46.921 -4.327 1.00 22.72 4 PHE B O 1
ATOM 2537 N N . ALA B 1 6 ? 56.922 48.487 -4.790 1.00 18.27 5 ALA B N 1
ATOM 2538 C CA . ALA B 1 6 ? 58.032 47.562 -4.895 1.00 21.70 5 ALA B CA 1
ATOM 2539 C C . ALA B 1 6 ? 59.162 48.201 -4.122 1.00 18.60 5 ALA B C 1
ATOM 2540 O O . ALA B 1 6 ? 59.441 49.388 -4.299 1.00 17.55 5 ALA B O 1
ATOM 2542 N N . GLY B 1 7 ? 59.803 47.429 -3.257 1.00 14.59 6 GLY B N 1
ATOM 2543 C CA . GLY B 1 7 ? 60.897 47.962 -2.475 1.00 19.09 6 GLY B CA 1
ATOM 2544 C C . GLY B 1 7 ? 61.591 46.913 -1.641 1.00 17.81 6 GLY B C 1
ATOM 2545 O O . GLY B 1 7 ? 61.502 45.718 -1.914 1.00 15.55 6 GLY B O 1
ATOM 2546 N N . VAL B 1 8 ? 62.277 47.370 -0.603 1.00 15.75 7 VAL B N 1
ATOM 2547 C CA . VAL B 1 8 ? 63.112 46.490 0.184 1.00 17.43 7 VAL B CA 1
ATOM 2548 C C . VAL B 1 8 ? 63.124 46.946 1.631 1.00 16.93 7 VAL B C 1
ATOM 2549 O O . VAL B 1 8 ? 62.834 48.110 1.937 1.00 16.44 7 VAL B O 1
ATOM 2553 N N . ASN B 1 9 ? 63.446 46.011 2.512 1.00 12.88 8 ASN B N 1
ATOM 2554 C CA . ASN B 1 9 ? 63.682 46.306 3.917 1.00 14.23 8 ASN B CA 1
ATOM 2555 C C . ASN B 1 9 ? 65.090 46.873 4.123 1.00 20.64 8 ASN B C 1
ATOM 2556 O O . ASN B 1 9 ? 66.068 46.271 3.684 1.00 21.95 8 ASN B O 1
ATOM 2561 N N . ILE B 1 10 ? 65.172 48.030 4.778 1.00 17.32 9 ILE B N 1
ATOM 2562 C CA . ILE B 1 10 ? 66.434 48.677 5.104 1.00 16.89 9 ILE B CA 1
ATOM 2563 C C . ILE B 1 10 ? 66.677 48.424 6.582 1.00 16.96 9 ILE B C 1
ATOM 2564 O O . ILE B 1 10 ? 66.262 49.212 7.421 1.00 16.79 9 ILE B O 1
ATOM 2569 N N . ALA B 1 11 ? 67.328 47.308 6.893 1.00 16.39 10 ALA B N 1
ATOM 2570 C CA . ALA B 1 11 ? 67.404 46.807 8.269 1.00 20.68 10 ALA B CA 1
ATOM 2571 C C . ALA B 1 11 ? 68.580 47.382 9.063 1.00 17.51 10 ALA B C 1
ATOM 2572 O O . ALA B 1 11 ? 69.496 47.977 8.491 1.00 20.07 10 ALA B O 1
ATOM 2574 N N . GLY B 1 12 ? 68.550 47.204 10.382 1.00 16.34 11 GLY B N 1
ATOM 2575 C CA . GLY B 1 12 ? 69.636 47.656 11.236 1.00 16.67 11 GLY B CA 1
ATOM 2576 C C . GLY B 1 12 ? 69.175 48.203 12.579 1.00 21.30 11 GLY B C 1
ATOM 2577 O O . GLY B 1 12 ? 69.767 47.896 13.619 1.00 17.90 11 GLY B O 1
ATOM 2578 N N . PHE B 1 13 ? 68.117 49.016 12.572 1.00 19.10 12 PHE B N 1
ATOM 2579 C CA . PHE B 1 13 ? 67.548 49.495 13.834 1.00 15.67 12 PHE B CA 1
ATOM 2580 C C . PHE B 1 13 ? 66.962 48.314 14.605 1.00 21.89 12 PHE B C 1
ATOM 2581 O O . PHE B 1 13 ? 66.588 48.438 15.772 1.00 19.41 12 PHE B O 1
ATOM 2589 N N . ASP B 1 14 ? 66.903 47.158 13.953 1.00 15.71 13 ASP B N 1
ATOM 2590 C CA . ASP B 1 14 ? 66.321 45.977 14.581 1.00 20.75 13 ASP B CA 1
ATOM 2591 C C . ASP B 1 14 ? 67.366 44.927 14.931 1.00 21.12 13 ASP B C 1
ATOM 2592 O O . ASP B 1 14 ? 67.026 43.867 15.451 1.00 19.74 13 ASP B O 1
ATOM 2597 N N . PHE B 1 15 ? 68.630 45.185 14.610 1.00 19.40 14 PHE B N 1
ATOM 2598 C CA . PHE B 1 15 ? 69.658 44.226 14.988 1.00 16.85 14 PHE B CA 1
ATOM 2599 C C . PHE B 1 15 ? 69.669 44.131 16.504 1.00 21.20 14 PHE B C 1
ATOM 2600 O O . PHE B 1 15 ? 69.580 45.142 17.202 1.00 17.81 14 PHE B O 1
ATOM 2608 N N . GLY B 1 16 ? 69.756 42.912 17.014 1.00 20.07 15 GLY B N 1
ATOM 2609 C CA . GLY B 1 16 ? 69.649 42.696 18.443 1.00 22.34 15 GLY B CA 1
ATOM 2610 C C . GLY B 1 16 ? 68.258 42.229 18.858 1.00 28.27 15 GLY B C 1
ATOM 2611 O O . GLY B 1 16 ? 68.044 41.906 20.020 1.00 26.55 15 GLY B O 1
ATOM 2612 N N . CYS B 1 17 ? 67.309 42.191 17.921 1.00 18.88 16 CYS B N 1
ATOM 2613 C CA . CYS B 1 17 ? 65.984 41.653 18.219 1.00 18.24 16 CYS B CA 1
ATOM 2614 C C . CYS B 1 17 ? 65.917 40.165 17.900 1.00 25.15 16 CYS B C 1
ATOM 2615 O O . CYS B 1 17 ? 66.328 39.732 16.824 1.00 24.37 16 CYS B O 1
ATOM 2618 N N . THR B 1 18 ? 65.375 39.387 18.825 1.00 19.30 17 THR B N 1
ATOM 2619 C CA . THR B 1 18 ? 65.189 37.960 18.601 1.00 18.98 17 THR B CA 1
ATOM 2620 C C . THR B 1 18 ? 63.687 37.615 18.597 1.00 21.32 17 THR B C 1
ATOM 2621 O O . THR B 1 18 ? 62.838 38.452 18.928 1.00 17.80 17 THR B O 1
ATOM 2625 N N . THR B 1 19 ? 63.360 36.380 18.230 1.00 17.88 18 THR B N 1
ATOM 2626 C CA . THR B 1 19 ? 61.970 36.018 17.961 1.00 19.61 18 THR B CA 1
ATOM 2627 C C . THR B 1 19 ? 61.100 35.947 19.215 1.00 22.15 18 THR B C 1
ATOM 2628 O O . THR B 1 19 ? 59.886 35.769 19.120 1.00 19.88 18 THR B O 1
ATOM 2632 N N . ASP B 1 20 ? 61.712 36.099 20.386 1.00 21.73 19 ASP B N 1
ATOM 2633 C CA . ASP B 1 20 ? 60.962 36.128 21.642 1.00 20.11 19 ASP B CA 1
ATOM 2634 C C . ASP B 1 20 ? 60.534 37.546 22.015 1.00 17.66 19 ASP B C 1
ATOM 2635 O O . ASP B 1 20 ? 59.991 37.768 23.094 1.00 20.71 19 ASP B O 1
ATOM 2640 N N . GLY B 1 21 ? 60.797 38.509 21.143 1.00 17.90 20 GLY B N 1
ATOM 2641 C CA . GLY B 1 21 ? 60.467 39.892 21.455 1.00 18.32 20 GLY B CA 1
ATOM 2642 C C . GLY B 1 21 ? 61.502 40.608 22.319 1.00 21.15 20 GLY B C 1
ATOM 2643 O O . GLY B 1 21 ? 61.267 41.715 22.781 1.00 17.52 20 GLY B O 1
ATOM 2644 N N . THR B 1 22 ? 62.648 39.980 22.554 1.00 20.14 21 THR B N 1
ATOM 2645 C CA . THR B 1 22 ? 63.749 40.680 23.220 1.00 18.43 21 THR B CA 1
ATOM 2646 C C . THR B 1 22 ? 64.578 41.445 22.199 1.00 25.57 21 THR B C 1
ATOM 2647 O O . THR B 1 22 ? 65.145 40.853 21.276 1.00 22.77 21 THR B O 1
ATOM 2651 N N . CYS B 1 23 ? 64.638 42.763 22.361 1.00 26.12 22 CYS B N 1
ATOM 2652 C CA . CYS B 1 23 ? 65.549 43.588 21.579 1.00 21.23 22 CYS B CA 1
ATOM 2653 C C . CYS B 1 23 ? 66.603 44.205 22.506 1.00 25.99 22 CYS B C 1
ATOM 2654 O O . CYS B 1 23 ? 66.291 45.032 23.356 1.00 22.90 22 CYS B O 1
ATOM 2657 N N . VAL B 1 24 ? 67.851 43.786 22.348 1.00 24.94 23 VAL B N 1
ATOM 2658 C CA . VAL B 1 24 ? 68.954 44.338 23.123 1.00 20.14 23 VAL B CA 1
ATOM 2659 C C . VAL B 1 24 ? 69.391 45.646 22.484 1.00 21.14 23 VAL B C 1
ATOM 2660 O O . VAL B 1 24 ? 70.020 45.639 21.425 1.00 16.85 23 VAL B O 1
ATOM 2664 N N . THR B 1 25 ? 69.080 46.772 23.115 1.00 17.32 24 THR B N 1
ATOM 2665 C CA . THR B 1 25 ? 69.287 48.051 22.425 1.00 24.21 24 THR B CA 1
ATOM 2666 C C . THR B 1 25 ? 70.754 48.380 22.163 1.00 25.19 24 THR B C 1
ATOM 2667 O O . THR B 1 25 ? 71.072 49.138 21.247 1.00 19.91 24 THR B O 1
ATOM 2671 N N . SER B 1 26 ? 71.651 47.820 22.965 1.00 20.51 25 SER B N 1
ATOM 2672 C CA . SER B 1 26 ? 73.066 48.089 22.749 1.00 23.41 25 SER B CA 1
ATOM 2673 C C . SER B 1 26 ? 73.551 47.462 21.439 1.00 24.68 25 SER B C 1
ATOM 2674 O O . SER B 1 26 ? 74.616 47.803 20.936 1.00 22.23 25 SER B O 1
ATOM 2677 N N . LYS B 1 27 ? 72.764 46.552 20.875 1.00 21.01 26 LYS B N 1
ATOM 2678 C CA . LYS B 1 27 ? 73.199 45.836 19.675 1.00 19.37 26 LYS B CA 1
ATOM 2679 C C . LYS B 1 27 ? 72.641 46.367 18.349 1.00 23.01 26 LYS B C 1
ATOM 2680 O O . LYS B 1 27 ? 72.885 45.779 17.292 1.00 21.43 26 LYS B O 1
ATOM 2686 N N . VAL B 1 28 ? 71.893 47.466 18.379 1.00 18.60 27 VAL B N 1
ATOM 2687 C CA . VAL B 1 28 ? 71.411 48.027 17.115 1.00 19.65 27 VAL B CA 1
ATOM 2688 C C . VAL B 1 28 ? 72.605 48.439 16.248 1.00 22.15 27 VAL B C 1
ATOM 2689 O O . VAL B 1 28 ? 73.657 48.815 16.765 1.00 19.73 27 VAL B O 1
ATOM 2693 N N . TYR B 1 29 ? 72.442 48.350 14.933 1.00 18.32 28 TYR B N 1
ATOM 2694 C CA . TYR B 1 29 ? 73.471 48.794 14.000 1.00 16.88 28 TYR B CA 1
ATOM 2695 C C . TYR B 1 29 ? 72.740 49.523 12.879 1.00 18.87 28 TYR B C 1
ATOM 2696 O O . TYR B 1 29 ? 72.601 49.002 11.773 1.00 19.82 28 TYR B O 1
ATOM 2705 N N . PRO B 1 30 ? 72.249 50.735 13.176 1.00 19.16 29 PRO B N 1
ATOM 2706 C CA . PRO B 1 30 ? 71.335 51.420 12.262 1.00 14.02 29 PRO B CA 1
ATOM 2707 C C . PRO B 1 30 ? 72.000 51.805 10.942 1.00 20.83 29 PRO B C 1
ATOM 2708 O O . PRO B 1 30 ? 73.167 52.186 10.933 1.00 21.62 29 PRO B O 1
ATOM 2712 N N . PRO B 1 31 ? 71.249 51.706 9.831 1.00 17.65 30 PRO B N 1
ATOM 2713 C CA . PRO B 1 31 ? 71.754 52.052 8.497 1.00 13.80 30 PRO B CA 1
ATOM 2714 C C . PRO B 1 31 ? 71.700 53.562 8.236 1.00 16.95 30 PRO B C 1
ATOM 2715 O O . PRO B 1 31 ? 71.141 54.014 7.232 1.00 17.29 30 PRO B O 1
ATOM 2719 N N . LEU B 1 32 ? 72.269 54.333 9.155 1.00 17.23 31 LEU B N 1
ATOM 2720 C CA . LEU B 1 32 ? 72.490 55.761 8.943 1.00 18.42 31 LEU B CA 1
ATOM 2721 C C . LEU B 1 32 ? 73.993 55.993 8.976 1.00 21.13 31 LEU B C 1
ATOM 2722 O O . LEU B 1 32 ? 74.651 55.714 9.983 1.00 15.45 31 LEU B O 1
ATOM 2727 N N . LYS B 1 33 ? 74.528 56.502 7.874 1.00 18.03 32 LYS B N 1
ATOM 2728 C CA . LYS B 1 33 ? 75.975 56.551 7.688 1.00 23.84 32 LYS B CA 1
ATOM 2729 C C . LYS B 1 33 ? 76.711 57.228 8.836 1.00 24.16 32 LYS B C 1
ATOM 2730 O O . LYS B 1 33 ? 77.736 56.723 9.306 1.00 20.22 32 LYS B O 1
ATOM 2736 N N . ASN B 1 34 ? 76.194 58.370 9.283 1.00 21.49 33 ASN B N 1
ATOM 2737 C CA . ASN B 1 34 ? 76.844 59.107 10.360 1.00 24.48 33 ASN B CA 1
ATOM 2738 C C . ASN B 1 34 ? 76.106 58.984 11.691 1.00 24.88 33 ASN B C 1
ATOM 2739 O O . ASN B 1 34 ? 75.990 59.957 12.433 1.00 28.52 33 ASN B O 1
ATOM 2744 N N . PHE B 1 35 ? 75.618 57.781 11.987 1.00 24.83 34 PHE B N 1
ATOM 2745 C CA . PHE B 1 35 ? 74.885 57.511 13.228 1.00 21.89 34 PHE B CA 1
ATOM 2746 C C . PHE B 1 35 ? 75.668 57.870 14.501 1.00 26.14 34 PHE B C 1
ATOM 2747 O O . PHE B 1 35 ? 75.077 58.276 15.504 1.00 24.68 34 PHE B O 1
ATOM 2755 N N . THR B 1 36 ? 76.989 57.702 14.476 1.00 22.37 35 THR B N 1
ATOM 2756 C CA . THR B 1 36 ? 77.789 57.960 15.671 1.00 25.21 35 THR B CA 1
ATOM 2757 C C . THR B 1 36 ? 78.841 59.050 15.496 1.00 30.48 35 THR B C 1
ATOM 2758 O O . THR B 1 36 ? 79.507 59.428 16.460 1.00 33.98 35 THR B O 1
ATOM 2762 N N . GLY B 1 37 ? 79.018 59.541 14.276 1.00 28.36 36 GLY B N 1
ATOM 2763 C CA . GLY B 1 37 ? 80.093 60.483 14.021 1.00 32.09 36 GLY B CA 1
ATOM 2764 C C . GLY B 1 37 ? 81.294 59.827 13.348 1.00 28.92 36 GLY B C 1
ATOM 2765 O O . GLY B 1 37 ? 82.173 60.506 12.825 1.00 25.56 36 GLY B O 1
ATOM 2766 N N . SER B 1 38 ? 81.337 58.500 13.352 1.00 23.94 37 SER B N 1
ATOM 2767 C CA . SER B 1 38 ? 82.394 57.782 12.647 1.00 25.78 37 SER B CA 1
ATOM 2768 C C . SER B 1 38 ? 82.200 57.916 11.144 1.00 25.70 37 SER B C 1
ATOM 2769 O O . SER B 1 38 ? 83.125 57.704 10.358 1.00 23.01 37 SER B O 1
ATOM 2772 N N . ASN B 1 39 ? 80.981 58.262 10.746 1.00 22.19 38 ASN B N 1
ATOM 2773 C CA . ASN B 1 39 ? 80.615 58.358 9.337 1.00 16.99 38 ASN B CA 1
ATOM 2774 C C . ASN B 1 39 ? 80.884 57.103 8.520 1.00 19.74 38 ASN B C 1
ATOM 2775 O O . ASN B 1 39 ? 81.155 57.183 7.323 1.00 21.03 38 ASN B O 1
ATOM 2780 N N . ASN B 1 40 ? 80.806 55.940 9.148 1.00 20.24 39 ASN B N 1
ATOM 2781 C CA . ASN B 1 40 ? 80.975 54.708 8.391 1.00 17.98 39 ASN B CA 1
ATOM 2782 C C . ASN B 1 40 ? 80.045 53.590 8.847 1.00 20.54 39 ASN B C 1
ATOM 2783 O O . ASN B 1 40 ? 80.354 52.410 8.676 1.00 20.69 39 ASN B O 1
ATOM 2788 N N . TYR B 1 41 ? 78.900 53.959 9.421 1.00 17.90 40 TYR B N 1
ATOM 2789 C CA . TYR B 1 41 ? 77.817 52.995 9.575 1.00 18.58 40 TYR B CA 1
ATOM 2790 C C . TYR B 1 41 ? 77.236 52.774 8.176 1.00 16.60 40 TYR B C 1
ATOM 2791 O O . TYR B 1 41 ? 77.534 53.535 7.259 1.00 17.15 40 TYR B O 1
ATOM 2800 N N . PRO B 1 42 ? 76.430 51.716 7.999 1.00 20.45 41 PRO B N 1
ATOM 2801 C CA . PRO B 1 42 ? 75.866 51.445 6.673 1.00 18.30 41 PRO B CA 1
ATOM 2802 C C . PRO B 1 42 ? 75.036 52.613 6.163 1.00 19.70 41 PRO B C 1
ATOM 2803 O O . PRO B 1 42 ? 74.352 53.283 6.942 1.00 22.52 41 PRO B O 1
ATOM 2807 N N . ASP B 1 43 ? 75.101 52.848 4.857 1.00 16.70 42 ASP B N 1
ATOM 2808 C CA . ASP B 1 43 ? 74.512 54.030 4.249 1.00 18.44 42 ASP B CA 1
ATOM 2809 C C . ASP B 1 43 ? 73.100 53.738 3.717 1.00 20.04 42 ASP B C 1
ATOM 2810 O O . ASP B 1 43 ? 72.888 53.649 2.508 1.00 21.45 42 ASP B O 1
ATOM 2815 N N . GLY B 1 44 ? 72.140 53.602 4.630 1.00 21.91 43 GLY B N 1
ATOM 2816 C CA . GLY B 1 44 ? 70.779 53.242 4.261 1.00 19.50 43 GLY B CA 1
ATOM 2817 C C . GLY B 1 44 ? 70.119 54.264 3.357 1.00 17.39 43 GLY B C 1
ATOM 2818 O O . GLY B 1 44 ? 69.360 53.915 2.458 1.00 22.61 43 GLY B O 1
ATOM 2819 N N . ILE B 1 45 ? 70.402 55.539 3.594 1.00 18.93 44 ILE B N 1
ATOM 2820 C CA . ILE B 1 45 ? 69.770 56.594 2.816 1.00 23.06 44 ILE B CA 1
ATOM 2821 C C . ILE B 1 45 ? 70.323 56.621 1.397 1.00 24.92 44 ILE B C 1
ATOM 2822 O O . ILE B 1 45 ? 69.578 56.798 0.434 1.00 23.76 44 ILE B O 1
ATOM 2827 N N . GLY B 1 46 ? 71.632 56.423 1.273 1.00 21.08 45 GLY B N 1
ATOM 2828 C CA . GLY B 1 46 ? 72.257 56.304 -0.026 1.00 22.00 45 GLY B CA 1
ATOM 2829 C C . GLY B 1 46 ? 71.747 55.083 -0.778 1.00 23.90 45 GLY B C 1
ATOM 2830 O O . GLY B 1 46 ? 71.564 55.137 -1.997 1.00 20.05 45 GLY B O 1
ATOM 2831 N N . GLN B 1 47 ? 71.528 53.977 -0.064 1.00 16.57 46 GLN B N 1
ATOM 2832 C CA . GLN B 1 47 ? 70.954 52.786 -0.684 1.00 19.18 46 GLN B CA 1
ATOM 2833 C C . GLN B 1 47 ? 69.566 53.101 -1.240 1.00 19.48 46 GLN B C 1
ATOM 2834 O O . GLN B 1 47 ? 69.277 52.814 -2.401 1.00 18.54 46 GLN B O 1
ATOM 2840 N N . MET B 1 48 ? 68.716 53.694 -0.407 1.00 16.79 47 MET B N 1
ATOM 2841 C CA . MET B 1 48 ? 67.348 54.025 -0.828 1.00 20.07 47 MET B CA 1
ATOM 2842 C C . MET B 1 48 ? 67.334 54.922 -2.078 1.00 22.63 47 MET B C 1
ATOM 2843 O O . MET B 1 48 ? 66.513 54.746 -2.976 1.00 22.84 47 MET B O 1
ATOM 2848 N N . GLN B 1 49 ? 68.250 55.882 -2.129 1.00 21.75 48 GLN B N 1
ATOM 2849 C CA . GLN B 1 49 ? 68.313 56.792 -3.263 1.00 22.36 48 GLN B CA 1
ATOM 2850 C C . GLN B 1 49 ? 68.617 56.013 -4.546 1.00 22.77 48 GLN B C 1
ATOM 2851 O O . GLN B 1 49 ? 67.989 56.223 -5.576 1.00 23.26 48 GLN B O 1
ATOM 2857 N N . HIS B 1 50 ? 69.581 55.102 -4.467 1.00 22.33 49 HIS B N 1
ATOM 2858 C CA . HIS B 1 50 ? 69.854 54.188 -5.565 1.00 23.02 49 HIS B CA 1
ATOM 2859 C C . HIS B 1 50 ? 68.624 53.363 -5.962 1.00 19.97 49 HIS B C 1
ATOM 2860 O O . HIS B 1 50 ? 68.288 53.264 -7.140 1.00 18.64 49 HIS B O 1
ATOM 2867 N N . PHE B 1 51 ? 67.973 52.753 -4.975 1.00 21.34 50 PHE B N 1
ATOM 2868 C CA . PHE B 1 51 ? 66.794 51.926 -5.230 1.00 20.02 50 PHE B CA 1
ATOM 2869 C C . PHE B 1 51 ? 65.688 52.701 -5.921 1.00 19.24 50 PHE B C 1
ATOM 2870 O O . PHE B 1 51 ? 65.019 52.170 -6.807 1.00 20.65 50 PHE B O 1
ATOM 2878 N N . VAL B 1 52 ? 65.490 53.952 -5.513 1.00 19.08 51 VAL B N 1
ATOM 2879 C CA . VAL B 1 52 ? 64.433 54.770 -6.102 1.00 22.25 51 VAL B CA 1
ATOM 2880 C C . VAL B 1 52 ? 64.826 55.257 -7.503 1.00 27.44 51 VAL B C 1
ATOM 2881 O O . VAL B 1 52 ? 64.039 55.176 -8.443 1.00 24.59 51 VAL B O 1
ATOM 2885 N N . ASN B 1 53 ? 66.050 55.753 -7.638 1.00 26.17 52 ASN B N 1
ATOM 2886 C CA . ASN B 1 53 ? 66.492 56.358 -8.896 1.00 24.63 52 ASN B CA 1
ATOM 2887 C C . ASN B 1 53 ? 66.818 55.368 -10.006 1.00 29.20 52 ASN B C 1
ATOM 2888 O O . ASN B 1 53 ? 66.551 55.632 -11.173 1.00 23.73 52 ASN B O 1
ATOM 2893 N N . GLU B 1 54 ? 67.399 54.233 -9.637 1.00 21.85 53 GLU B N 1
ATOM 2894 C CA . GLU B 1 54 ? 67.868 53.267 -10.622 1.00 21.61 53 GLU B CA 1
ATOM 2895 C C . GLU B 1 54 ? 66.958 52.033 -10.746 1.00 29.15 53 GLU B C 1
ATOM 2896 O O . GLU B 1 54 ? 66.865 51.428 -11.819 1.00 25.88 53 GLU B O 1
ATOM 2902 N N . ASP B 1 55 ? 66.278 51.669 -9.661 1.00 19.61 54 ASP B N 1
ATOM 2903 C CA . ASP B 1 55 ? 65.537 50.408 -9.615 1.00 18.36 54 ASP B CA 1
ATOM 2904 C C . ASP B 1 55 ? 64.027 50.572 -9.525 1.00 21.13 54 ASP B C 1
ATOM 2905 O O . ASP B 1 55 ? 63.320 49.596 -9.269 1.00 19.41 54 ASP B O 1
ATOM 2910 N N . GLY B 1 56 ? 63.547 51.800 -9.709 1.00 18.76 55 GLY B N 1
ATOM 2911 C CA . GLY B 1 56 ? 62.124 52.070 -9.780 1.00 20.35 55 GLY B CA 1
ATOM 2912 C C . GLY B 1 56 ? 61.328 51.667 -8.552 1.00 21.82 55 GLY B C 1
ATOM 2913 O O . GLY B 1 56 ? 60.136 51.379 -8.644 1.00 20.81 55 GLY B O 1
ATOM 2914 N N . MET B 1 57 ? 61.978 51.661 -7.394 1.00 23.51 56 MET B N 1
ATOM 2915 C CA . MET B 1 57 ? 61.308 51.287 -6.154 1.00 18.72 56 MET B CA 1
ATOM 2916 C C . MET B 1 57 ? 60.576 52.448 -5.492 1.00 23.45 56 MET B C 1
ATOM 2917 O O . MET B 1 57 ? 61.019 53.597 -5.556 1.00 18.74 56 MET B O 1
ATOM 2922 N N . THR B 1 58 ? 59.460 52.133 -4.839 1.00 16.54 57 THR B N 1
ATOM 2923 C CA . THR B 1 58 ? 58.545 53.156 -4.350 1.00 22.10 57 THR B CA 1
ATOM 2924 C C . THR B 1 58 ? 58.157 52.963 -2.880 1.00 23.38 57 THR B C 1
ATOM 2925 O O . THR B 1 58 ? 57.365 53.732 -2.328 1.00 19.11 57 THR B O 1
ATOM 2929 N N . ILE B 1 59 ? 58.701 51.932 -2.250 1.00 17.07 58 ILE B N 1
ATOM 2930 C CA . ILE B 1 59 ? 58.428 51.710 -0.834 1.00 17.50 58 ILE B CA 1
ATOM 2931 C C . ILE B 1 59 ? 59.663 51.146 -0.123 1.00 18.16 58 ILE B C 1
ATOM 2932 O O . ILE B 1 59 ? 60.463 50.420 -0.716 1.00 18.76 58 ILE B O 1
ATOM 2937 N N . PHE B 1 60 ? 59.836 51.528 1.138 1.00 15.60 59 PHE B N 1
ATOM 2938 C CA . PHE B 1 60 ? 60.843 50.900 1.987 1.00 16.68 59 PHE B CA 1
ATOM 2939 C C . PHE B 1 60 ? 60.254 50.590 3.345 1.00 18.04 59 PHE B C 1
ATOM 2940 O O . PHE B 1 60 ? 59.376 51.300 3.835 1.00 17.18 59 PHE B O 1
ATOM 2948 N N . ARG B 1 61 ? 60.729 49.503 3.938 1.00 17.84 60 ARG B N 1
ATOM 2949 C CA . ARG B 1 61 ? 60.286 49.115 5.262 1.00 15.87 60 ARG B CA 1
ATOM 2950 C C . ARG B 1 61 ? 61.468 49.323 6.186 1.00 17.46 60 ARG B C 1
ATOM 2951 O O . ARG B 1 61 ? 62.596 48.938 5.858 1.00 18.10 60 ARG B O 1
ATOM 2959 N N . LEU B 1 62 ? 61.212 49.953 7.329 1.00 15.24 61 LEU B N 1
ATOM 2960 C CA . LEU B 1 62 ? 62.272 50.330 8.249 1.00 17.44 61 LEU B CA 1
ATOM 2961 C C . LEU B 1 62 ? 62.079 49.669 9.618 1.00 16.42 61 LEU B C 1
ATOM 2962 O O . LEU B 1 62 ? 61.468 50.252 10.521 1.00 13.59 61 LEU B O 1
ATOM 2967 N N . PRO B 1 63 ? 62.598 48.443 9.767 1.00 18.28 62 PRO B N 1
ATOM 2968 C CA . PRO B 1 63 ? 62.427 47.669 10.995 1.00 15.22 62 PRO B CA 1
ATOM 2969 C C . PRO B 1 63 ? 63.118 48.342 12.157 1.00 19.88 62 PRO B C 1
ATOM 2970 O O . PRO B 1 63 ? 64.245 48.817 11.999 1.00 15.52 62 PRO B O 1
ATOM 2974 N N . VAL B 1 64 ? 62.461 48.368 13.314 1.00 17.73 63 VAL B N 1
ATOM 2975 C CA . VAL B 1 64 ? 63.079 48.920 14.512 1.00 17.10 63 VAL B CA 1
ATOM 2976 C C . VAL B 1 64 ? 62.519 48.236 15.751 1.00 14.73 63 VAL B C 1
ATOM 2977 O O . VAL B 1 64 ? 61.355 47.843 15.790 1.00 15.74 63 VAL B O 1
ATOM 2981 N N . GLY B 1 65 ? 63.364 48.080 16.760 1.00 16.07 64 GLY B N 1
ATOM 2982 C CA . GLY B 1 65 ? 62.953 47.438 17.992 1.00 17.40 64 GLY B CA 1
ATOM 2983 C C . GLY B 1 65 ? 62.101 48.363 18.837 1.00 16.81 64 GLY B C 1
ATOM 2984 O O . GLY B 1 65 ? 62.399 49.547 18.972 1.00 17.08 64 GLY B O 1
ATOM 2985 N N . TRP B 1 66 ? 61.015 47.823 19.378 1.00 14.05 65 TRP B N 1
ATOM 2986 C CA . TRP B 1 66 ? 60.187 48.546 20.333 1.00 18.02 65 TRP B CA 1
ATOM 2987 C C . TRP B 1 66 ? 61.052 49.109 21.466 1.00 17.48 65 TRP B C 1
ATOM 2988 O O . TRP B 1 66 ? 60.939 50.281 21.819 1.00 18.46 65 TRP B O 1
ATOM 2999 N N . GLN B 1 67 ? 61.928 48.272 22.021 1.00 15.64 66 GLN B N 1
ATOM 3000 C CA . GLN B 1 67 ? 62.762 48.675 23.155 1.00 20.73 66 GLN B CA 1
ATOM 3001 C C . GLN B 1 67 ? 63.633 49.868 22.785 1.00 21.58 66 GLN B C 1
ATOM 3002 O O . GLN B 1 67 ? 63.927 50.724 23.617 1.00 18.73 66 GLN B O 1
ATOM 3008 N N . TYR B 1 68 ? 64.047 49.928 21.529 1.00 18.41 67 TYR B N 1
ATOM 3009 C CA . TYR B 1 68 ? 64.891 51.026 21.101 1.00 19.39 67 TYR B CA 1
ATOM 3010 C C . TYR B 1 68 ? 64.130 52.359 21.166 1.00 20.74 67 TYR B C 1
ATOM 3011 O O . TYR B 1 68 ? 64.643 53.362 21.664 1.00 18.20 67 TYR B O 1
ATOM 3020 N N . LEU B 1 69 ? 62.909 52.370 20.643 1.00 17.45 68 LEU B N 1
ATOM 3021 C CA . LEU B 1 69 ? 62.160 53.620 20.507 1.00 16.52 68 LEU B CA 1
ATOM 3022 C C . LEU B 1 69 ? 61.822 54.234 21.857 1.00 18.51 68 LEU B C 1
ATOM 3023 O O . LEU B 1 69 ? 61.788 55.455 21.992 1.00 19.08 68 LEU B O 1
ATOM 3028 N N . VAL B 1 70 ? 61.565 53.390 22.853 1.00 17.11 69 VAL B N 1
ATOM 3029 C CA . VAL B 1 70 ? 61.249 53.887 24.184 1.00 20.17 69 VAL B CA 1
ATOM 3030 C C . VAL B 1 70 ? 62.443 53.740 25.139 1.00 22.58 69 VAL B C 1
ATOM 3031 O O . VAL B 1 70 ? 62.296 53.901 26.352 1.00 23.76 69 VAL B O 1
ATOM 3035 N N . ASN B 1 71 ? 63.616 53.434 24.586 1.00 21.05 70 ASN B N 1
ATOM 3036 C CA . ASN B 1 71 ? 64.808 53.153 25.397 1.00 19.09 70 ASN B CA 1
ATOM 3037 C C . ASN B 1 71 ? 64.507 52.267 26.610 1.00 20.23 70 ASN B C 1
ATOM 3038 O O . ASN B 1 71 ? 64.811 52.621 27.745 1.00 24.42 70 ASN B O 1
ATOM 3043 N N . ASN B 1 72 ? 63.899 51.111 26.361 1.00 20.31 71 ASN B N 1
ATOM 3044 C CA . ASN B 1 72 ? 63.594 50.132 27.412 1.00 19.36 71 ASN B CA 1
ATOM 3045 C C . ASN B 1 72 ? 62.562 50.549 28.471 1.00 22.84 71 ASN B C 1
ATOM 3046 O O . ASN B 1 72 ? 62.369 49.837 29.457 1.00 25.66 71 ASN B O 1
ATOM 3051 N N . ASN B 1 73 ? 61.892 51.680 28.259 1.00 20.70 72 ASN B N 1
ATOM 3052 C CA A ASN B 1 73 ? 60.844 52.126 29.178 0.59 22.75 72 ASN B CA 1
ATOM 3053 C CA B ASN B 1 73 ? 60.851 52.142 29.169 0.41 22.78 72 ASN B CA 1
ATOM 3054 C C . ASN B 1 73 ? 59.470 51.710 28.665 1.00 22.50 72 ASN B C 1
ATOM 3055 O O . ASN B 1 73 ? 58.815 52.454 27.941 1.00 19.71 72 ASN B O 1
ATOM 3064 N N . LEU B 1 74 ? 59.046 50.500 29.029 1.00 19.27 73 LEU B N 1
ATOM 3065 C CA . LEU B 1 74 ? 57.779 49.944 28.554 1.00 19.63 73 LEU B CA 1
ATOM 3066 C C . LEU B 1 74 ? 56.590 50.816 28.934 1.00 24.77 73 LEU B C 1
ATOM 3067 O O . LEU B 1 74 ? 56.374 51.098 30.111 1.00 25.49 73 LEU B O 1
ATOM 3072 N N . GLY B 1 75 ? 55.823 51.231 27.930 1.00 20.50 74 GLY B N 1
ATOM 3073 C CA . GLY B 1 75 ? 54.663 52.081 28.139 1.00 24.31 74 GLY B CA 1
ATOM 3074 C C . GLY B 1 75 ? 55.051 53.540 28.302 1.00 25.75 74 GLY B C 1
ATOM 3075 O O . GLY B 1 75 ? 54.196 54.392 28.519 1.00 30.76 74 GLY B O 1
ATOM 3076 N N . GLY B 1 76 ? 56.343 53.832 28.192 1.00 23.83 75 GLY B N 1
ATOM 3077 C CA . GLY B 1 76 ? 56.838 55.187 28.384 1.00 21.56 75 GLY B CA 1
ATOM 3078 C C . GLY B 1 76 ? 56.785 56.077 27.154 1.00 28.67 75 GLY B C 1
ATOM 3079 O O . GLY B 1 76 ? 56.309 55.677 26.089 1.00 24.87 75 GLY B O 1
ATOM 3080 N N . ASN B 1 77 ? 57.267 57.304 27.304 1.00 22.14 76 ASN B N 1
ATOM 3081 C CA . ASN B 1 77 ? 57.348 58.220 26.185 1.00 24.04 76 ASN B CA 1
ATOM 3082 C C . ASN B 1 77 ? 58.458 57.760 25.242 1.00 27.36 76 ASN B C 1
ATOM 3083 O O . ASN B 1 77 ? 59.437 57.158 25.678 1.00 27.30 76 ASN B O 1
ATOM 3088 N N . LEU B 1 78 ? 58.305 58.019 23.951 1.00 20.25 77 LEU B N 1
ATOM 3089 C CA . LEU B 1 78 ? 59.383 57.730 23.021 1.00 23.97 77 LEU B CA 1
ATOM 3090 C C . LEU B 1 78 ? 60.642 58.426 23.542 1.00 27.38 77 LEU B C 1
ATOM 3091 O O . LEU B 1 78 ? 60.583 59.579 23.965 1.00 21.96 77 LEU B O 1
ATOM 3096 N N . ASP B 1 79 ? 61.769 57.717 23.533 1.00 21.81 78 ASP B N 1
ATOM 3097 C CA . ASP B 1 79 ? 63.050 58.306 23.938 1.00 23.20 78 ASP B CA 1
ATOM 3098 C C . ASP B 1 79 ? 63.492 59.339 22.901 1.00 25.57 78 ASP B C 1
ATOM 3099 O O . ASP B 1 79 ? 63.509 59.051 21.701 1.00 24.15 78 ASP B O 1
ATOM 3104 N N . SER B 1 80 ? 63.848 60.539 23.354 1.00 19.60 79 SER B N 1
ATOM 3105 C CA . SER B 1 80 ? 64.098 61.634 22.420 1.00 21.04 79 SER B CA 1
ATOM 3106 C C . SER B 1 80 ? 65.278 61.349 21.484 1.00 27.23 79 SER B C 1
ATOM 3107 O O . SER B 1 80 ? 65.251 61.724 20.314 1.00 21.13 79 SER B O 1
ATOM 3110 N N . THR B 1 81 ? 66.316 60.688 21.989 1.00 20.35 80 THR B N 1
ATOM 3111 C CA . THR B 1 81 ? 67.431 60.351 21.117 1.00 22.51 80 THR B CA 1
ATOM 3112 C C . THR B 1 81 ? 67.012 59.305 20.093 1.00 17.76 80 THR B C 1
ATOM 3113 O O . THR B 1 81 ? 67.238 59.464 18.891 1.00 21.41 80 THR B O 1
ATOM 3117 N N . SER B 1 82 ? 66.409 58.227 20.579 1.00 17.57 81 SER B N 1
ATOM 3118 C CA . SER B 1 82 ? 66.021 57.120 19.708 1.00 21.34 81 SER B CA 1
ATOM 3119 C C . SER B 1 82 ? 65.110 57.578 18.572 1.00 22.71 81 SER B C 1
ATOM 3120 O O . SER B 1 82 ? 65.351 57.251 17.408 1.00 19.61 81 SER B O 1
ATOM 3123 N N . ILE B 1 83 ? 64.065 58.334 18.901 1.00 18.67 82 ILE B N 1
ATOM 3124 C CA . ILE B 1 83 ? 63.104 58.736 17.873 1.00 21.54 82 ILE B CA 1
ATOM 3125 C C . ILE B 1 83 ? 63.739 59.732 16.909 1.00 23.46 82 ILE B C 1
ATOM 3126 O O . ILE B 1 83 ? 63.438 59.730 15.716 1.00 21.68 82 ILE B O 1
ATOM 3131 N N . SER B 1 84 ? 64.631 60.570 17.429 1.00 22.52 83 SER B N 1
ATOM 3132 C CA A SER B 1 84 ? 65.352 61.529 16.599 0.46 20.35 83 SER B CA 1
ATOM 3133 C CA B SER B 1 84 ? 65.358 61.528 16.601 0.54 20.34 83 SER B CA 1
ATOM 3134 C C . SER B 1 84 ? 66.242 60.824 15.565 1.00 22.76 83 SER B C 1
ATOM 3135 O O . SER B 1 84 ? 66.279 61.215 14.397 1.00 22.77 83 SER B O 1
ATOM 3140 N N . LYS B 1 85 ? 66.959 59.789 15.995 1.00 23.33 84 LYS B N 1
ATOM 3141 C CA . LYS B 1 85 ? 67.806 59.016 15.087 1.00 17.29 84 LYS B CA 1
ATOM 3142 C C . LYS B 1 85 ? 66.941 58.251 14.074 1.00 21.11 84 LYS B C 1
ATOM 3143 O O . LYS B 1 85 ? 67.178 58.305 12.869 1.00 18.04 84 LYS B O 1
ATOM 3149 N N . TYR B 1 86 ? 65.940 57.533 14.567 1.00 17.21 85 TYR B N 1
ATOM 3150 C CA . TYR B 1 86 ? 65.069 56.758 13.677 1.00 19.97 85 TYR B CA 1
ATOM 3151 C C . TYR B 1 86 ? 64.347 57.648 12.671 1.00 18.53 85 TYR B C 1
ATOM 3152 O O . TYR B 1 86 ? 64.185 57.286 11.495 1.00 17.40 85 TYR B O 1
ATOM 3161 N N . ASP B 1 87 ? 63.931 58.828 13.116 1.00 16.92 86 ASP B N 1
ATOM 3162 C CA . ASP B 1 87 ? 63.242 59.747 12.210 1.00 17.48 86 ASP B CA 1
ATOM 3163 C C . ASP B 1 87 ? 64.119 60.196 11.052 1.00 20.93 86 ASP B C 1
ATOM 3164 O O . ASP B 1 87 ? 63.603 60.530 9.983 1.00 21.68 86 ASP B O 1
ATOM 3169 N N . GLN B 1 88 ? 65.440 60.215 11.245 1.00 18.02 87 GLN B N 1
ATOM 3170 C CA . GLN B 1 88 ? 66.328 60.592 10.151 1.00 18.92 87 GLN B CA 1
ATOM 3171 C C . GLN B 1 88 ? 66.206 59.598 9.011 1.00 15.40 87 GLN B C 1
ATOM 3172 O O . GLN B 1 88 ? 66.260 59.966 7.843 1.00 17.70 87 GLN B O 1
ATOM 3178 N N . LEU B 1 89 ? 66.069 58.323 9.347 1.00 16.21 88 LEU B N 1
ATOM 3179 C CA . LEU B 1 89 ? 65.929 57.299 8.323 1.00 15.87 88 LEU B CA 1
ATOM 3180 C C . LEU B 1 89 ? 64.548 57.416 7.653 1.00 17.05 88 LEU B C 1
ATOM 3181 O O . LEU B 1 89 ? 64.414 57.333 6.421 1.00 18.11 88 LEU B O 1
ATOM 3186 N N . VAL B 1 90 ? 63.526 57.637 8.470 1.00 15.87 89 VAL B N 1
ATOM 3187 C CA . VAL B 1 90 ? 62.167 57.848 7.972 1.00 20.11 89 VAL B CA 1
ATOM 3188 C C . VAL B 1 90 ? 62.078 59.024 6.991 1.00 22.73 89 VAL B C 1
ATOM 3189 O O . VAL B 1 90 ? 61.507 58.892 5.913 1.00 19.04 89 VAL B O 1
ATOM 3193 N N . GLN B 1 91 ? 62.639 60.172 7.365 1.00 20.49 90 GLN B N 1
ATOM 3194 C CA . GLN B 1 91 ? 62.586 61.343 6.496 1.00 18.31 90 GLN B CA 1
ATOM 3195 C C . GLN B 1 91 ? 63.431 61.143 5.229 1.00 21.88 90 GLN B C 1
ATOM 3196 O O . GLN B 1 91 ? 63.087 61.649 4.164 1.00 23.59 90 GLN B O 1
ATOM 3202 N N . GLY B 1 92 ? 64.527 60.401 5.337 1.00 22.76 91 GLY B N 1
ATOM 3203 C CA . GLY B 1 92 ? 65.331 60.107 4.161 1.00 21.96 91 GLY B CA 1
ATOM 3204 C C . GLY B 1 92 ? 64.519 59.328 3.141 1.00 26.89 91 GLY B C 1
ATOM 3205 O O . GLY B 1 92 ? 64.588 59.565 1.931 1.00 29.72 91 GLY B O 1
ATOM 3206 N N . CYS B 1 93 ? 63.743 58.378 3.643 1.00 23.20 92 CYS B N 1
ATOM 3207 C CA . CYS B 1 93 ? 62.853 57.570 2.819 1.00 21.70 92 CYS B CA 1
ATOM 3208 C C . CYS B 1 93 ? 61.755 58.440 2.206 1.00 20.90 92 CYS B C 1
ATOM 3209 O O . CYS B 1 93 ? 61.503 58.387 1.009 1.00 22.68 92 CYS B O 1
ATOM 3212 N N . LEU B 1 94 ? 61.115 59.258 3.031 1.00 19.78 93 LEU B N 1
ATOM 3213 C CA . LEU B 1 94 ? 60.024 60.112 2.562 1.00 27.47 93 LEU B CA 1
ATOM 3214 C C . LEU B 1 94 ? 60.500 61.189 1.573 1.00 27.82 93 LEU B C 1
ATOM 3215 O O . LEU B 1 94 ? 59.771 61.580 0.671 1.00 23.14 93 LEU B O 1
ATOM 3220 N N . SER B 1 95 ? 61.728 61.664 1.751 1.00 24.56 94 SER B N 1
ATOM 3221 C CA . SER B 1 95 ? 62.271 62.726 0.904 1.00 24.38 94 SER B CA 1
ATOM 3222 C C . SER B 1 95 ? 62.441 62.274 -0.530 1.00 24.27 94 SER B C 1
ATOM 3223 O O . SER B 1 95 ? 62.516 63.096 -1.445 1.00 25.39 94 SER B O 1
ATOM 3226 N N . LEU B 1 96 ? 62.511 60.962 -0.717 1.00 23.18 95 LEU B N 1
ATOM 3227 C CA . LEU B 1 96 ? 62.673 60.382 -2.041 1.00 22.88 95 LEU B CA 1
ATOM 3228 C C . LEU B 1 96 ? 61.334 60.151 -2.732 1.00 29.17 95 LEU B C 1
ATOM 3229 O O . LEU B 1 96 ? 61.290 59.562 -3.808 1.00 25.82 95 LEU B O 1
ATOM 3234 N N . GLY B 1 97 ? 60.248 60.602 -2.103 1.00 20.98 96 GLY B N 1
ATOM 3235 C CA . GLY B 1 97 ? 58.908 60.390 -2.623 1.00 25.86 96 GLY B CA 1
ATOM 3236 C C . GLY B 1 97 ? 58.335 59.007 -2.345 1.00 27.48 96 GLY B C 1
ATOM 3237 O O . GLY B 1 97 ? 57.213 58.701 -2.736 1.00 27.54 96 GLY B O 1
ATOM 3238 N N . ALA B 1 98 ? 59.101 58.162 -1.669 1.00 22.78 97 ALA B N 1
ATOM 3239 C CA . ALA B 1 98 ? 58.652 56.799 -1.386 1.00 21.87 97 ALA B CA 1
ATOM 3240 C C . ALA B 1 98 ? 57.657 56.749 -0.231 1.00 23.22 97 ALA B C 1
ATOM 3241 O O . ALA B 1 98 ? 57.537 57.696 0.549 1.00 20.62 97 ALA B O 1
ATOM 3243 N N . TYR B 1 99 ? 56.943 55.631 -0.137 1.00 21.03 98 TYR B N 1
ATOM 3244 C CA . TYR B 1 99 ? 56.208 55.283 1.070 1.00 15.95 98 TYR B CA 1
ATOM 3245 C C . TYR B 1 99 ? 57.174 54.597 2.021 1.00 20.99 98 TYR B C 1
ATOM 3246 O O . TYR B 1 99 ? 58.071 53.877 1.585 1.00 18.32 98 TYR B O 1
ATOM 3255 N N . CYS B 1 100 ? 56.982 54.810 3.318 1.00 19.28 99 CYS B N 1
ATOM 3256 C CA A CYS B 1 100 ? 57.898 54.290 4.316 0.51 18.17 99 CYS B CA 1
ATOM 3257 C CA B CYS B 1 100 ? 57.900 54.281 4.317 0.24 18.32 99 CYS B CA 1
ATOM 3258 C CA C CYS B 1 100 ? 57.902 54.292 4.319 0.24 18.26 99 CYS B CA 1
ATOM 3259 C C . CYS B 1 100 ? 57.147 53.539 5.409 1.00 19.82 99 CYS B C 1
ATOM 3260 O O . CYS B 1 100 ? 56.321 54.119 6.108 1.00 18.40 99 CYS B O 1
ATOM 3265 N N . ILE B 1 101 ? 57.436 52.244 5.544 1.00 16.55 100 ILE B N 1
ATOM 3266 C CA . ILE B 1 101 ? 56.793 51.410 6.554 1.00 15.67 100 ILE B CA 1
ATOM 3267 C C . ILE B 1 101 ? 57.566 51.402 7.879 1.00 20.92 100 ILE B C 1
ATOM 3268 O O . ILE B 1 101 ? 58.705 50.921 7.968 1.00 17.24 100 ILE B O 1
ATOM 3273 N N . VAL B 1 102 ? 56.945 51.956 8.908 1.00 19.56 101 VAL B N 1
ATOM 3274 C CA . VAL B 1 102 ? 57.509 51.886 10.254 1.00 15.51 101 VAL B CA 1
ATOM 3275 C C . VAL B 1 102 ? 57.144 50.508 10.806 1.00 17.97 101 VAL B C 1
ATOM 3276 O O . VAL B 1 102 ? 55.966 50.191 10.960 1.00 19.00 101 VAL B O 1
ATOM 3280 N N . ASP B 1 103 ? 58.148 49.669 11.048 1.00 19.54 102 ASP B N 1
ATOM 3281 C CA . ASP B 1 103 ? 57.890 48.280 11.440 1.00 18.61 102 ASP B CA 1
ATOM 3282 C C . ASP B 1 103 ? 58.442 47.994 12.824 1.00 16.25 102 ASP B C 1
ATOM 3283 O O . ASP B 1 103 ? 59.652 48.027 13.036 1.00 19.90 102 ASP B O 1
ATOM 3288 N N . ILE B 1 104 ? 57.549 47.720 13.771 1.00 20.67 103 ILE B N 1
ATOM 3289 C CA . ILE B 1 104 ? 57.962 47.355 15.120 1.00 16.22 103 ILE B CA 1
ATOM 3290 C C . ILE B 1 104 ? 58.338 45.874 15.101 1.00 15.14 103 ILE B C 1
ATOM 3291 O O . ILE B 1 104 ? 57.489 45.015 14.942 1.00 17.21 103 ILE B O 1
ATOM 3296 N N . HIS B 1 105 ? 59.625 45.579 15.230 1.00 15.91 104 HIS B N 1
ATOM 3297 C CA . HIS B 1 105 ? 60.109 44.234 14.940 1.00 14.58 104 HIS B CA 1
ATOM 3298 C C . HIS B 1 105 ? 60.082 43.349 16.199 1.00 16.53 104 HIS B C 1
ATOM 3299 O O . HIS B 1 105 ? 61.125 42.894 16.654 1.00 20.00 104 HIS B O 1
ATOM 3306 N N . ASN B 1 106 ? 58.897 43.098 16.758 1.00 16.44 105 ASN B N 1
ATOM 3307 C CA . ASN B 1 106 ? 58.836 42.489 18.097 1.00 18.97 105 ASN B CA 1
ATOM 3308 C C . ASN B 1 106 ? 58.079 41.181 18.304 1.00 16.45 105 ASN B C 1
ATOM 3309 O O . ASN B 1 106 ? 57.980 40.719 19.428 1.00 16.20 105 ASN B O 1
ATOM 3314 N N . TYR B 1 107 ? 57.552 40.593 17.235 1.00 14.61 106 TYR B N 1
ATOM 3315 C CA . TYR B 1 107 ? 56.933 39.275 17.311 1.00 18.11 106 TYR B CA 1
ATOM 3316 C C . TYR B 1 107 ? 55.794 39.226 18.326 1.00 19.51 106 TYR B C 1
ATOM 3317 O O . TYR B 1 107 ? 55.553 38.186 18.954 1.00 15.31 106 TYR B O 1
ATOM 3326 N N . ALA B 1 108 ? 55.107 40.356 18.466 1.00 14.58 107 ALA B N 1
ATOM 3327 C CA . ALA B 1 108 ? 53.960 40.502 19.366 1.00 15.89 107 ALA B CA 1
ATOM 3328 C C . ALA B 1 108 ? 54.358 40.346 20.826 1.00 18.45 107 ALA B C 1
ATOM 3329 O O . ALA B 1 108 ? 53.522 40.017 21.674 1.00 16.91 107 ALA B O 1
ATOM 3331 N N . ARG B 1 109 ? 55.628 40.611 21.115 1.00 16.52 108 ARG B N 1
ATOM 3332 C CA . ARG B 1 109 ? 56.182 40.341 22.437 1.00 20.18 108 ARG B CA 1
ATOM 3333 C C . ARG B 1 109 ? 57.095 41.449 22.946 1.00 19.44 108 ARG B C 1
ATOM 3334 O O . ARG B 1 109 ? 57.634 42.249 22.178 1.00 16.56 108 ARG B O 1
ATOM 3342 N N . TRP B 1 110 ? 57.259 41.485 24.258 1.00 16.51 109 TRP B N 1
ATOM 3343 C CA . TRP B 1 110 ? 58.274 42.325 24.872 1.00 19.79 109 TRP B CA 1
ATOM 3344 C C . TRP B 1 110 ? 59.017 41.441 25.863 1.00 18.05 109 TRP B C 1
ATOM 3345 O O . TRP B 1 110 ? 58.437 40.983 26.844 1.00 18.39 109 TRP B O 1
ATOM 3356 N N . ASN B 1 111 ? 60.287 41.164 25.579 1.00 19.56 110 ASN B N 1
ATOM 3357 C CA . ASN B 1 111 ? 61.113 40.323 26.455 1.00 22.54 110 ASN B CA 1
ATOM 3358 C C . ASN B 1 111 ? 60.427 39.017 26.863 1.00 23.87 110 ASN B C 1
ATOM 3359 O O . ASN B 1 111 ? 60.414 38.648 28.035 1.00 25.10 110 ASN B O 1
ATOM 3364 N N . GLY B 1 112 ? 59.855 38.320 25.893 1.00 18.92 111 GLY B N 1
ATOM 3365 C CA . GLY B 1 112 ? 59.245 37.029 26.156 1.00 21.87 111 GLY B CA 1
ATOM 3366 C C . GLY B 1 112 ? 57.776 37.073 26.543 1.00 21.06 111 GLY B C 1
ATOM 3367 O O . GLY B 1 112 ? 57.110 36.034 26.563 1.00 24.01 111 GLY B O 1
ATOM 3368 N N . GLY B 1 113 ? 57.259 38.259 26.850 1.00 20.43 112 GLY B N 1
ATOM 3369 C CA . GLY B 1 113 ? 55.850 38.383 27.214 1.00 17.33 112 GLY B CA 1
ATOM 3370 C C . GLY B 1 113 ? 54.972 38.802 26.047 1.00 18.36 112 GLY B C 1
ATOM 3371 O O . GLY B 1 113 ? 55.303 39.736 25.330 1.00 19.78 112 GLY B O 1
ATOM 3372 N N . ILE B 1 114 ? 53.837 38.130 25.860 1.00 18.97 113 ILE B N 1
ATOM 3373 C CA . ILE B 1 114 ? 52.956 38.451 24.732 1.00 19.68 113 ILE B CA 1
ATOM 3374 C C . ILE B 1 114 ? 52.064 39.655 25.019 1.00 19.12 113 ILE B C 1
ATOM 3375 O O . ILE B 1 114 ? 51.402 39.708 26.045 1.00 19.86 113 ILE B O 1
ATOM 3380 N N . ILE B 1 115 ? 52.054 40.623 24.107 1.00 17.64 114 ILE B N 1
ATOM 3381 C CA . ILE B 1 115 ? 51.216 41.805 24.270 1.00 17.62 114 ILE B CA 1
ATOM 3382 C C . ILE B 1 115 ? 49.760 41.388 24.494 1.00 17.35 114 ILE B C 1
ATOM 3383 O O . ILE B 1 115 ? 49.186 40.689 23.676 1.00 18.09 114 ILE B O 1
ATOM 3388 N N . GLY B 1 116 ? 49.189 41.802 25.616 1.00 14.90 115 GLY B N 1
ATOM 3389 C CA . GLY B 1 116 ? 47.792 41.539 25.924 1.00 20.66 115 GLY B CA 1
ATOM 3390 C C . GLY B 1 116 ? 47.507 40.117 26.376 1.00 20.49 115 GLY B C 1
ATOM 3391 O O . GLY B 1 116 ? 46.351 39.747 26.600 1.00 22.16 115 GLY B O 1
ATOM 3392 N N . GLN B 1 117 ? 48.553 39.309 26.495 1.00 18.99 116 GLN B N 1
ATOM 3393 C CA . GLN B 1 117 ? 48.386 37.901 26.850 1.00 20.87 116 GLN B CA 1
ATOM 3394 C C . GLN B 1 117 ? 49.464 37.456 27.848 1.00 18.13 116 GLN B C 1
ATOM 3395 O O . GLN B 1 117 ? 50.085 36.397 27.703 1.00 20.07 116 GLN B O 1
ATOM 3401 N N . GLY B 1 118 ? 49.678 38.276 28.871 1.00 20.89 117 GLY B N 1
ATOM 3402 C CA . GLY B 1 118 ? 50.662 37.955 29.894 1.00 25.67 117 GLY B CA 1
ATOM 3403 C C . GLY B 1 118 ? 51.837 38.916 29.914 1.00 24.96 117 GLY B C 1
ATOM 3404 O O . GLY B 1 118 ? 52.443 39.130 30.963 1.00 24.79 117 GLY B O 1
ATOM 3405 N N . GLY B 1 119 ? 52.165 39.489 28.756 1.00 22.59 118 GLY B N 1
ATOM 3406 C CA . GLY B 1 119 ? 53.221 40.491 28.661 1.00 19.73 118 GLY B CA 1
ATOM 3407 C C . GLY B 1 119 ? 52.623 41.878 28.836 1.00 26.97 118 GLY B C 1
ATOM 3408 O O . GLY B 1 119 ? 51.708 42.050 29.638 1.00 26.24 118 GLY B O 1
ATOM 3409 N N . PRO B 1 120 ? 53.122 42.870 28.079 1.00 23.34 119 PRO B N 1
ATOM 3410 C CA . PRO B 1 120 ? 52.577 44.233 28.160 1.00 18.79 119 PRO B CA 1
ATOM 3411 C C . PRO B 1 120 ? 51.061 44.244 27.997 1.00 23.37 119 PRO B C 1
ATOM 3412 O O . PRO B 1 120 ? 50.517 43.355 27.343 1.00 20.80 119 PRO B O 1
ATOM 3416 N N . THR B 1 121 ? 50.392 45.227 28.590 1.00 18.05 120 THR B N 1
ATOM 3417 C CA . THR B 1 121 ? 48.950 45.379 28.422 1.00 22.59 120 THR B CA 1
ATOM 3418 C C . THR B 1 121 ? 48.708 46.044 27.078 1.00 22.41 120 THR B C 1
ATOM 3419 O O . THR B 1 121 ? 49.637 46.621 26.505 1.00 20.94 120 THR B O 1
ATOM 3423 N N . ASN B 1 122 ? 47.471 45.974 26.577 1.00 21.37 121 ASN B N 1
ATOM 3424 C CA . ASN B 1 122 ? 47.140 46.655 25.328 1.00 21.82 121 ASN B CA 1
ATOM 3425 C C . ASN B 1 122 ? 47.510 48.132 25.419 1.00 21.20 121 ASN B C 1
ATOM 3426 O O . ASN B 1 122 ? 48.019 48.711 24.457 1.00 20.10 121 ASN B O 1
ATOM 3431 N N . ALA B 1 123 ? 47.245 48.746 26.572 1.00 18.12 122 ALA B N 1
ATOM 3432 C CA . ALA B 1 123 ? 47.514 50.176 26.739 1.00 20.74 122 ALA B CA 1
ATOM 3433 C C . ALA B 1 123 ? 49.006 50.509 26.621 1.00 19.94 122 ALA B C 1
ATOM 3434 O O . ALA B 1 123 ? 49.371 51.595 26.172 1.00 19.17 122 ALA B O 1
ATOM 3436 N N . GLN B 1 124 ? 49.871 49.593 27.046 1.00 18.07 123 GLN B N 1
ATOM 3437 C CA . GLN B 1 124 ? 51.308 49.861 26.983 1.00 14.89 123 GLN B CA 1
ATOM 3438 C C . GLN B 1 124 ? 51.800 49.812 25.521 1.00 18.73 123 GLN B C 1
ATOM 3439 O O . GLN B 1 124 ? 52.792 50.440 25.158 1.00 21.75 123 GLN B O 1
ATOM 3445 N N . PHE B 1 125 ? 51.073 49.077 24.687 1.00 17.32 124 PHE B N 1
ATOM 3446 C CA . PHE B 1 125 ? 51.403 48.942 23.272 1.00 14.78 124 PHE B CA 1
ATOM 3447 C C . PHE B 1 125 ? 50.747 50.043 22.454 1.00 19.44 124 PHE B C 1
ATOM 3448 O O . PHE B 1 125 ? 51.377 50.604 21.562 1.00 19.42 124 PHE B O 1
ATOM 3456 N N . THR B 1 126 ? 49.489 50.372 22.758 1.00 16.10 125 THR B N 1
ATOM 3457 C CA . THR B 1 126 ? 48.798 51.417 22.003 1.00 17.47 125 THR B CA 1
ATOM 3458 C C . THR B 1 126 ? 49.451 52.768 22.281 1.00 19.84 125 THR B C 1
ATOM 3459 O O . THR B 1 126 ? 49.494 53.637 21.407 1.00 22.25 125 THR B O 1
ATOM 3463 N N . SER B 1 127 ? 49.947 52.938 23.504 1.00 19.81 126 SER B N 1
ATOM 3464 C CA . SER B 1 127 ? 50.735 54.111 23.872 1.00 22.39 126 SER B CA 1
ATOM 3465 C C . SER B 1 127 ? 51.924 54.330 22.919 1.00 18.31 126 SER B C 1
ATOM 3466 O O . SER B 1 127 ? 52.246 55.458 22.555 1.00 21.21 126 SER B O 1
ATOM 3469 N N . LEU B 1 128 ? 52.575 53.250 22.511 1.00 17.14 127 LEU B N 1
ATOM 3470 C CA . LEU B 1 128 ? 53.676 53.365 21.558 1.00 19.21 127 LEU B CA 1
ATOM 3471 C C . LEU B 1 128 ? 53.140 53.889 20.229 1.00 22.30 127 LEU B C 1
ATOM 3472 O O . LEU B 1 128 ? 53.652 54.856 19.661 1.00 17.36 127 LEU B O 1
ATOM 3477 N N . TRP B 1 129 ? 52.085 53.253 19.737 1.00 21.92 128 TRP B N 1
ATOM 3478 C CA . TRP B 1 129 ? 51.545 53.621 18.440 1.00 17.86 128 TRP B CA 1
ATOM 3479 C C . TRP B 1 129 ? 50.860 54.981 18.429 1.00 19.06 128 TRP B C 1
ATOM 3480 O O . TRP B 1 129 ? 50.909 55.683 17.427 1.00 16.59 128 TRP B O 1
ATOM 3491 N N . SER B 1 130 ? 50.251 55.362 19.547 1.00 15.10 129 SER B N 1
ATOM 3492 C CA . SER B 1 130 ? 49.605 56.670 19.637 1.00 20.36 129 SER B CA 1
ATOM 3493 C C . SER B 1 130 ? 50.655 57.772 19.429 1.00 21.17 129 SER B C 1
ATOM 3494 O O . SER B 1 130 ? 50.425 58.764 18.722 1.00 18.85 129 SER B O 1
ATOM 3497 N N . GLN B 1 131 ? 51.828 57.579 20.026 1.00 17.60 130 GLN B N 1
ATOM 3498 C CA . GLN B 1 131 ? 52.886 58.572 19.920 1.00 20.16 130 GLN B CA 1
ATOM 3499 C C . GLN B 1 131 ? 53.443 58.647 18.509 1.00 16.64 130 GLN B C 1
ATOM 3500 O O . GLN B 1 131 ? 53.661 59.734 17.978 1.00 19.33 130 GLN B O 1
ATOM 3506 N N . LEU B 1 132 ? 53.658 57.490 17.889 1.00 18.51 131 LEU B N 1
ATOM 3507 C CA . LEU B 1 132 ? 54.146 57.459 16.517 1.00 19.10 131 LEU B CA 1
ATOM 3508 C C . LEU B 1 132 ? 53.131 58.095 15.570 1.00 20.70 131 LEU B C 1
ATOM 3509 O O . LEU B 1 132 ? 53.491 58.856 14.674 1.00 21.22 131 LEU B O 1
ATOM 3514 N N . ALA B 1 133 ? 51.858 57.787 15.782 1.00 13.98 132 ALA B N 1
ATOM 3515 C CA . ALA B 1 133 ? 50.799 58.352 14.962 1.00 19.17 132 ALA B CA 1
ATOM 3516 C C . ALA B 1 133 ? 50.760 59.871 15.090 1.00 17.83 132 ALA B C 1
ATOM 3517 O O . ALA B 1 133 ? 50.631 60.581 14.096 1.00 23.16 132 ALA B O 1
ATOM 3519 N N . SER B 1 134 ? 50.852 60.366 16.319 1.00 21.32 133 SER B N 1
ATOM 3520 C CA . SER B 1 134 ? 50.871 61.806 16.556 1.00 23.63 133 SER B CA 1
ATOM 3521 C C . SER B 1 134 ? 52.058 62.475 15.860 1.00 23.82 133 SER B C 1
ATOM 3522 O O . SER B 1 134 ? 51.919 63.540 15.259 1.00 27.35 133 SER B O 1
ATOM 3525 N N . LYS B 1 135 ? 53.224 61.845 15.932 1.00 22.17 134 LYS B N 1
ATOM 3526 C CA . LYS B 1 135 ? 54.405 62.381 15.264 1.00 22.16 134 LYS B CA 1
ATOM 3527 C C . LYS B 1 135 ? 54.199 62.447 13.759 1.00 24.61 134 LYS B C 1
ATOM 3528 O O . LYS B 1 135 ? 54.554 63.432 13.131 1.00 22.91 134 LYS B O 1
ATOM 3534 N N . TYR B 1 136 ? 53.604 61.400 13.191 1.00 18.29 135 TYR B N 1
ATOM 3535 C CA . TYR B 1 136 ? 53.549 61.248 11.742 1.00 18.91 135 TYR B CA 1
ATOM 3536 C C . TYR B 1 136 ? 52.194 61.582 11.121 1.00 21.31 135 TYR B C 1
ATOM 3537 O O . TYR B 1 136 ? 51.981 61.376 9.923 1.00 20.76 135 TYR B O 1
ATOM 3546 N N . ALA B 1 137 ? 51.293 62.127 11.924 1.00 20.49 136 ALA B N 1
ATOM 3547 C CA . ALA B 1 137 ? 49.918 62.354 11.477 1.00 21.46 136 ALA B CA 1
ATOM 3548 C C . ALA B 1 137 ? 49.824 63.125 10.159 1.00 25.05 136 ALA B C 1
ATOM 3549 O O . ALA B 1 137 ? 48.975 62.833 9.322 1.00 24.47 136 ALA B O 1
ATOM 3551 N N . SER B 1 138 ? 50.705 64.098 9.967 1.00 26.68 137 SER B N 1
ATOM 3552 C CA . SER B 1 138 ? 50.618 64.968 8.799 1.00 26.73 137 SER B CA 1
ATOM 3553 C C . SER B 1 138 ? 51.332 64.403 7.576 1.00 28.17 137 SER B C 1
ATOM 3554 O O . SER B 1 138 ? 51.287 65.003 6.508 1.00 27.40 137 SER B O 1
ATOM 3557 N N . GLN B 1 139 ? 51.980 63.249 7.723 1.00 24.89 138 GLN B N 1
ATOM 3558 C CA . GLN B 1 139 ? 52.731 62.662 6.615 1.00 21.15 138 GLN B CA 1
ATOM 3559 C C . GLN B 1 139 ? 52.039 61.413 6.079 1.00 25.44 138 GLN B C 1
ATOM 3560 O O . GLN B 1 139 ? 52.167 60.322 6.637 1.00 22.99 138 GLN B O 1
ATOM 3566 N N . SER B 1 140 ? 51.306 61.578 4.983 1.00 23.14 139 SER B N 1
ATOM 3567 C CA . SER B 1 140 ? 50.438 60.522 4.484 1.00 20.72 139 SER B CA 1
ATOM 3568 C C . SER B 1 140 ? 51.178 59.329 3.875 1.00 21.93 139 SER B C 1
ATOM 3569 O O . SER B 1 140 ? 50.564 58.304 3.588 1.00 21.20 139 SER B O 1
ATOM 3572 N N . ARG B 1 141 ? 52.487 59.442 3.678 1.00 17.61 140 ARG B N 1
ATOM 3573 C CA . ARG B 1 141 ? 53.225 58.335 3.069 1.00 18.80 140 ARG B CA 1
ATOM 3574 C C . ARG B 1 141 ? 53.948 57.462 4.099 1.00 18.39 140 ARG B C 1
ATOM 3575 O O . ARG B 1 141 ? 54.689 56.543 3.752 1.00 22.65 140 ARG B O 1
ATOM 3583 N N . VAL B 1 142 ? 53.731 57.756 5.369 1.00 16.38 141 VAL B N 1
ATOM 3584 C CA . VAL B 1 142 ? 54.162 56.865 6.430 1.00 16.39 141 VAL B CA 1
ATOM 3585 C C . VAL B 1 142 ? 53.114 55.764 6.570 1.00 20.29 141 VAL B C 1
ATOM 3586 O O . VAL B 1 142 ? 51.911 56.029 6.646 1.00 23.16 141 VAL B O 1
ATOM 3590 N N . TRP B 1 143 ? 53.578 54.527 6.585 1.00 19.93 142 TRP B N 1
ATOM 3591 C CA . TRP B 1 143 ? 52.710 53.360 6.611 1.00 15.52 142 TRP B CA 1
ATOM 3592 C C . TRP B 1 143 ? 52.933 52.720 7.977 1.00 19.14 142 TRP B C 1
ATOM 3593 O O . TRP B 1 143 ? 54.085 52.485 8.364 1.00 16.90 142 TRP B O 1
ATOM 3604 N N . PHE B 1 144 ? 51.857 52.466 8.723 1.00 17.38 143 PHE B N 1
ATOM 3605 C CA . PHE B 1 144 ? 51.997 51.968 10.103 1.00 17.59 143 PHE B CA 1
ATOM 3606 C C . PHE B 1 144 ? 52.044 50.433 10.187 1.00 19.17 143 PHE B C 1
ATOM 3607 O O . PHE B 1 144 ? 51.013 49.774 10.087 1.00 18.30 143 PHE B O 1
ATOM 3615 N N . GLY B 1 145 ? 53.249 49.884 10.363 1.00 15.37 144 GLY B N 1
ATOM 3616 C CA . GLY B 1 145 ? 53.472 48.445 10.407 1.00 15.27 144 GLY B CA 1
ATOM 3617 C C . GLY B 1 145 ? 53.369 47.926 11.824 1.00 20.06 144 GLY B C 1
ATOM 3618 O O . GLY B 1 145 ? 54.373 47.751 12.540 1.00 19.63 144 GLY B O 1
ATOM 3619 N N . ILE B 1 146 ? 52.133 47.678 12.233 1.00 15.32 145 ILE B N 1
ATOM 3620 C CA . ILE B 1 146 ? 51.789 47.443 13.631 1.00 15.41 145 ILE B CA 1
ATOM 3621 C C . ILE B 1 146 ? 52.719 46.491 14.378 1.00 15.60 145 ILE B C 1
ATOM 3622 O O . ILE B 1 146 ? 53.135 46.768 15.507 1.00 16.67 145 ILE B O 1
ATOM 3627 N N . MET B 1 147 ? 53.053 45.370 13.752 1.00 16.73 146 MET B N 1
ATOM 3628 C CA . MET B 1 147 ? 53.869 44.361 14.424 1.00 18.38 146 MET B CA 1
ATOM 3629 C C . MET B 1 147 ? 54.463 43.347 13.455 1.00 20.74 146 MET B C 1
ATOM 3630 O O . MET B 1 147 ? 53.790 42.848 12.554 1.00 15.41 146 MET B O 1
ATOM 3635 N N . ASN B 1 148 ? 55.738 43.040 13.658 1.00 17.71 147 ASN B N 1
ATOM 3636 C CA . ASN B 1 148 ? 56.415 42.051 12.846 1.00 17.31 147 ASN B CA 1
ATOM 3637 C C . ASN B 1 148 ? 56.174 40.652 13.406 1.00 18.52 147 ASN B C 1
ATOM 3638 O O . ASN B 1 148 ? 56.441 40.382 14.578 1.00 18.69 147 ASN B O 1
ATOM 3643 N N . GLU B 1 149 ? 55.641 39.775 12.565 1.00 15.62 148 GLU B N 1
ATOM 3644 C CA . GLU B 1 149 ? 55.588 38.331 12.844 1.00 16.89 148 GLU B CA 1
ATOM 3645 C C . GLU B 1 149 ? 55.064 37.856 14.208 1.00 17.54 148 GLU B C 1
ATOM 3646 O O . GLU B 1 149 ? 55.757 37.128 14.930 1.00 16.68 148 GLU B O 1
ATOM 3652 N N . PRO B 1 150 ? 53.812 38.218 14.541 1.00 16.84 149 PRO B N 1
ATOM 3653 C CA . PRO B 1 150 ? 53.192 37.543 15.680 1.00 15.84 149 PRO B CA 1
ATOM 3654 C C . PRO B 1 150 ? 53.232 36.048 15.437 1.00 17.54 149 PRO B C 1
ATOM 3655 O O . PRO B 1 150 ? 53.122 35.615 14.288 1.00 16.99 149 PRO B O 1
ATOM 3659 N N . HIS B 1 151 ? 53.405 35.277 16.503 1.00 13.17 150 HIS B N 1
ATOM 3660 C CA . HIS B 1 151 ? 53.421 33.826 16.412 1.00 17.04 150 HIS B CA 1
ATOM 3661 C C . HIS B 1 151 ? 53.041 33.217 17.749 1.00 15.99 150 HIS B C 1
ATOM 3662 O O . HIS B 1 151 ? 53.356 33.774 18.805 1.00 17.96 150 HIS B O 1
ATOM 3669 N N . ASP B 1 152 ? 52.360 32.076 17.695 1.00 19.02 151 ASP B N 1
ATOM 3670 C CA . ASP B 1 152 ? 51.935 31.379 18.895 1.00 19.64 151 ASP B CA 1
ATOM 3671 C C . ASP B 1 152 ? 51.211 32.312 19.861 1.00 21.33 151 ASP B C 1
ATOM 3672 O O . ASP B 1 152 ? 51.453 32.272 21.069 1.00 24.50 151 ASP B O 1
ATOM 3677 N N . VAL B 1 153 ? 50.340 33.170 19.335 1.00 17.29 152 VAL B N 1
ATOM 3678 C CA . VAL B 1 153 ? 49.467 33.972 20.197 1.00 16.06 152 VAL B CA 1
ATOM 3679 C C . VAL B 1 153 ? 48.000 33.557 20.001 1.00 21.10 152 VAL B C 1
ATOM 3680 O O . VAL B 1 153 ? 47.678 32.855 19.047 1.00 20.57 152 VAL B O 1
ATOM 3684 N N . ASN B 1 154 ? 47.128 33.968 20.922 1.00 21.56 153 ASN B N 1
ATOM 3685 C CA . ASN B 1 154 ? 45.685 33.791 20.749 1.00 21.24 153 ASN B CA 1
ATOM 3686 C C . ASN B 1 154 ? 45.225 34.799 19.703 1.00 18.62 153 ASN B C 1
ATOM 3687 O O . ASN B 1 154 ? 45.286 36.014 19.930 1.00 16.78 153 ASN B O 1
ATOM 3692 N N . ILE B 1 155 ? 44.787 34.308 18.549 1.00 18.87 154 ILE B N 1
ATOM 3693 C CA . ILE B 1 155 ? 44.452 35.206 17.451 1.00 17.17 154 ILE B CA 1
ATOM 3694 C C . ILE B 1 155 ? 43.256 36.106 17.752 1.00 21.27 154 ILE B C 1
ATOM 3695 O O . ILE B 1 155 ? 43.174 37.225 17.239 1.00 20.17 154 ILE B O 1
ATOM 3700 N N . ASN B 1 156 ? 42.331 35.632 18.582 1.00 17.76 155 ASN B N 1
ATOM 3701 C CA . ASN B 1 156 ? 41.158 36.440 18.911 1.00 20.02 155 ASN B CA 1
ATOM 3702 C C . ASN B 1 156 ? 41.582 37.632 19.763 1.00 19.50 155 ASN B C 1
ATOM 3703 O O . ASN B 1 156 ? 41.206 38.772 19.507 1.00 18.05 155 ASN B O 1
ATOM 3708 N N . THR B 1 157 ? 42.380 37.358 20.781 1.00 17.84 156 THR B N 1
ATOM 3709 C CA . THR B 1 157 ? 42.872 38.421 21.643 1.00 19.20 156 THR B CA 1
ATOM 3710 C C . THR B 1 157 ? 43.779 39.380 20.870 1.00 18.78 156 THR B C 1
ATOM 3711 O O . THR B 1 157 ? 43.668 40.600 21.026 1.00 16.52 156 THR B O 1
ATOM 3715 N N . TRP B 1 158 ? 44.651 38.830 20.024 1.00 16.46 157 TRP B N 1
ATOM 3716 C CA . TRP B 1 158 ? 45.513 39.662 19.167 1.00 18.07 157 TRP B CA 1
ATOM 3717 C C . TRP B 1 158 ? 44.713 40.619 18.264 1.00 19.53 157 TRP B C 1
ATOM 3718 O O . TRP B 1 158 ? 45.027 41.806 18.168 1.00 20.06 157 TRP B O 1
ATOM 3729 N N . ALA B 1 159 ? 43.677 40.114 17.599 1.00 19.49 158 ALA B N 1
ATOM 3730 C CA . ALA B 1 159 ? 42.836 40.974 16.755 1.00 17.86 158 ALA B CA 1
ATOM 3731 C C . ALA B 1 159 ? 42.244 42.159 17.519 1.00 18.82 158 ALA B C 1
ATOM 3732 O O . ALA B 1 159 ? 42.142 43.258 16.982 1.00 18.49 158 ALA B O 1
ATOM 3734 N N . ALA B 1 160 ? 41.840 41.927 18.765 1.00 19.11 159 ALA B N 1
ATOM 3735 C CA . ALA B 1 160 ? 41.352 42.997 19.634 1.00 17.40 159 ALA B CA 1
ATOM 3736 C C . ALA B 1 160 ? 42.455 44.024 19.887 1.00 15.79 159 ALA B C 1
ATOM 3737 O O . ALA B 1 160 ? 42.228 45.232 19.803 1.00 17.33 159 ALA B O 1
ATOM 3739 N N . THR B 1 161 ? 43.649 43.529 20.200 1.00 18.14 160 THR B N 1
ATOM 3740 C CA . THR B 1 161 ? 44.815 44.393 20.400 1.00 17.47 160 THR B CA 1
ATOM 3741 C C . THR B 1 161 ? 45.057 45.227 19.154 1.00 14.19 160 THR B C 1
ATOM 3742 O O . THR B 1 161 ? 45.245 46.449 19.227 1.00 16.61 160 THR B O 1
ATOM 3746 N N . VAL B 1 162 ? 45.042 44.568 17.999 1.00 14.43 161 VAL B N 1
ATOM 3747 C CA . VAL B 1 162 ? 45.236 45.273 16.732 1.00 13.79 161 VAL B CA 1
ATOM 3748 C C . VAL B 1 162 ? 44.182 46.360 16.528 1.00 17.04 161 VAL B C 1
ATOM 3749 O O . VAL B 1 162 ? 44.510 47.469 16.088 1.00 13.24 161 VAL B O 1
ATOM 3753 N N . GLN B 1 163 ? 42.923 46.040 16.844 1.00 17.44 162 GLN B N 1
ATOM 3754 C CA . GLN B 1 163 ? 41.838 47.021 16.763 1.00 15.65 162 GLN B CA 1
ATOM 3755 C C . GLN B 1 163 ? 42.107 48.237 17.657 1.00 17.02 162 GLN B C 1
ATOM 3756 O O . GLN B 1 163 ? 41.916 49.379 17.245 1.00 16.45 162 GLN B O 1
ATOM 3762 N N . GLU B 1 164 ? 42.539 47.990 18.890 1.00 15.78 163 GLU B N 1
ATOM 3763 C CA . GLU B 1 164 ? 42.876 49.088 19.796 1.00 20.22 163 GLU B CA 1
ATOM 3764 C C . GLU B 1 164 ? 43.995 49.974 19.209 1.00 19.11 163 GLU B C 1
ATOM 3765 O O . GLU B 1 164 ? 43.974 51.196 19.350 1.00 17.60 163 GLU B O 1
ATOM 3771 N N . VAL B 1 165 ? 44.971 49.359 18.550 1.00 16.89 164 VAL B N 1
ATOM 3772 C CA . VAL B 1 165 ? 46.039 50.134 17.917 1.00 15.99 164 VAL B CA 1
ATOM 3773 C C . VAL B 1 165 ? 45.515 50.986 16.762 1.00 15.55 164 VAL B C 1
ATOM 3774 O O . VAL B 1 165 ? 45.790 52.186 16.690 1.00 15.90 164 VAL B O 1
ATOM 3778 N N . VAL B 1 166 ? 44.738 50.378 15.872 1.00 17.12 165 VAL B N 1
ATOM 3779 C CA . VAL B 1 166 ? 44.151 51.131 14.767 1.00 19.26 165 VAL B CA 1
ATOM 3780 C C . VAL B 1 166 ? 43.346 52.329 15.288 1.00 17.95 165 VAL B C 1
ATOM 3781 O O . VAL B 1 166 ? 43.450 53.441 14.767 1.00 18.96 165 VAL B O 1
ATOM 3785 N N . THR B 1 167 ? 42.555 52.108 16.330 1.00 19.52 166 THR B N 1
ATOM 3786 C CA . THR B 1 167 ? 41.777 53.203 16.907 1.00 25.15 166 THR B CA 1
ATOM 3787 C C . THR B 1 167 ? 42.697 54.301 17.439 1.00 17.93 166 THR B C 1
ATOM 3788 O O . THR B 1 167 ? 42.433 55.488 17.263 1.00 19.40 166 THR B O 1
ATOM 3792 N N . ALA B 1 168 ? 43.786 53.903 18.086 1.00 18.37 167 ALA B N 1
ATOM 3793 C CA . ALA B 1 168 ? 44.714 54.885 18.635 1.00 23.72 167 ALA B CA 1
ATOM 3794 C C . ALA B 1 168 ? 45.359 55.708 17.524 1.00 20.58 167 ALA B C 1
ATOM 3795 O O . ALA B 1 168 ? 45.512 56.928 17.638 1.00 18.71 167 ALA B O 1
ATOM 3797 N N . ILE B 1 169 ? 45.721 55.041 16.436 1.00 18.45 168 ILE B N 1
ATOM 3798 C CA . ILE B 1 169 ? 46.414 55.711 15.346 1.00 16.92 168 ILE B CA 1
ATOM 3799 C C . ILE B 1 169 ? 45.501 56.753 14.693 1.00 19.03 168 ILE B C 1
ATOM 3800 O O . ILE B 1 169 ? 45.913 57.878 14.427 1.00 22.87 168 ILE B O 1
ATOM 3805 N N . ARG B 1 170 ? 44.254 56.372 14.451 1.00 17.62 169 ARG B N 1
ATOM 3806 C CA . ARG B 1 170 ? 43.284 57.267 13.832 1.00 22.36 169 ARG B CA 1
ATOM 3807 C C . ARG B 1 170 ? 42.919 58.438 14.743 1.00 23.16 169 ARG B C 1
ATOM 3808 O O . ARG B 1 170 ? 42.845 59.579 14.285 1.00 22.42 169 ARG B O 1
ATOM 3816 N N . ASN B 1 171 ? 42.690 58.148 16.024 1.00 19.37 170 ASN B N 1
ATOM 3817 C CA . ASN B 1 171 ? 42.358 59.180 17.005 1.00 25.79 170 ASN B CA 1
ATOM 3818 C C . ASN B 1 171 ? 43.486 60.189 17.225 1.00 27.32 170 ASN B C 1
ATOM 3819 O O . ASN B 1 171 ? 43.240 61.313 17.658 1.00 23.96 170 ASN B O 1
ATOM 3824 N N . ALA B 1 172 ? 44.720 59.789 16.931 1.00 19.69 171 ALA B N 1
ATOM 3825 C CA . ALA B 1 172 ? 45.863 60.685 17.097 1.00 20.59 171 ALA B CA 1
ATOM 3826 C C . ALA B 1 172 ? 46.001 61.634 15.911 1.00 28.21 171 ALA B C 1
ATOM 3827 O O . ALA B 1 172 ? 46.880 62.496 15.890 1.00 27.35 171 ALA B O 1
ATOM 3829 N N . GLY B 1 173 ? 45.143 61.461 14.911 1.00 24.43 172 GLY B N 1
ATOM 3830 C CA . GLY B 1 173 ? 45.153 62.339 13.755 1.00 21.09 172 GLY B CA 1
ATOM 3831 C C . GLY B 1 173 ? 45.749 61.728 12.497 1.00 21.71 172 GLY B C 1
ATOM 3832 O O . GLY B 1 173 ? 45.713 62.354 11.437 1.00 23.30 172 GLY B O 1
ATOM 3833 N N . ALA B 1 174 ? 46.293 60.514 12.595 1.00 24.44 173 ALA B N 1
ATOM 3834 C CA . ALA B 1 174 ? 46.832 59.847 11.407 1.00 18.62 173 ALA B CA 1
ATOM 3835 C C . ALA B 1 174 ? 45.710 59.149 10.631 1.00 24.00 173 ALA B C 1
ATOM 3836 O O . ALA B 1 174 ? 45.558 57.922 10.681 1.00 19.52 173 ALA B O 1
ATOM 3838 N N . THR B 1 175 ? 44.936 59.942 9.896 1.00 19.89 174 THR B N 1
ATOM 3839 C CA . THR B 1 175 ? 43.701 59.456 9.297 1.00 25.97 174 THR B CA 1
ATOM 3840 C C . THR B 1 175 ? 43.845 59.112 7.817 1.00 24.68 174 THR B C 1
ATOM 3841 O O . THR B 1 175 ? 42.969 58.475 7.238 1.00 25.01 174 THR B O 1
ATOM 3845 N N . SER B 1 176 ? 44.946 59.529 7.201 1.00 19.75 175 SER B N 1
ATOM 3846 C CA . SER B 1 176 ? 45.115 59.315 5.770 1.00 23.45 175 SER B CA 1
ATOM 3847 C C . SER B 1 176 ? 45.977 58.091 5.447 1.00 28.91 175 SER B C 1
ATOM 3848 O O . SER B 1 176 ? 45.980 57.622 4.314 1.00 24.62 175 SER B O 1
ATOM 3851 N N . GLN B 1 177 ? 46.699 57.577 6.440 1.00 21.74 176 GLN B N 1
ATOM 3852 C CA . GLN B 1 177 ? 47.770 56.616 6.190 1.00 19.48 176 GLN B CA 1
ATOM 3853 C C . GLN B 1 177 ? 47.296 55.174 6.057 1.00 17.02 176 GLN B C 1
ATOM 3854 O O . GLN B 1 177 ? 46.275 54.797 6.613 1.00 17.82 176 GLN B O 1
ATOM 3860 N N . PHE B 1 178 ? 48.054 54.369 5.318 1.00 15.87 177 PHE B N 1
ATOM 3861 C CA . PHE B 1 178 ? 47.890 52.917 5.343 1.00 14.68 177 PHE B CA 1
ATOM 3862 C C . PHE B 1 178 ? 48.289 52.364 6.716 1.00 18.41 177 PHE B C 1
ATOM 3863 O O . PHE B 1 178 ? 49.250 52.834 7.334 1.00 19.63 177 PHE B O 1
ATOM 3871 N N . ILE B 1 179 ? 47.566 51.346 7.172 1.00 17.66 178 ILE B N 1
ATOM 3872 C CA . ILE B 1 179 ? 47.916 50.635 8.393 1.00 16.74 178 ILE B CA 1
ATOM 3873 C C . ILE B 1 179 ? 47.933 49.133 8.109 1.00 19.89 178 ILE B C 1
ATOM 3874 O O . ILE B 1 179 ? 47.018 48.617 7.485 1.00 19.88 178 ILE B O 1
ATOM 3879 N N . SER B 1 180 ? 48.985 48.441 8.550 1.00 18.62 179 SER B N 1
ATOM 3880 C CA . SER B 1 180 ? 49.105 46.993 8.375 1.00 15.89 179 SER B CA 1
ATOM 3881 C C . SER B 1 180 ? 48.319 46.225 9.427 1.00 22.59 179 SER B C 1
ATOM 3882 O O . SER B 1 180 ? 48.306 46.608 10.594 1.00 22.91 179 SER B O 1
ATOM 3885 N N . LEU B 1 181 ? 47.698 45.120 9.016 1.00 17.57 180 LEU B N 1
ATOM 3886 C CA . LEU B 1 181 ? 47.074 44.188 9.941 1.00 19.67 180 LEU B CA 1
ATOM 3887 C C . LEU B 1 181 ? 47.824 42.857 9.867 1.00 18.84 180 LEU B C 1
ATOM 3888 O O . LEU B 1 181 ? 47.631 42.093 8.923 1.00 17.78 180 LEU B O 1
ATOM 3893 N N . PRO B 1 182 ? 48.689 42.570 10.858 1.00 20.11 181 PRO B N 1
ATOM 3894 C CA . PRO B 1 182 ? 49.469 41.324 10.804 1.00 20.00 181 PRO B CA 1
ATOM 3895 C C . PRO B 1 182 ? 48.837 40.149 11.554 1.00 19.73 181 PRO B C 1
ATOM 3896 O O . PRO B 1 182 ? 48.309 40.321 12.655 1.00 18.23 181 PRO B O 1
ATOM 3900 N N . GLY B 1 183 ? 48.922 38.958 10.966 1.00 19.25 182 GLY B N 1
ATOM 3901 C CA . GLY B 1 183 ? 48.340 37.765 11.562 1.00 15.99 182 GLY B CA 1
ATOM 3902 C C . GLY B 1 183 ? 49.324 36.822 12.233 1.00 23.39 182 GLY B C 1
ATOM 3903 O O . GLY B 1 183 ? 50.513 37.129 12.379 1.00 19.24 182 GLY B O 1
ATOM 3904 N N . ASN B 1 184 ? 48.816 35.658 12.632 1.00 19.21 183 ASN B N 1
ATOM 3905 C CA . ASN B 1 184 ? 49.587 34.643 13.349 1.00 19.54 183 ASN B CA 1
ATOM 3906 C C . ASN B 1 184 ? 50.565 33.889 12.436 1.00 19.73 183 ASN B C 1
ATOM 3907 O O . ASN B 1 184 ? 50.738 34.232 11.258 1.00 17.25 183 ASN B O 1
ATOM 3912 N N . ASP B 1 185 ? 51.194 32.854 12.977 1.00 16.83 184 ASP B N 1
ATOM 3913 C CA . ASP B 1 185 ? 52.118 32.022 12.207 1.00 21.63 184 ASP B CA 1
ATOM 3914 C C . ASP B 1 185 ? 53.189 32.833 11.480 1.00 19.12 184 ASP B C 1
ATOM 3915 O O . ASP B 1 185 ? 53.459 32.616 10.293 1.00 17.83 184 ASP B O 1
ATOM 3920 N N . TRP B 1 186 ? 53.803 33.758 12.201 1.00 20.30 185 TRP B N 1
ATOM 3921 C CA . TRP B 1 186 ? 54.888 34.565 11.666 1.00 17.67 185 TRP B CA 1
ATOM 3922 C C . TRP B 1 186 ? 54.430 35.303 10.423 1.00 17.89 185 TRP B C 1
ATOM 3923 O O . TRP B 1 186 ? 55.222 35.520 9.496 1.00 15.47 185 TRP B O 1
ATOM 3934 N N . GLN B 1 187 ? 53.150 35.682 10.405 1.00 16.90 186 GLN B N 1
ATOM 3935 C CA . GLN B 1 187 ? 52.581 36.406 9.263 1.00 19.72 186 GLN B CA 1
ATOM 3936 C C . GLN B 1 187 ? 52.587 35.619 7.954 1.00 17.90 186 GLN B C 1
ATOM 3937 O O . GLN B 1 187 ? 52.401 36.194 6.878 1.00 14.35 186 GLN B O 1
ATOM 3943 N N . SER B 1 188 ? 52.784 34.310 8.025 1.00 16.17 187 SER B N 1
ATOM 3944 C CA . SER B 1 188 ? 52.849 33.531 6.792 1.00 17.18 187 SER B CA 1
ATOM 3945 C C . SER B 1 188 ? 51.610 33.666 5.901 1.00 18.50 187 SER B C 1
ATOM 3946 O O . SER B 1 188 ? 50.470 33.486 6.345 1.00 17.38 187 SER B O 1
ATOM 3949 N N . ALA B 1 189 ? 51.851 33.983 4.632 1.00 15.84 188 ALA B N 1
ATOM 3950 C CA . ALA B 1 189 ? 50.783 34.108 3.658 1.00 15.16 188 ALA B CA 1
ATOM 3951 C C . ALA B 1 189 ? 50.094 32.764 3.484 1.00 16.87 188 ALA B C 1
ATOM 3952 O O . ALA B 1 189 ? 48.912 32.710 3.161 1.00 18.21 188 ALA B O 1
ATOM 3954 N N . GLY B 1 190 ? 50.834 31.682 3.718 1.00 19.65 189 GLY B N 1
ATOM 3955 C CA . GLY B 1 190 ? 50.306 30.338 3.561 1.00 21.08 189 GLY B CA 1
ATOM 3956 C C . GLY B 1 190 ? 49.298 29.942 4.623 1.00 24.46 189 GLY B C 1
ATOM 3957 O O . GLY B 1 190 ? 48.400 29.149 4.363 1.00 23.79 189 GLY B O 1
ATOM 3958 N N . ALA B 1 191 ? 49.438 30.501 5.822 1.00 21.93 190 ALA B N 1
ATOM 3959 C CA . ALA B 1 191 ? 48.584 30.122 6.943 1.00 19.88 190 ALA B CA 1
ATOM 3960 C C . ALA B 1 191 ? 47.546 31.195 7.271 1.00 17.77 190 ALA B C 1
ATOM 3961 O O . ALA B 1 191 ? 46.717 31.017 8.159 1.00 18.69 190 ALA B O 1
ATOM 3963 N N . PHE B 1 192 ? 47.604 32.307 6.551 1.00 18.80 191 PHE B N 1
ATOM 3964 C CA . PHE B 1 192 ? 46.841 33.500 6.902 1.00 17.77 191 PHE B CA 1
ATOM 3965 C C . PHE B 1 192 ? 45.333 33.245 7.007 1.00 22.07 191 PHE B C 1
ATOM 3966 O O . PHE B 1 192 ? 44.672 33.721 7.936 1.00 20.55 191 PHE B O 1
ATOM 3974 N N . ILE B 1 193 ? 44.791 32.474 6.078 1.00 18.74 192 ILE B N 1
ATOM 3975 C CA . ILE B 1 193 ? 43.359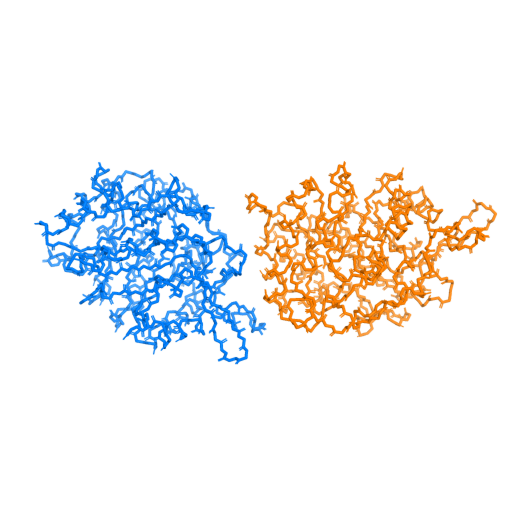 32.157 6.120 1.00 18.24 192 ILE B CA 1
ATOM 3976 C C . ILE B 1 193 ? 43.085 30.962 7.023 1.00 20.39 192 ILE B C 1
ATOM 3977 O O . ILE B 1 193 ? 42.248 31.030 7.922 1.00 22.88 192 ILE B O 1
ATOM 3982 N N . SER B 1 194 ? 43.814 29.872 6.799 1.00 17.43 193 SER B N 1
ATOM 3983 C CA . SER B 1 194 ? 43.561 28.635 7.518 1.00 19.21 193 SER B CA 1
ATOM 3984 C C . SER B 1 194 ? 43.726 28.750 9.043 1.00 25.59 193 SER B C 1
ATOM 3985 O O . SER B 1 194 ? 43.038 28.058 9.780 1.00 20.79 193 SER B O 1
ATOM 3988 N N . ASP B 1 195 ? 44.624 29.611 9.521 1.00 20.71 194 ASP B N 1
ATOM 3989 C CA . ASP B 1 195 ? 44.826 29.741 10.972 1.00 23.30 194 ASP B CA 1
ATOM 3990 C C . ASP B 1 195 ? 43.883 30.744 11.619 1.00 19.84 194 ASP B C 1
ATOM 3991 O O . ASP B 1 195 ? 43.997 31.025 12.813 1.00 20.26 194 ASP B O 1
ATOM 3996 N N . GLY B 1 196 ? 42.959 31.283 10.827 1.00 21.28 195 GLY B N 1
ATOM 3997 C CA . GLY B 1 196 ? 41.903 32.132 11.366 1.00 15.68 195 GLY B CA 1
ATOM 3998 C C . GLY B 1 196 ? 42.252 33.610 11.477 1.00 18.44 195 GLY B C 1
ATOM 3999 O O . GLY B 1 196 ? 41.433 34.402 11.917 1.00 17.21 195 GLY B O 1
ATOM 4000 N N . SER B 1 197 ? 43.473 33.979 11.093 1.00 14.80 196 SER B N 1
ATOM 4001 C CA . SER B 1 197 ? 43.912 35.374 11.148 1.00 18.59 196 SER B CA 1
ATOM 4002 C C . SER B 1 197 ? 43.119 36.266 10.198 1.00 16.63 196 SER B C 1
ATOM 4003 O O . SER B 1 197 ? 42.704 37.362 10.564 1.00 19.71 196 SER B O 1
ATOM 4006 N N . ALA B 1 198 ? 42.938 35.808 8.962 1.00 17.33 197 ALA B N 1
ATOM 4007 C CA . ALA B 1 198 ? 42.170 36.571 7.988 1.00 21.76 197 ALA B CA 1
ATOM 4008 C C . ALA B 1 198 ? 40.787 36.932 8.535 1.00 20.56 197 ALA B C 1
ATOM 4009 O O . ALA B 1 198 ? 40.377 38.091 8.478 1.00 21.46 197 ALA B O 1
ATOM 4011 N N . ALA B 1 199 ? 40.079 35.951 9.085 1.00 20.08 198 ALA B N 1
ATOM 4012 C CA . ALA B 1 199 ? 38.717 36.202 9.559 1.00 22.66 198 ALA B CA 1
ATOM 4013 C C . ALA B 1 199 ? 38.716 37.156 10.752 1.00 22.65 198 ALA B C 1
ATOM 4014 O O . ALA B 1 199 ? 37.916 38.095 10.803 1.00 19.93 198 ALA B O 1
ATOM 4016 N N . ALA B 1 200 ? 39.602 36.913 11.713 1.00 20.28 199 ALA B N 1
ATOM 4017 C CA . ALA B 1 200 ? 39.659 37.753 12.909 1.00 15.76 199 ALA B CA 1
ATOM 4018 C C . ALA B 1 200 ? 40.026 39.198 12.560 1.00 20.49 199 ALA B C 1
ATOM 4019 O O . ALA B 1 200 ? 39.404 40.146 13.054 1.00 13.14 199 ALA B O 1
ATOM 4021 N N . LEU B 1 201 ? 41.033 39.363 11.706 1.00 16.20 200 LEU B N 1
ATOM 4022 C CA . LEU B 1 201 ? 41.513 40.700 11.366 1.00 14.84 200 LEU B CA 1
ATOM 4023 C C . LEU B 1 201 ? 40.544 41.447 10.458 1.00 16.45 200 LEU B C 1
ATOM 4024 O O . LEU B 1 201 ? 40.550 42.679 10.410 1.00 17.03 200 LEU B O 1
ATOM 4029 N N . SER B 1 202 ? 39.720 40.701 9.728 1.00 16.76 201 SER B N 1
ATOM 4030 C CA . SER B 1 202 ? 38.705 41.325 8.876 1.00 19.14 201 SER B CA 1
ATOM 4031 C C . SER B 1 202 ? 37.692 42.159 9.656 1.00 19.77 201 SER B C 1
ATOM 4032 O O . SER B 1 202 ? 36.976 42.970 9.068 1.00 21.51 201 SER B O 1
ATOM 4035 N N . GLN B 1 203 ? 37.622 41.949 10.969 1.00 19.37 202 GLN B N 1
ATOM 4036 C CA . GLN B 1 203 ? 36.643 42.644 11.802 1.00 20.17 202 GLN B CA 1
ATOM 4037 C C . GLN B 1 203 ? 37.160 43.996 12.285 1.00 27.04 202 GLN B C 1
ATOM 4038 O O . GLN B 1 203 ? 36.413 44.775 12.875 1.00 23.84 202 GLN B O 1
ATOM 4044 N N . VAL B 1 204 ? 38.437 44.269 12.037 1.00 16.34 203 VAL B N 1
ATOM 4045 C CA . VAL B 1 204 ? 39.051 45.515 12.479 1.00 15.60 203 VAL B CA 1
ATOM 4046 C C . VAL B 1 204 ? 38.616 46.659 11.575 1.00 15.48 203 VAL B C 1
ATOM 4047 O O . VAL B 1 204 ? 38.635 46.530 10.344 1.00 17.03 203 VAL B O 1
ATOM 4051 N N . THR B 1 205 ? 38.225 47.778 12.175 1.00 16.04 204 THR B N 1
ATOM 4052 C CA . THR B 1 205 ? 37.754 48.918 11.404 1.00 14.83 204 THR B CA 1
ATOM 4053 C C . THR B 1 205 ? 38.311 50.235 11.913 1.00 15.29 204 THR B C 1
ATOM 4054 O O . THR B 1 205 ? 38.743 50.335 13.059 1.00 17.07 204 THR B O 1
ATOM 4058 N N . ASN B 1 206 ? 38.275 51.247 11.049 1.00 17.15 205 ASN B N 1
ATOM 4059 C CA . ASN B 1 206 ? 38.495 52.630 11.446 1.00 15.23 205 ASN B CA 1
ATOM 4060 C C . ASN B 1 206 ? 37.324 53.069 12.318 1.00 23.54 205 ASN B C 1
ATOM 4061 O O . ASN B 1 206 ? 36.261 52.448 12.282 1.00 22.23 205 ASN B O 1
ATOM 4066 N N . PRO B 1 207 ? 37.505 54.152 13.088 1.00 21.52 206 PRO B N 1
ATOM 4067 C CA . PRO B 1 207 ? 36.436 54.706 13.924 1.00 19.16 206 PRO B CA 1
ATOM 4068 C C . PRO B 1 207 ? 35.116 54.875 13.182 1.00 30.77 206 PRO B C 1
ATOM 4069 O O . PRO B 1 207 ? 34.062 54.640 13.775 1.00 27.65 206 PRO B O 1
ATOM 4073 N N . ASP B 1 208 ? 35.168 55.258 11.908 1.00 29.52 207 ASP B N 1
ATOM 4074 C CA . ASP B 1 208 ? 33.945 55.474 11.133 1.00 29.69 207 ASP B CA 1
ATOM 4075 C C . ASP B 1 208 ? 33.288 54.172 10.654 1.00 26.55 207 ASP B C 1
ATOM 4076 O O . ASP B 1 208 ? 32.303 54.199 9.923 1.00 31.24 207 ASP B O 1
ATOM 4081 N N . GLY B 1 209 ? 33.835 53.034 11.062 1.00 29.01 208 GLY B N 1
ATOM 4082 C CA . GLY B 1 209 ? 33.275 51.750 10.670 1.00 24.42 208 GLY B CA 1
ATOM 4083 C C . GLY B 1 209 ? 33.789 51.170 9.358 1.00 26.27 208 GLY B C 1
ATOM 4084 O O . GLY B 1 209 ? 33.484 50.020 9.026 1.00 28.06 208 GLY B O 1
ATOM 4085 N N . SER B 1 210 ? 34.557 51.952 8.604 1.00 28.46 209 SER B N 1
ATOM 4086 C CA . SER B 1 210 ? 35.120 51.484 7.329 1.00 29.59 209 SER B CA 1
ATOM 4087 C C . SER B 1 210 ? 36.367 50.612 7.540 1.00 22.75 209 SER B C 1
ATOM 4088 O O . SER B 1 210 ? 36.898 50.538 8.641 1.00 21.35 209 SER B O 1
ATOM 4091 N N . THR B 1 211 ? 36.823 49.942 6.484 1.00 24.33 210 THR B N 1
ATOM 4092 C CA . THR B 1 211 ? 38.105 49.236 6.535 1.00 21.79 210 THR B CA 1
ATOM 4093 C C . THR B 1 211 ? 39.101 49.923 5.604 1.00 25.63 210 THR B C 1
ATOM 4094 O O . THR B 1 211 ? 40.150 49.367 5.250 1.00 19.74 210 THR B O 1
ATOM 4098 N N . THR B 1 212 ? 38.765 51.146 5.216 1.00 21.78 211 THR B N 1
ATOM 4099 C CA . THR B 1 212 ? 39.594 51.915 4.297 1.00 22.03 211 THR B CA 1
ATOM 4100 C C . THR B 1 212 ? 41.054 52.013 4.765 1.00 19.49 211 THR B C 1
ATOM 4101 O O . THR B 1 212 ? 41.341 52.388 5.908 1.00 18.86 211 THR B O 1
ATOM 4105 N N . ASN B 1 213 ? 41.967 51.669 3.863 1.00 19.71 212 ASN B N 1
ATOM 4106 C CA . ASN B 1 213 ? 43.402 51.792 4.107 1.00 17.61 212 ASN B CA 1
ATOM 4107 C C . ASN B 1 213 ? 43.939 50.873 5.201 1.00 16.54 212 ASN B C 1
ATOM 4108 O O . ASN B 1 213 ? 45.021 51.100 5.740 1.00 24.03 212 ASN B O 1
ATOM 4113 N N . LEU B 1 214 ? 43.179 49.829 5.516 1.00 17.88 213 LEU B N 1
ATOM 4114 C CA . LEU B 1 214 ? 43.636 48.808 6.444 1.00 18.67 213 LEU B CA 1
ATOM 4115 C C . LEU B 1 214 ? 43.993 47.608 5.591 1.00 14.80 213 LEU B C 1
ATOM 4116 O O . LEU B 1 214 ? 43.130 46.958 5.014 1.00 16.83 213 LEU B O 1
ATOM 4121 N N . ILE B 1 215 ? 45.286 47.331 5.516 1.00 16.04 214 ILE B N 1
ATOM 4122 C CA . ILE B 1 215 ? 45.816 46.392 4.553 1.00 14.05 214 ILE B CA 1
ATOM 4123 C C . ILE B 1 215 ? 46.363 45.173 5.278 1.00 18.12 214 ILE B C 1
ATOM 4124 O O . ILE B 1 215 ? 47.111 45.309 6.251 1.00 16.57 214 ILE B O 1
ATOM 4129 N N . PHE B 1 216 ? 45.999 43.980 4.816 1.00 14.90 215 PHE B N 1
ATOM 4130 C CA . PHE B 1 216 ? 46.532 42.767 5.428 1.00 15.32 215 PHE B CA 1
ATOM 4131 C C . PHE B 1 216 ? 48.023 42.655 5.104 1.00 17.72 215 PHE B C 1
ATOM 4132 O O . PHE B 1 216 ? 48.443 42.858 3.978 1.00 18.45 215 PHE B O 1
ATOM 4140 N N . ASP B 1 217 ? 48.821 42.348 6.114 1.00 16.86 216 ASP B N 1
ATOM 4141 C CA . ASP B 1 217 ? 50.276 42.354 5.978 1.00 18.36 216 ASP B CA 1
ATOM 4142 C C . ASP B 1 217 ? 50.772 40.913 6.107 1.00 18.10 216 ASP B C 1
ATOM 4143 O O . ASP B 1 217 ? 50.670 40.320 7.181 1.00 13.86 216 ASP B O 1
ATOM 4148 N N . VAL B 1 218 ? 51.288 40.342 5.018 1.00 15.34 217 VAL B N 1
ATOM 4149 C CA . VAL B 1 218 ? 51.810 38.971 5.066 1.00 16.52 217 VAL B CA 1
ATOM 4150 C C . VAL B 1 218 ? 53.298 38.872 4.723 1.00 17.23 217 VAL B C 1
ATOM 4151 O O . VAL B 1 218 ? 53.856 39.766 4.115 1.00 13.06 217 VAL B O 1
ATOM 4155 N N . HIS B 1 219 ? 53.921 37.776 5.150 1.00 14.67 218 HIS B N 1
ATOM 4156 C CA . HIS B 1 219 ? 55.291 37.445 4.820 1.00 12.65 218 HIS B CA 1
ATOM 4157 C C . HIS B 1 219 ? 55.305 36.082 4.141 1.00 21.47 218 HIS B C 1
ATOM 4158 O O . HIS B 1 219 ? 54.435 35.257 4.390 1.00 18.45 218 HIS B O 1
ATOM 4165 N N . LYS B 1 220 ? 56.308 35.824 3.312 1.00 16.12 219 LYS B N 1
ATOM 4166 C CA . LYS B 1 220 ? 56.473 34.487 2.755 1.00 17.71 219 LYS B CA 1
ATOM 4167 C C . LYS B 1 220 ? 57.876 34.326 2.198 1.00 19.90 219 LYS B C 1
ATOM 4168 O O . LYS B 1 220 ? 58.336 35.164 1.426 1.00 19.22 219 LYS B O 1
ATOM 4174 N N . TYR B 1 221 ? 58.550 33.254 2.606 1.00 15.47 220 TYR B N 1
ATOM 4175 C CA . TYR B 1 221 ? 59.866 32.927 2.084 1.00 18.21 220 TYR B CA 1
ATOM 4176 C C . TYR B 1 221 ? 59.774 31.738 1.143 1.00 22.39 220 TYR B C 1
ATOM 4177 O O . TYR B 1 221 ? 58.714 31.128 0.998 1.00 17.24 220 TYR B O 1
ATOM 4186 N N . LEU B 1 222 ? 60.884 31.429 0.490 1.00 16.66 221 LEU B N 1
ATOM 4187 C CA . LEU B 1 222 ? 60.851 30.510 -0.642 1.00 22.82 221 LEU B CA 1
ATOM 4188 C C . LEU B 1 222 ? 61.707 29.277 -0.405 1.00 21.51 221 LEU B C 1
ATOM 4189 O O . LEU B 1 222 ? 61.823 28.426 -1.280 1.00 24.19 221 LEU B O 1
ATOM 4194 N N . ASP B 1 223 ? 62.303 29.175 0.779 1.00 20.48 222 ASP B N 1
ATOM 4195 C CA . ASP B 1 223 ? 63.077 27.983 1.101 1.00 22.76 222 ASP B CA 1
ATOM 4196 C C . ASP B 1 223 ? 62.201 26.868 1.685 1.00 23.36 222 ASP B C 1
ATOM 4197 O O . ASP B 1 223 ? 61.010 27.066 1.962 1.00 26.10 222 ASP B O 1
ATOM 4202 N N . SER B 1 224 ? 62.795 25.692 1.851 1.00 22.89 223 SER B N 1
ATOM 4203 C CA . SER B 1 224 ? 62.054 24.484 2.215 1.00 26.84 223 SER B CA 1
ATOM 4204 C C . SER B 1 224 ? 61.208 24.575 3.497 1.00 29.90 223 SER B C 1
ATOM 4205 O O . SER B 1 224 ? 60.191 23.894 3.614 1.00 28.60 223 SER B O 1
ATOM 4208 N N . ASP B 1 225 ? 61.625 25.392 4.459 1.00 26.11 224 ASP B N 1
ATOM 4209 C CA . ASP B 1 225 ? 60.866 25.518 5.705 1.00 27.00 224 ASP B CA 1
ATOM 4210 C C . ASP B 1 225 ? 60.272 26.917 5.939 1.00 25.89 224 ASP B C 1
ATOM 4211 O O . ASP B 1 225 ? 59.917 27.267 7.063 1.00 26.18 224 ASP B O 1
ATOM 4216 N N . ASN B 1 226 ? 60.178 27.710 4.882 1.00 22.47 225 ASN B N 1
ATOM 4217 C CA . ASN B 1 226 ? 59.583 29.039 4.969 1.00 20.18 225 ASN B CA 1
ATOM 4218 C C . ASN B 1 226 ? 60.235 29.931 6.024 1.00 22.73 225 ASN B C 1
ATOM 4219 O O . ASN B 1 226 ? 59.563 30.710 6.692 1.00 27.34 225 ASN B O 1
ATOM 4224 N N . SER B 1 227 ? 61.551 29.820 6.166 1.00 24.82 226 SER B N 1
ATOM 4225 C CA . SER B 1 227 ? 62.257 30.522 7.236 1.00 23.31 226 SER B CA 1
ATOM 4226 C C . SER B 1 227 ? 63.143 31.645 6.709 1.00 24.60 226 SER B C 1
ATOM 4227 O O . SER B 1 227 ? 63.597 32.499 7.473 1.00 25.51 226 SER B O 1
ATOM 4230 N N . GLY B 1 228 ? 63.407 31.624 5.406 1.00 21.69 227 GLY B N 1
ATOM 4231 C CA . GLY B 1 228 ? 64.320 32.576 4.802 1.00 20.88 227 GLY B CA 1
ATOM 4232 C C . GLY B 1 228 ? 65.746 32.455 5.319 1.00 25.35 227 GLY B C 1
ATOM 4233 O O . GLY B 1 228 ? 66.487 33.444 5.344 1.00 21.97 227 GLY B O 1
ATOM 4234 N N . THR B 1 229 ? 66.140 31.252 5.739 1.00 21.60 228 THR B N 1
ATOM 4235 C CA . THR B 1 229 ? 67.486 31.051 6.277 1.00 24.06 228 THR B CA 1
ATOM 4236 C C . THR B 1 229 ? 68.391 30.245 5.348 1.00 31.53 228 THR B C 1
ATOM 4237 O O . THR B 1 229 ? 69.586 30.102 5.613 1.00 24.98 228 THR B O 1
ATOM 4241 N N . HIS B 1 230 ? 67.825 29.707 4.276 1.00 24.85 229 HIS B N 1
ATOM 4242 C CA . HIS B 1 230 ? 68.608 28.956 3.302 1.00 28.21 229 HIS B CA 1
ATOM 4243 C C . HIS B 1 230 ? 68.750 29.760 2.023 1.00 27.25 229 HIS B C 1
ATOM 4244 O O . HIS B 1 230 ? 67.858 30.526 1.657 1.00 25.22 229 HIS B O 1
ATOM 4251 N N . ALA B 1 231 ? 69.877 29.578 1.349 1.00 22.15 230 ALA B N 1
ATOM 4252 C CA . ALA B 1 231 ? 70.130 30.235 0.074 1.00 30.28 230 ALA B CA 1
ATOM 4253 C C . ALA B 1 231 ? 69.180 29.740 -1.013 1.00 29.59 230 ALA B C 1
ATOM 4254 O O . ALA B 1 231 ? 68.633 30.543 -1.776 1.00 30.39 230 ALA B O 1
ATOM 4256 N N . GLU B 1 232 ? 68.957 28.428 -1.071 1.00 21.18 231 GLU B N 1
ATOM 4257 C CA . GLU B 1 232 ? 68.219 27.846 -2.195 1.00 22.88 231 GLU B CA 1
ATOM 4258 C C . GLU B 1 232 ? 66.712 28.042 -2.059 1.00 27.22 231 GLU B C 1
ATOM 4259 O O . GLU B 1 232 ? 66.179 28.036 -0.954 1.00 26.12 231 GLU B O 1
ATOM 4265 N N . CYS B 1 233 ? 66.031 28.243 -3.185 1.00 21.47 232 CYS B N 1
ATOM 4266 C CA . CYS B 1 233 ? 64.575 28.318 -3.176 1.00 22.83 232 CYS B CA 1
ATOM 4267 C C . CYS B 1 233 ? 63.968 27.021 -3.706 1.00 28.27 232 CYS B C 1
ATOM 4268 O O . CYS B 1 233 ? 64.554 26.345 -4.557 1.00 23.40 232 CYS B O 1
ATOM 4271 N N . THR B 1 234 ? 62.794 26.678 -3.188 1.00 23.48 233 THR B N 1
ATOM 4272 C CA . THR B 1 234 ? 62.172 25.397 -3.474 1.00 22.15 233 THR B CA 1
ATOM 4273 C C . THR B 1 234 ? 60.717 25.571 -3.890 1.00 22.98 233 THR B C 1
ATOM 4274 O O . THR B 1 234 ? 60.041 24.593 -4.193 1.00 23.59 233 THR B O 1
ATOM 4278 N N . THR B 1 235 ? 60.237 26.810 -3.913 1.00 19.69 234 THR B N 1
ATOM 4279 C CA . THR B 1 235 ? 58.839 27.069 -4.270 1.00 23.78 234 THR B CA 1
ATOM 4280 C C . THR B 1 235 ? 58.670 28.511 -4.730 1.00 24.80 234 THR B C 1
ATOM 4281 O O . THR B 1 235 ? 59.467 29.386 -4.361 1.00 22.87 234 THR B O 1
ATOM 4285 N N . ASN B 1 236 ? 57.638 28.756 -5.535 1.00 19.85 235 ASN B N 1
ATOM 4286 C CA . ASN B 1 236 ? 57.259 30.116 -5.910 1.00 18.37 235 ASN B CA 1
ATOM 4287 C C . ASN B 1 236 ? 56.026 30.587 -5.131 1.00 18.43 235 ASN B C 1
ATOM 4288 O O . ASN B 1 236 ? 55.536 31.692 -5.357 1.00 17.72 235 ASN B O 1
ATOM 4293 N N . ASN B 1 237 ? 55.536 29.737 -4.220 1.00 18.38 236 ASN B N 1
ATOM 4294 C CA . ASN B 1 237 ? 54.426 30.064 -3.310 1.00 18.40 236 ASN B CA 1
ATOM 4295 C C . ASN B 1 237 ? 53.063 30.355 -3.945 1.00 22.27 236 ASN B C 1
ATOM 4296 O O . ASN B 1 237 ? 52.148 30.811 -3.261 1.00 19.12 236 ASN B O 1
ATOM 4301 N N . ILE B 1 238 ? 52.919 30.120 -5.240 1.00 19.49 237 ILE B N 1
ATOM 4302 C CA . ILE B 1 238 ? 51.647 30.419 -5.893 1.00 19.80 237 ILE B CA 1
ATOM 4303 C C . ILE B 1 238 ? 50.500 29.479 -5.492 1.00 22.05 237 ILE B C 1
ATOM 4304 O O . ILE B 1 238 ? 49.451 29.923 -5.018 1.00 21.78 237 ILE B O 1
ATOM 4309 N N . ASP B 1 239 ? 50.692 28.182 -5.686 1.00 23.02 238 ASP B N 1
ATOM 4310 C CA . ASP B 1 239 ? 49.645 27.218 -5.366 1.00 24.17 238 ASP B CA 1
ATOM 4311 C C . ASP B 1 239 ? 49.362 27.183 -3.868 1.00 23.63 238 ASP B C 1
ATOM 4312 O O . ASP B 1 239 ? 48.215 27.115 -3.448 1.00 26.66 238 ASP B O 1
ATOM 4317 N N . GLY B 1 240 ? 50.422 27.238 -3.070 1.00 26.37 239 GLY B N 1
ATOM 4318 C CA . GLY B 1 240 ? 50.304 27.054 -1.636 1.00 31.30 239 GLY B CA 1
ATOM 4319 C C . GLY B 1 240 ? 49.872 28.283 -0.857 1.00 38.42 239 GLY B C 1
ATOM 4320 O O . GLY B 1 240 ? 49.350 28.161 0.251 1.00 42.45 239 GLY B O 1
ATOM 4321 N N . ALA B 1 241 ? 50.085 29.472 -1.413 1.00 28.74 240 ALA B N 1
ATOM 4322 C CA . ALA B 1 241 ? 49.783 30.679 -0.654 1.00 23.45 240 ALA B CA 1
ATOM 4323 C C . ALA B 1 241 ? 49.074 31.766 -1.448 1.00 21.19 240 ALA B C 1
ATOM 4324 O O . ALA B 1 241 ? 47.967 32.176 -1.097 1.00 21.81 240 ALA B O 1
ATOM 4326 N N . PHE B 1 242 ? 49.706 32.240 -2.516 1.00 19.74 241 PHE B N 1
ATOM 4327 C CA . PHE B 1 242 ? 49.237 33.475 -3.123 1.00 17.34 241 PHE B CA 1
ATOM 4328 C C . PHE B 1 242 ? 47.994 33.352 -4.014 1.00 20.61 241 PHE B C 1
ATOM 4329 O O . PHE B 1 242 ? 47.265 34.317 -4.154 1.00 18.07 241 PHE B O 1
ATOM 4337 N N . SER B 1 243 ? 47.750 32.181 -4.597 1.00 20.85 242 SER B N 1
ATOM 4338 C CA . SER B 1 243 ? 46.528 31.973 -5.385 1.00 22.42 242 SER B CA 1
ATOM 4339 C C . SER B 1 243 ? 45.294 31.937 -4.481 1.00 23.29 242 SER B C 1
ATOM 4340 O O . SER B 1 243 ? 44.370 32.725 -4.670 1.00 21.43 242 SER B O 1
ATOM 4343 N N . PRO B 1 244 ? 45.280 31.032 -3.484 1.00 24.40 243 PRO B N 1
ATOM 4344 C CA . PRO B 1 244 ? 44.155 31.006 -2.544 1.00 23.56 243 PRO B CA 1
ATOM 4345 C C . PRO B 1 244 ? 43.959 32.355 -1.863 1.00 24.10 243 PRO B C 1
ATOM 4346 O O . PRO B 1 244 ? 42.825 32.746 -1.609 1.00 20.28 243 PRO B O 1
ATOM 4350 N N . LEU B 1 245 ? 45.044 33.056 -1.559 1.00 19.07 244 LEU B N 1
ATOM 4351 C CA . LEU B 1 245 ? 44.906 34.347 -0.888 1.00 20.69 244 LEU B CA 1
ATOM 4352 C C . LEU B 1 245 ? 44.294 35.387 -1.826 1.00 16.75 244 LEU B C 1
ATOM 4353 O O . LEU B 1 245 ? 43.410 36.132 -1.430 1.00 17.54 244 LEU B O 1
ATOM 4358 N N . ALA B 1 246 ? 44.766 35.428 -3.070 1.00 20.06 245 ALA B N 1
ATOM 4359 C CA . ALA B 1 246 ? 44.214 36.358 -4.059 1.00 16.71 245 ALA B CA 1
ATOM 4360 C C . ALA B 1 246 ? 42.696 36.194 -4.183 1.00 18.25 245 ALA B C 1
ATOM 4361 O O . ALA B 1 246 ? 41.954 37.170 -4.171 1.00 17.40 245 ALA B O 1
ATOM 4363 N N . THR B 1 247 ? 42.249 34.949 -4.301 1.00 19.21 246 THR B N 1
ATOM 4364 C CA . THR B 1 247 ? 40.825 34.642 -4.421 1.00 23.52 246 THR B CA 1
ATOM 4365 C C . THR B 1 247 ? 40.060 35.178 -3.218 1.00 24.78 246 THR B C 1
ATOM 4366 O O . THR B 1 247 ? 39.034 35.857 -3.364 1.00 25.38 246 THR B O 1
ATOM 4370 N N . TRP B 1 248 ? 40.566 34.872 -2.025 1.00 20.88 247 TRP B N 1
ATOM 4371 C CA . TRP B 1 248 ? 39.943 35.340 -0.792 1.00 21.37 247 TRP B CA 1
ATOM 4372 C C . TRP B 1 248 ? 39.874 36.870 -0.723 1.00 19.09 247 TRP B C 1
ATOM 4373 O O . TRP B 1 248 ? 38.827 37.457 -0.413 1.00 20.19 247 TRP B O 1
ATOM 4384 N N . LEU B 1 249 ? 40.988 37.514 -1.017 1.00 12.54 248 LEU B N 1
ATOM 4385 C CA . LEU B 1 249 ? 41.059 38.970 -1.005 1.00 17.56 248 LEU B CA 1
ATOM 4386 C C . LEU B 1 249 ? 40.070 39.577 -1.980 1.00 20.02 248 LEU B C 1
ATOM 4387 O O . LEU B 1 249 ? 39.423 40.585 -1.682 1.00 19.30 248 LEU B O 1
ATOM 4392 N N . ARG B 1 250 ? 39.960 38.963 -3.153 1.00 22.44 249 ARG B N 1
ATOM 4393 C CA . ARG B 1 250 ? 39.187 39.548 -4.237 1.00 19.93 249 ARG B CA 1
ATOM 4394 C C . ARG B 1 250 ? 37.697 39.418 -3.942 1.00 22.16 249 ARG B C 1
ATOM 4395 O O . ARG B 1 250 ? 36.927 40.366 -4.128 1.00 24.17 249 ARG B O 1
ATOM 4403 N N . GLN B 1 251 ? 37.294 38.246 -3.465 1.00 17.90 250 GLN B N 1
ATOM 4404 C CA . GLN B 1 251 ? 35.911 38.043 -3.047 1.00 25.54 250 GLN B CA 1
ATOM 4405 C C . GLN B 1 251 ? 35.506 38.990 -1.934 1.00 30.44 250 GLN B C 1
ATOM 4406 O O . GLN B 1 251 ? 34.342 39.377 -1.836 1.00 22.98 250 GLN B O 1
ATOM 4412 N N . ASN B 1 252 ? 36.468 39.368 -1.093 1.00 23.01 251 ASN B N 1
ATOM 4413 C CA . ASN B 1 252 ? 36.161 40.217 0.049 1.00 19.41 251 ASN B CA 1
ATOM 4414 C C . ASN B 1 252 ? 36.444 41.684 -0.185 1.00 22.81 251 ASN B C 1
ATOM 4415 O O . ASN B 1 252 ? 36.247 42.496 0.711 1.00 18.80 251 ASN B O 1
ATOM 4420 N N . ASN B 1 253 ? 36.883 42.013 -1.398 1.00 18.53 252 ASN B N 1
ATOM 4421 C CA . ASN B 1 253 ? 37.232 43.382 -1.753 1.00 23.77 252 ASN B CA 1
ATOM 4422 C C . ASN B 1 253 ? 38.246 43.990 -0.782 1.00 20.41 252 ASN B C 1
ATOM 4423 O O . ASN B 1 253 ? 38.131 45.150 -0.377 1.00 19.11 252 ASN B O 1
ATOM 4428 N N . ARG B 1 254 ? 39.252 43.200 -0.433 1.00 17.87 253 ARG B N 1
ATOM 4429 C CA . ARG B 1 254 ? 40.319 43.675 0.440 1.00 17.87 253 ARG B CA 1
ATOM 4430 C C . ARG B 1 254 ? 41.672 43.530 -0.248 1.00 23.99 253 ARG B C 1
ATOM 4431 O O . ARG B 1 254 ? 41.768 42.970 -1.345 1.00 15.91 253 ARG B O 1
ATOM 4439 N N . GLN B 1 255 ? 42.719 44.036 0.397 1.00 17.49 254 GLN B N 1
ATOM 4440 C CA . GLN B 1 255 ? 44.039 44.044 -0.211 1.00 13.82 254 GLN B CA 1
ATOM 4441 C C . GLN B 1 255 ? 45.088 43.624 0.805 1.00 16.48 254 GLN B C 1
ATOM 4442 O O . GLN B 1 255 ? 44.872 43.759 2.003 1.00 15.95 254 GLN B O 1
ATOM 4448 N N . ALA B 1 256 ? 46.220 43.127 0.307 1.00 15.34 255 ALA B N 1
ATOM 4449 C CA . ALA B 1 256 ? 47.327 42.696 1.147 1.00 19.88 255 ALA B CA 1
ATOM 4450 C C . ALA B 1 256 ? 48.638 43.212 0.585 1.00 21.90 255 ALA B C 1
ATOM 4451 O O . ALA B 1 256 ? 48.760 43.499 -0.614 1.00 19.24 255 ALA B O 1
ATOM 4453 N N . ILE B 1 257 ? 49.624 43.327 1.460 1.00 20.16 256 ILE B N 1
ATOM 4454 C CA . ILE B 1 257 ? 50.978 43.637 1.034 1.00 16.47 256 ILE B CA 1
ATOM 4455 C C . ILE B 1 257 ? 51.931 42.585 1.592 1.00 21.32 256 ILE B C 1
ATOM 4456 O O . ILE B 1 257 ? 51.787 42.144 2.733 1.00 21.00 256 ILE B O 1
ATOM 4461 N N . LEU B 1 258 ? 52.897 42.182 0.775 1.00 17.98 257 LEU B N 1
ATOM 4462 C CA . LEU B 1 258 ? 53.919 41.234 1.184 1.00 16.75 257 LEU B CA 1
ATOM 4463 C C . LEU B 1 258 ? 55.124 42.037 1.667 1.00 20.38 257 LEU B C 1
ATOM 4464 O O . LEU B 1 258 ? 55.921 42.506 0.858 1.00 16.68 257 LEU B O 1
ATOM 4469 N N . THR B 1 259 ? 55.252 42.200 2.980 1.00 19.53 258 THR B N 1
ATOM 4470 C CA . THR B 1 259 ? 56.283 43.073 3.545 1.00 16.54 258 THR B CA 1
ATOM 4471 C C . THR B 1 259 ? 57.619 42.391 3.792 1.00 16.60 258 THR B C 1
ATOM 4472 O O . THR B 1 259 ? 58.600 43.061 4.107 1.00 15.89 258 THR B O 1
ATOM 4476 N N . GLU B 1 260 ? 57.660 41.069 3.664 1.00 14.68 259 GLU B N 1
ATOM 4477 C CA . GLU B 1 260 ? 58.933 40.354 3.717 1.00 19.77 259 GLU B CA 1
ATOM 4478 C C . GLU B 1 260 ? 58.921 39.169 2.779 1.00 22.77 259 GLU B C 1
ATOM 4479 O O . GLU B 1 260 ? 58.040 38.305 2.861 1.00 17.41 259 GLU B O 1
ATOM 4485 N N . THR B 1 261 ? 59.899 39.141 1.883 1.00 17.13 260 THR B N 1
ATOM 4486 C CA . THR B 1 261 ? 60.120 37.985 1.033 1.00 19.87 260 THR B CA 1
ATOM 4487 C C . THR B 1 261 ? 61.565 38.071 0.567 1.00 16.77 260 THR B C 1
ATOM 4488 O O . THR B 1 261 ? 62.164 39.148 0.602 1.00 19.80 260 THR B O 1
ATOM 4492 N N . GLY B 1 262 ? 62.151 36.949 0.179 1.00 16.64 261 GLY B N 1
ATOM 4493 C CA . GLY B 1 262 ? 63.557 36.981 -0.206 1.00 19.52 261 GLY B CA 1
ATOM 4494 C C . GLY B 1 262 ? 64.110 35.607 -0.486 1.00 18.92 261 GLY B C 1
ATOM 4495 O O . GLY B 1 262 ? 63.416 34.609 -0.303 1.00 23.06 261 GLY B O 1
ATOM 4496 N N . GLY B 1 263 ? 65.362 35.558 -0.924 1.00 17.72 262 GLY B N 1
ATOM 4497 C CA . GLY B 1 263 ? 66.035 34.300 -1.161 1.00 22.19 262 GLY B CA 1
ATOM 4498 C C . GLY B 1 263 ? 67.516 34.510 -1.432 1.00 22.66 262 GLY B C 1
ATOM 4499 O O . GLY B 1 263 ? 68.006 35.642 -1.492 1.00 18.46 262 GLY B O 1
ATOM 4500 N N . GLY B 1 264 ? 68.238 33.412 -1.604 1.00 20.44 263 GLY B N 1
ATOM 4501 C CA . GLY B 1 264 ? 69.644 33.515 -1.941 1.00 19.08 263 GLY B CA 1
ATOM 4502 C C . GLY B 1 264 ? 69.832 34.167 -3.296 1.00 25.64 263 GLY B C 1
ATOM 4503 O O . GLY B 1 264 ? 68.899 34.226 -4.111 1.00 22.82 263 GLY B O 1
ATOM 4504 N N . ASN B 1 265 ? 71.037 34.671 -3.538 1.00 19.37 264 ASN B N 1
ATOM 4505 C CA . ASN B 1 265 ? 71.385 35.201 -4.843 1.00 20.09 264 ASN B CA 1
ATOM 4506 C C . ASN B 1 265 ? 71.904 34.069 -5.718 1.00 25.68 264 ASN B C 1
ATOM 4507 O O . ASN B 1 265 ? 73.073 34.036 -6.081 1.00 24.71 264 ASN B O 1
ATOM 4512 N N . VAL B 1 266 ? 71.009 33.133 -6.019 1.00 24.28 265 VAL B N 1
ATOM 4513 C CA . VAL B 1 266 ? 71.330 31.919 -6.758 1.00 26.42 265 VAL B CA 1
ATOM 4514 C C . VAL B 1 266 ? 70.217 31.613 -7.765 1.00 26.13 265 VAL B C 1
ATOM 4515 O O . VAL B 1 266 ? 69.096 32.131 -7.645 1.00 19.85 265 VAL B O 1
ATOM 4519 N N . GLN B 1 267 ? 70.523 30.751 -8.732 1.00 24.41 266 GLN B N 1
ATOM 4520 C CA . GLN B 1 267 ? 69.614 30.473 -9.845 1.00 19.07 266 GLN B CA 1
ATOM 4521 C C . GLN B 1 267 ? 68.224 29.994 -9.416 1.00 20.82 266 GLN B C 1
ATOM 4522 O O . GLN B 1 267 ? 67.211 30.439 -9.970 1.00 22.06 266 GLN B O 1
ATOM 4528 N N . SER B 1 268 ? 68.164 29.079 -8.453 1.00 20.66 267 SER B N 1
ATOM 4529 C CA . SER B 1 268 ? 66.868 28.577 -7.977 1.00 23.31 267 SER B CA 1
ATOM 4530 C C . SER B 1 268 ? 65.931 29.698 -7.531 1.00 20.43 267 SER B C 1
ATOM 4531 O O . SER B 1 268 ? 64.719 29.646 -7.780 1.00 22.04 267 SER B O 1
ATOM 4534 N N . CYS B 1 269 ? 66.489 30.714 -6.878 1.00 20.53 268 CYS B N 1
ATOM 4535 C CA . CYS B 1 269 ? 65.683 31.833 -6.388 1.00 20.29 268 CYS B CA 1
ATOM 4536 C C . CYS B 1 269 ? 65.380 32.842 -7.483 1.00 23.93 268 CYS B C 1
ATOM 4537 O O . CYS B 1 269 ? 64.301 33.440 -7.506 1.00 23.65 268 CYS B O 1
ATOM 4540 N N . ILE B 1 270 ? 66.335 33.039 -8.385 1.00 23.40 269 ILE B N 1
ATOM 4541 C CA . ILE B 1 270 ? 66.116 33.903 -9.536 1.00 21.00 269 ILE B CA 1
ATOM 4542 C C . ILE B 1 270 ? 64.916 33.388 -10.319 1.00 25.89 269 ILE B C 1
ATOM 4543 O O . ILE B 1 270 ? 64.099 34.165 -10.800 1.00 33.04 269 ILE B O 1
ATOM 4548 N N . GLN B 1 271 ? 64.788 32.073 -10.410 1.00 24.73 270 GLN B N 1
ATOM 4549 C CA . GLN B 1 271 ? 63.635 31.481 -11.068 1.00 21.73 270 GLN B CA 1
ATOM 4550 C C . GLN B 1 271 ? 62.366 31.600 -10.216 1.00 27.09 270 GLN B C 1
ATOM 4551 O O . GLN B 1 271 ? 61.352 32.132 -10.675 1.00 23.58 270 GLN B O 1
ATOM 4557 N N . ASP B 1 272 ? 62.421 31.112 -8.977 1.00 24.03 271 ASP B N 1
ATOM 4558 C CA . ASP B 1 272 ? 61.231 31.063 -8.122 1.00 21.00 271 ASP B CA 1
ATOM 4559 C C . ASP B 1 272 ? 60.720 32.433 -7.691 1.00 19.19 271 ASP B C 1
ATOM 4560 O O . ASP B 1 272 ? 59.509 32.668 -7.653 1.00 22.87 271 ASP B O 1
ATOM 4565 N N . MET B 1 273 ? 61.631 33.335 -7.354 1.00 20.82 272 MET B N 1
ATOM 4566 C CA . MET B 1 273 ? 61.229 34.677 -6.949 1.00 21.06 272 MET B CA 1
ATOM 4567 C C . MET B 1 273 ? 60.591 35.426 -8.110 1.00 23.08 272 MET B C 1
ATOM 4568 O O . MET B 1 273 ? 59.636 36.183 -7.923 1.00 22.16 272 MET B O 1
ATOM 4573 N N . CYS B 1 274 ? 61.114 35.230 -9.314 1.00 19.45 273 CYS B N 1
ATOM 4574 C CA . CYS B 1 274 ? 60.542 35.935 -10.450 1.00 20.90 273 CYS B CA 1
ATOM 4575 C C . CYS B 1 274 ? 59.137 35.415 -10.749 1.00 19.35 273 CYS B C 1
ATOM 4576 O O . CYS B 1 274 ? 58.249 36.191 -11.086 1.00 19.46 273 CYS B O 1
ATOM 4579 N N . GLN B 1 275 ? 58.928 34.112 -10.583 1.00 19.43 274 GLN B N 1
ATOM 4580 C CA . GLN B 1 275 ? 57.603 33.536 -10.747 1.00 20.70 274 GLN B CA 1
ATOM 4581 C C . GLN B 1 275 ? 56.661 34.103 -9.701 1.00 20.77 274 GLN B C 1
ATOM 4582 O O . GLN B 1 275 ? 55.528 34.453 -10.007 1.00 20.73 274 GLN B O 1
ATOM 4588 N N . GLN B 1 276 ? 57.144 34.210 -8.468 1.00 15.48 275 GLN B N 1
ATOM 4589 C CA . GLN B 1 276 ? 56.334 34.733 -7.382 1.00 18.90 275 GLN B CA 1
ATOM 4590 C C . GLN B 1 276 ? 55.907 36.157 -7.669 1.00 16.50 275 GLN B C 1
ATOM 4591 O O . GLN B 1 276 ? 54.724 36.500 -7.583 1.00 16.20 275 GLN B O 1
ATOM 4597 N N . ILE B 1 277 ? 56.884 36.990 -7.996 1.00 14.98 276 ILE B N 1
ATOM 4598 C CA . ILE B 1 277 ? 56.648 38.399 -8.278 1.00 16.74 276 ILE B CA 1
ATOM 4599 C C . ILE B 1 277 ? 55.711 38.572 -9.470 1.00 22.55 276 ILE B C 1
ATOM 4600 O O . ILE B 1 277 ? 54.846 39.450 -9.474 1.00 20.73 276 ILE B O 1
ATOM 4605 N N . GLN B 1 278 ? 55.883 37.732 -10.483 1.00 20.88 277 GLN B N 1
ATOM 4606 C CA . GLN B 1 278 ? 55.037 37.833 -11.659 1.00 24.93 277 GLN B CA 1
ATOM 4607 C C . GLN B 1 278 ? 53.582 37.593 -11.281 1.00 21.67 277 GLN B C 1
ATOM 4608 O O . GLN B 1 278 ? 52.695 38.295 -11.755 1.00 21.88 277 GLN B O 1
ATOM 4614 N N . TYR B 1 279 ? 53.344 36.604 -10.420 1.00 20.07 278 TYR B N 1
ATOM 4615 C CA . TYR B 1 279 ? 51.985 36.313 -9.983 1.00 23.07 278 TYR B CA 1
ATOM 4616 C C . TYR B 1 279 ? 51.387 37.454 -9.162 1.00 20.75 278 TYR B C 1
ATOM 4617 O O . TYR B 1 279 ? 50.209 37.763 -9.292 1.00 19.17 278 TYR B O 1
ATOM 4626 N N . LEU B 1 280 ? 52.192 38.082 -8.313 1.00 17.22 279 LEU B N 1
ATOM 4627 C CA . LEU B 1 280 ? 51.709 39.251 -7.589 1.00 17.82 279 LEU B CA 1
ATOM 4628 C C . LEU B 1 280 ? 51.343 40.370 -8.561 1.00 20.86 279 LEU B C 1
ATOM 4629 O O . LEU B 1 280 ? 50.295 41.005 -8.432 1.00 20.07 279 LEU B O 1
ATOM 4634 N N . ASN B 1 281 ? 52.210 40.608 -9.537 1.00 19.48 280 ASN B N 1
ATOM 4635 C CA . ASN B 1 281 ? 51.954 41.642 -10.533 1.00 17.53 280 ASN B CA 1
ATOM 4636 C C . ASN B 1 281 ? 50.692 41.371 -11.365 1.00 20.57 280 ASN B C 1
ATOM 4637 O O . ASN B 1 281 ? 49.998 42.299 -11.760 1.00 20.91 280 ASN B O 1
ATOM 4642 N N . GLN B 1 282 ? 50.398 40.103 -11.623 1.00 17.25 281 GLN B N 1
ATOM 4643 C CA . GLN B 1 282 ? 49.191 39.730 -12.371 1.00 24.10 281 GLN B CA 1
ATOM 4644 C C . GLN B 1 282 ? 47.935 39.764 -11.502 1.00 25.56 281 GLN B C 1
ATOM 4645 O O . GLN B 1 282 ? 46.825 39.524 -11.987 1.00 26.18 281 GLN B O 1
ATOM 4651 N N . ASN B 1 283 ? 48.119 40.037 -10.213 1.00 15.62 282 ASN B N 1
ATOM 4652 C CA . ASN B 1 283 ? 47.009 40.155 -9.283 1.00 18.78 282 ASN B CA 1
ATOM 4653 C C . ASN B 1 283 ? 47.131 41.440 -8.478 1.00 20.66 282 ASN B C 1
ATOM 4654 O O . ASN B 1 283 ? 46.979 41.437 -7.253 1.00 19.29 282 ASN B O 1
ATOM 4659 N N . SER B 1 284 ? 47.415 42.535 -9.174 1.00 18.60 283 SER B N 1
ATOM 4660 C CA . SER B 1 284 ? 47.697 43.816 -8.526 1.00 15.69 283 SER B CA 1
ATOM 4661 C C . SER B 1 284 ? 46.443 44.528 -8.066 1.00 20.10 283 SER B C 1
ATOM 4662 O O . SER B 1 284 ? 46.524 45.590 -7.450 1.00 23.21 283 SER B O 1
ATOM 4665 N N . ASP B 1 285 ? 45.280 43.953 -8.358 1.00 21.68 284 ASP B N 1
ATOM 4666 C CA . ASP B 1 285 ? 44.047 44.484 -7.783 1.00 28.21 284 ASP B CA 1
ATOM 4667 C C . ASP B 1 285 ? 43.953 44.171 -6.276 1.00 22.75 284 ASP B C 1
ATOM 4668 O O . ASP B 1 285 ? 43.443 44.975 -5.503 1.00 21.93 284 ASP B O 1
ATOM 4673 N N . VAL B 1 286 ? 44.456 43.008 -5.872 1.00 16.74 285 VAL B N 1
ATOM 4674 C CA . VAL B 1 286 ? 44.431 42.613 -4.464 1.00 17.60 285 VAL B CA 1
ATOM 4675 C C . VAL B 1 286 ? 45.798 42.731 -3.767 1.00 18.80 285 VAL B C 1
ATOM 4676 O O . VAL B 1 286 ? 45.871 42.891 -2.542 1.00 21.28 285 VAL B O 1
ATOM 4680 N N . TYR B 1 287 ? 46.884 42.648 -4.526 1.00 16.02 286 TYR B N 1
ATOM 4681 C CA . TYR B 1 287 ? 48.203 42.839 -3.911 1.00 18.09 286 TYR B CA 1
ATOM 4682 C C . TYR B 1 287 ? 48.693 44.261 -4.155 1.00 20.28 286 TYR B C 1
ATOM 4683 O O . TYR B 1 287 ? 48.773 44.713 -5.304 1.00 17.32 286 TYR B O 1
ATOM 4692 N N . LEU B 1 288 ? 49.001 44.963 -3.066 1.00 15.78 287 LEU B N 1
ATOM 4693 C CA . LEU B 1 288 ? 49.444 46.357 -3.124 1.00 18.42 287 LEU B CA 1
ATOM 4694 C C . LEU B 1 288 ? 50.939 46.505 -3.344 1.00 17.77 287 LEU B C 1
ATOM 4695 O O . LEU B 1 288 ? 51.399 47.558 -3.792 1.00 17.91 287 LEU B O 1
ATOM 4700 N N . GLY B 1 289 ? 51.701 45.462 -3.027 1.00 18.65 288 GLY B N 1
ATOM 4701 C CA . GLY B 1 289 ? 53.137 45.530 -3.208 1.00 19.12 288 GLY B CA 1
ATOM 4702 C C . GLY B 1 289 ? 53.931 44.377 -2.625 1.00 18.46 288 GLY B C 1
ATOM 4703 O O . GLY B 1 289 ? 53.381 43.482 -1.993 1.00 15.84 288 GLY B O 1
ATOM 4704 N N . TYR B 1 290 ? 55.242 44.403 -2.858 1.00 17.15 289 TYR B N 1
ATOM 4705 C CA . TYR B 1 290 ? 56.155 43.429 -2.273 1.00 21.63 289 TYR B CA 1
ATOM 4706 C C . TYR B 1 290 ? 57.388 44.146 -1.760 1.00 18.24 289 TYR B C 1
ATOM 4707 O O . TYR B 1 290 ? 57.790 45.170 -2.315 1.00 15.94 289 TYR B O 1
ATOM 4716 N N . VAL B 1 291 ? 57.975 43.619 -0.690 1.00 13.98 290 VAL B N 1
ATOM 4717 C CA . VAL B 1 291 ? 59.166 44.229 -0.089 1.00 15.42 290 VAL B CA 1
ATOM 4718 C C . VAL B 1 291 ? 60.212 43.159 0.213 1.00 17.51 290 VAL B C 1
ATOM 4719 O O . VAL B 1 291 ? 59.966 42.256 1.012 1.00 16.10 290 VAL B O 1
ATOM 4723 N N . GLY B 1 292 ? 61.377 43.260 -0.420 1.00 14.93 291 GLY B N 1
ATOM 4724 C CA . GLY B 1 292 ? 62.395 42.231 -0.268 1.00 16.51 291 GLY B CA 1
ATOM 4725 C C . GLY B 1 292 ? 63.106 42.323 1.075 1.00 16.61 291 GLY B C 1
ATOM 4726 O O . GLY B 1 292 ? 63.171 43.408 1.662 1.00 18.43 291 GLY B O 1
ATOM 4727 N N . TRP B 1 293 ? 63.624 41.191 1.552 1.00 16.92 292 TRP B N 1
ATOM 4728 C CA . TRP B 1 293 ? 64.463 41.124 2.761 1.00 15.71 292 TRP B CA 1
ATOM 4729 C C . TRP B 1 293 ? 65.806 40.493 2.384 1.00 16.49 292 TRP B C 1
ATOM 4730 O O . TRP B 1 293 ? 65.836 39.364 1.900 1.00 21.82 292 TRP B O 1
ATOM 4741 N N . GLY B 1 294 ? 66.919 41.193 2.602 1.00 21.29 293 GLY B N 1
ATOM 4742 C CA . GLY B 1 294 ? 66.942 42.499 3.233 1.00 20.97 293 GLY B CA 1
ATOM 4743 C C . GLY B 1 294 ? 68.222 43.255 2.916 1.00 21.19 293 GLY B C 1
ATOM 4744 O O . GLY B 1 294 ? 69.261 42.650 2.634 1.00 20.17 293 GLY B O 1
ATOM 4745 N N . ALA B 1 295 ? 68.142 44.582 2.952 1.00 19.10 294 ALA B N 1
ATOM 4746 C CA . ALA B 1 295 ? 69.300 45.436 2.714 1.00 21.43 294 ALA B CA 1
ATOM 4747 C C . ALA B 1 295 ? 69.569 46.278 3.969 1.00 20.84 294 ALA B C 1
ATOM 4748 O O . ALA B 1 295 ? 69.333 45.818 5.090 1.00 17.19 294 ALA B O 1
ATOM 4750 N N . GLY B 1 296 ? 70.056 47.502 3.795 1.00 16.50 295 GLY B N 1
ATOM 4751 C CA . GLY B 1 296 ? 70.389 48.324 4.948 1.00 11.67 295 GLY B CA 1
ATOM 4752 C C . GLY B 1 296 ? 71.725 47.862 5.513 1.00 19.92 295 GLY B C 1
ATOM 4753 O O . GLY B 1 296 ? 72.727 47.848 4.786 1.00 17.99 295 GLY B O 1
ATOM 4754 N N . SER B 1 297 ? 71.741 47.455 6.784 1.00 17.36 296 SER B N 1
ATOM 4755 C CA . SER B 1 297 ? 72.991 47.112 7.465 1.00 15.27 296 SER B CA 1
ATOM 4756 C C . SER B 1 297 ? 73.474 45.676 7.232 1.00 16.36 296 SER B C 1
ATOM 4757 O O . SER B 1 297 ? 74.534 45.300 7.725 1.00 24.94 296 SER B O 1
ATOM 4760 N N . PHE B 1 298 ? 72.709 44.874 6.494 1.00 17.13 297 PHE B N 1
ATOM 4761 C CA . PHE B 1 298 ? 73.210 43.572 6.052 1.00 20.53 297 PHE B CA 1
ATOM 4762 C C . PHE B 1 298 ? 74.325 43.816 5.040 1.00 22.86 297 PHE B C 1
ATOM 4763 O O . PHE B 1 298 ? 74.273 44.791 4.292 1.00 21.14 297 PHE B O 1
ATOM 4771 N N . ASP B 1 299 ? 75.344 42.959 5.031 1.00 25.43 298 ASP B N 1
ATOM 4772 C CA . ASP B 1 299 ? 76.416 43.103 4.051 1.00 22.62 298 ASP B CA 1
ATOM 4773 C C . ASP B 1 299 ? 76.505 41.898 3.132 1.00 25.14 298 ASP B C 1
ATOM 4774 O O . ASP B 1 299 ? 75.607 41.070 3.111 1.00 20.27 298 ASP B O 1
ATOM 4779 N N . SER B 1 300 ? 77.592 41.805 2.373 1.00 22.54 299 SER B N 1
ATOM 4780 C CA . SER B 1 300 ? 77.687 40.818 1.298 1.00 18.20 299 SER B CA 1
ATOM 4781 C C . SER B 1 300 ? 77.650 39.379 1.806 1.00 22.03 299 SER B C 1
ATOM 4782 O O . SER B 1 300 ? 77.485 38.449 1.025 1.00 20.21 299 SER B O 1
ATOM 4785 N N . THR B 1 301 ? 77.807 39.189 3.115 1.00 19.32 300 THR B N 1
ATOM 4786 C CA . THR B 1 301 ? 77.939 37.840 3.651 1.00 15.60 300 THR B CA 1
ATOM 4787 C C . THR B 1 301 ? 76.602 37.285 4.133 1.00 22.42 300 THR B C 1
ATOM 4788 O O . THR B 1 301 ? 76.476 36.095 4.427 1.00 22.48 300 THR B O 1
ATOM 4792 N N . TYR B 1 302 ? 75.601 38.149 4.223 1.00 17.94 301 TYR B N 1
ATOM 4793 C CA . TYR B 1 302 ? 74.287 37.698 4.651 1.00 17.23 301 TYR B CA 1
ATOM 4794 C C . TYR B 1 302 ? 73.641 36.827 3.567 1.00 21.09 301 TYR B C 1
ATOM 4795 O O . TYR B 1 302 ? 73.638 37.187 2.389 1.00 19.13 301 TYR B O 1
ATOM 4804 N N . VAL B 1 303 ? 73.094 35.683 3.965 1.00 19.27 302 VAL B N 1
ATOM 4805 C CA . VAL B 1 303 ? 72.557 34.732 3.005 1.00 19.48 302 VAL B CA 1
ATOM 4806 C C . VAL B 1 303 ? 71.420 35.310 2.151 1.00 20.15 302 VAL B C 1
ATOM 4807 O O . VAL B 1 303 ? 71.279 34.942 0.991 1.00 21.93 302 VAL B O 1
ATOM 4811 N N . LEU B 1 304 ? 70.606 36.202 2.716 1.00 19.16 303 LEU B N 1
ATOM 4812 C CA . LEU B 1 304 ? 69.543 36.827 1.931 1.00 18.17 303 LEU B CA 1
ATOM 4813 C C . LEU B 1 304 ? 69.852 38.287 1.601 1.00 21.13 303 LEU B C 1
ATOM 4814 O O . LEU B 1 304 ? 68.941 39.115 1.513 1.00 16.61 303 LEU B O 1
ATOM 4819 N N . THR B 1 305 ? 71.131 38.613 1.416 1.00 18.56 304 THR B N 1
ATOM 4820 C CA . THR B 1 305 ? 71.487 40.013 1.229 1.00 17.00 304 THR B CA 1
ATOM 4821 C C . THR B 1 305 ? 70.880 40.598 -0.056 1.00 20.12 304 THR B C 1
ATOM 4822 O O . THR B 1 305 ? 70.892 39.963 -1.114 1.00 19.42 304 THR B O 1
ATOM 4826 N N . GLU B 1 306 ? 70.336 41.806 0.059 1.00 19.33 305 GLU B N 1
ATOM 4827 C CA . GLU B 1 306 ? 69.873 42.580 -1.094 1.00 16.56 305 GLU B CA 1
ATOM 4828 C C . GLU B 1 306 ? 70.572 43.942 -1.094 1.00 16.91 305 GLU B C 1
ATOM 4829 O O . GLU B 1 306 ? 70.194 44.852 -1.825 1.00 16.56 305 GLU B O 1
ATOM 4835 N N . THR B 1 307 ? 71.598 44.075 -0.263 1.00 16.43 306 THR B N 1
ATOM 4836 C CA . THR B 1 307 ? 72.336 45.329 -0.161 1.00 16.08 306 THR B CA 1
ATOM 4837 C C . THR B 1 307 ? 73.165 45.568 -1.405 1.00 18.76 306 THR B C 1
ATOM 4838 O O . THR B 1 307 ? 73.963 44.714 -1.791 1.00 21.70 306 THR B O 1
ATOM 4842 N N . PRO B 1 308 ? 72.980 46.730 -2.043 1.00 16.12 307 PRO B N 1
ATOM 4843 C CA . PRO B 1 308 ? 73.799 47.044 -3.217 1.00 18.18 307 PRO B CA 1
ATOM 4844 C C . PRO B 1 308 ? 75.211 47.395 -2.782 1.00 27.26 307 PRO B C 1
ATOM 4845 O O . PRO B 1 308 ? 75.413 47.773 -1.631 1.00 23.39 307 PRO B O 1
ATOM 4849 N N . THR B 1 309 ? 76.167 47.288 -3.697 1.00 28.53 308 THR B N 1
ATOM 4850 C CA . THR B 1 309 ? 77.551 47.637 -3.408 1.00 28.63 308 THR B CA 1
ATOM 4851 C C . THR B 1 309 ? 77.913 48.978 -4.042 1.00 30.90 308 THR B C 1
ATOM 4852 O O . THR B 1 309 ? 77.612 49.222 -5.210 1.00 31.08 308 THR B O 1
ATOM 4856 N N . SER B 1 310 ? 78.557 49.847 -3.271 1.00 37.82 309 SER B N 1
ATOM 4857 C CA . SER B 1 310 ? 78.996 51.135 -3.792 1.00 39.85 309 SER B CA 1
ATOM 4858 C C . SER B 1 310 ? 80.445 51.050 -4.262 1.00 46.32 309 SER B C 1
ATOM 4859 O O . SER B 1 310 ? 81.313 50.563 -3.539 1.00 46.44 309 SER B O 1
ATOM 4862 N N . SER B 1 311 ? 80.698 51.523 -5.476 1.00 50.11 310 SER B N 1
ATOM 4863 C CA . SER B 1 311 ? 82.049 51.540 -6.025 1.00 59.31 310 SER B CA 1
ATOM 4864 C C . SER B 1 311 ? 82.246 52.794 -6.857 1.00 59.33 310 SER B C 1
ATOM 4865 O O . SER B 1 311 ? 81.794 52.862 -7.998 1.00 67.83 310 SER B O 1
ATOM 4867 N N . GLY B 1 312 ? 82.908 53.790 -6.278 1.00 61.61 311 GLY B N 1
ATOM 4868 C CA . GLY B 1 312 ? 83.155 55.041 -6.972 1.00 62.67 311 GLY B CA 1
ATOM 4869 C C . GLY B 1 312 ? 81.886 55.723 -7.451 1.00 70.96 311 GLY B C 1
ATOM 4870 O O . GLY B 1 312 ? 81.693 55.920 -8.656 1.00 67.61 311 GLY B O 1
ATOM 4871 N N . ASN B 1 313 ? 81.020 56.082 -6.507 1.00 60.78 312 ASN B N 1
ATOM 4872 C CA . ASN B 1 313 ? 79.772 56.775 -6.824 1.00 62.48 312 ASN B CA 1
ATOM 4873 C C . ASN B 1 313 ? 78.833 55.947 -7.698 1.00 63.80 312 ASN B C 1
ATOM 4874 O O . ASN B 1 313 ? 77.868 56.469 -8.258 1.00 67.01 312 ASN B O 1
ATOM 4876 N N . SER B 1 314 ? 79.128 54.656 -7.821 1.00 61.16 313 SER B N 1
ATOM 4877 C CA . SER B 1 314 ? 78.248 53.736 -8.532 1.00 45.92 313 SER B CA 1
ATOM 4878 C C . SER B 1 314 ? 77.787 52.623 -7.607 1.00 49.59 313 SER B C 1
ATOM 4879 O O . SER B 1 314 ? 78.558 52.143 -6.774 1.00 44.49 313 SER B O 1
ATOM 4882 N N . TRP B 1 315 ? 76.528 52.216 -7.754 1.00 39.35 314 TRP B N 1
ATOM 4883 C CA . TRP B 1 315 ? 76.014 51.087 -6.998 1.00 31.56 314 TRP B CA 1
ATOM 4884 C C . TRP B 1 315 ? 75.793 49.906 -7.924 1.00 36.73 314 TRP B C 1
ATOM 4885 O O . TRP B 1 315 ? 75.399 50.081 -9.075 1.00 40.98 314 TRP B O 1
ATOM 4896 N N . THR B 1 316 ? 76.048 48.706 -7.412 1.00 29.55 315 THR B N 1
ATOM 4897 C CA . THR B 1 316 ? 75.724 47.471 -8.112 1.00 27.80 315 THR B CA 1
ATOM 4898 C C . THR B 1 316 ? 74.822 46.617 -7.220 1.00 26.35 315 THR B C 1
ATOM 4899 O O . THR B 1 316 ? 75.118 46.429 -6.050 1.00 25.33 315 THR B O 1
ATOM 4903 N N . ASP B 1 317 ? 73.730 46.098 -7.780 1.00 25.03 316 ASP B N 1
ATOM 4904 C CA . ASP B 1 317 ? 72.765 45.307 -7.016 1.00 28.31 316 ASP B CA 1
ATOM 4905 C C . ASP B 1 317 ? 73.169 43.849 -6.936 1.00 22.86 316 ASP B C 1
ATOM 4906 O O . ASP B 1 317 ? 73.948 43.377 -7.751 1.00 21.01 316 ASP B O 1
ATOM 4911 N N . THR B 1 318 ? 72.627 43.131 -5.956 1.00 21.70 317 THR B N 1
ATOM 4912 C CA . THR B 1 318 ? 72.810 41.683 -5.904 1.00 21.13 317 THR B CA 1
ATOM 4913 C C . THR B 1 318 ? 72.027 41.068 -7.066 1.00 22.17 317 THR B C 1
ATOM 4914 O O . THR B 1 318 ? 71.191 41.735 -7.667 1.00 19.88 317 THR B O 1
ATOM 4918 N N . SER B 1 319 ? 72.306 39.812 -7.402 1.00 17.19 318 SER B N 1
ATOM 4919 C CA . SER B 1 319 ? 71.661 39.213 -8.561 1.00 23.47 318 SER B CA 1
ATOM 4920 C C . SER B 1 319 ? 70.136 39.052 -8.388 1.00 21.63 318 SER B C 1
ATOM 4921 O O . SER B 1 319 ? 69.379 39.210 -9.348 1.00 19.35 318 SER B O 1
ATOM 4924 N N . LEU B 1 320 ? 69.680 38.761 -7.173 1.00 18.33 319 LEU B N 1
ATOM 4925 C CA . LEU B 1 320 ? 68.240 38.578 -6.970 1.00 19.10 319 LEU B CA 1
ATOM 4926 C C . LEU B 1 320 ? 67.477 39.902 -7.103 1.00 22.34 319 LEU B C 1
ATOM 4927 O O . LEU B 1 320 ? 66.404 39.959 -7.705 1.00 22.67 319 LEU B O 1
ATOM 4932 N N . VAL B 1 321 ? 68.027 40.968 -6.536 1.00 21.87 320 VAL B N 1
ATOM 4933 C CA . VAL B 1 321 ? 67.422 42.283 -6.688 1.00 21.95 320 VAL B CA 1
ATOM 4934 C C . VAL B 1 321 ? 67.410 42.688 -8.170 1.00 23.44 320 VAL B C 1
ATOM 4935 O O . VAL B 1 321 ? 66.363 43.020 -8.728 1.00 19.24 320 VAL B O 1
ATOM 4939 N N . SER B 1 322 ? 68.583 42.646 -8.797 1.00 20.02 321 SER B N 1
ATOM 4940 C CA . SER B 1 322 ? 68.725 43.056 -10.188 1.00 24.76 321 SER B CA 1
ATOM 4941 C C . SER B 1 322 ? 67.816 42.258 -11.122 1.00 25.53 321 SER B C 1
ATOM 4942 O O . SER B 1 322 ? 67.139 42.825 -11.978 1.00 25.68 321 SER B O 1
ATOM 4945 N N . SER B 1 323 ? 67.793 40.942 -10.944 1.00 27.57 322 SER B N 1
ATOM 4946 C CA . SER B 1 323 ? 67.020 40.063 -11.817 1.00 24.48 322 SER B CA 1
ATOM 4947 C C . SER B 1 323 ? 65.515 40.025 -11.507 1.00 32.82 322 SER B C 1
ATOM 4948 O O . SER B 1 323 ? 64.715 39.798 -12.405 1.00 28.37 322 SER B O 1
ATOM 4951 N N . CYS B 1 324 ? 65.122 40.232 -10.250 1.00 23.42 323 CYS B N 1
ATOM 4952 C CA . CYS B 1 324 ? 63.744 39.939 -9.848 1.00 23.25 323 CYS B CA 1
ATOM 4953 C C . CYS B 1 324 ? 62.958 41.065 -9.175 1.00 28.85 323 CYS B C 1
ATOM 4954 O O . CYS B 1 324 ? 61.769 41.234 -9.435 1.00 29.43 323 CYS B O 1
ATOM 4957 N N . LEU B 1 325 ? 63.601 41.813 -8.288 1.00 21.59 324 LEU B N 1
ATOM 4958 C CA . LEU B 1 325 ? 62.877 42.811 -7.521 1.00 22.28 324 LEU B CA 1
ATOM 4959 C C . LEU B 1 325 ? 62.834 44.159 -8.215 1.00 23.33 324 LEU B C 1
ATOM 4960 O O . LEU B 1 325 ? 61.825 44.858 -8.167 1.00 23.18 324 LEU B O 1
ATOM 4965 N N . ALA B 1 326 ? 63.942 44.520 -8.850 1.00 25.79 325 ALA B N 1
ATOM 4966 C CA . ALA B 1 326 ? 64.101 45.839 -9.439 1.00 25.30 325 ALA B CA 1
ATOM 4967 C C . ALA B 1 326 ? 63.099 46.069 -10.570 1.00 27.88 325 ALA B C 1
ATOM 4968 O O . ALA B 1 326 ? 62.686 45.130 -11.245 1.00 24.46 325 ALA B O 1
ATOM 4970 N N . ARG B 1 327 ? 62.712 47.324 -10.769 1.00 21.83 326 ARG B N 1
ATOM 4971 C CA . ARG B 1 327 ? 61.858 47.687 -11.894 1.00 24.37 326 ARG B CA 1
ATOM 4972 C C . ARG B 1 327 ? 62.584 48.716 -12.730 1.00 30.29 326 ARG B C 1
ATOM 4973 O O . ARG B 1 327 ? 62.402 49.910 -12.531 1.00 30.37 326 ARG B O 1
ATOM 4981 N N . LYS B 1 328 ? 63.427 48.253 -13.650 1.00 28.72 327 LYS B N 1
ATOM 4982 C CA . LYS B 1 328 ? 64.187 49.160 -14.497 1.00 29.77 327 LYS B CA 1
ATOM 4983 C C . LYS B 1 328 ? 63.439 49.429 -15.800 1.00 29.57 327 LYS B C 1
ATOM 4984 O O . LYS B 1 328 ? 63.892 50.215 -16.634 1.00 38.47 327 LYS B O 1
ATOM 4990 N N . GLY B 1 329 ? 62.285 48.784 -15.958 1.00 34.48 328 GLY B N 1
ATOM 4991 C CA . GLY B 1 329 ? 61.483 48.917 -17.162 1.00 39.88 328 GLY B CA 1
ATOM 4992 C C . GLY B 1 329 ? 61.227 50.361 -17.559 1.00 54.82 328 GLY B C 1
ATOM 4993 O O . GLY B 1 329 ? 60.111 50.867 -17.432 1.00 48.42 328 GLY B O 1
#

CATH classification: 3.20.20.80

InterPro domains:
  IPR000254 Cellulose-binding domain [PF00734] (26-53)
  IPR000254 Cellulose-binding domain [PS00562] (29-56)
  IPR000254 Cellulose-binding domain [PS51164] (21-57)
  IPR000254 Cellulose-binding domain [SM00236] (24-57)
  IPR001547 Glycoside hydrolase, family 5 [PF00150] (129-384)
  IPR017853 Glycoside hydrolase superfamily [SSF51445] (93-400)
  IPR018087 Glycoside hydrolase, family 5, conserved site [PS00659] (232-241)
  IPR035971 Cellulose-binding domain superfamily [SSF57180] (23-57)

Organism: Hypocrea jecorina (NCBI:txid51453)